Protein AF-A0A4Q1VYI7-F1 (afdb_monomer)

Radius of gyration: 38.48 Å; Cα contacts (8 Å, |Δi|>4): 991; chains: 1; bounding box: 96×89×128 Å

Structure (mmCIF, N/CA/C/O backbone):
data_AF-A0A4Q1VYI7-F1
#
_entry.id   AF-A0A4Q1VYI7-F1
#
loop_
_atom_site.group_PDB
_atom_site.id
_atom_site.type_symbol
_atom_site.label_atom_id
_atom_site.label_alt_id
_atom_site.label_comp_id
_atom_site.label_asym_id
_atom_site.label_entity_id
_atom_site.label_seq_id
_atom_site.pdbx_PDB_ins_code
_atom_site.Cartn_x
_atom_site.Cartn_y
_atom_site.Cartn_z
_atom_site.occupancy
_atom_site.B_iso_or_equiv
_atom_site.auth_seq_id
_atom_site.auth_comp_id
_atom_site.auth_asym_id
_atom_site.auth_atom_id
_atom_site.pdbx_PDB_model_num
ATOM 1 N N . MET A 1 1 ? -31.135 71.713 -49.317 1.00 35.66 1 MET A N 1
ATOM 2 C CA . MET A 1 1 ? -30.965 72.755 -48.288 1.00 35.66 1 MET A CA 1
ATOM 3 C C . MET A 1 1 ? -31.326 72.143 -46.946 1.00 35.66 1 MET A C 1
ATOM 5 O O . MET A 1 1 ? -32.455 71.694 -46.840 1.00 35.66 1 MET A O 1
ATOM 9 N N . ILE A 1 2 ? -30.365 72.173 -46.006 1.00 36.09 2 ILE A N 1
ATOM 10 C CA . ILE A 1 2 ? -30.503 72.137 -44.529 1.00 36.09 2 ILE A CA 1
ATOM 11 C C . ILE A 1 2 ? -31.049 70.822 -43.926 1.00 36.09 2 ILE A C 1
ATOM 13 O O . ILE A 1 2 ? -32.000 70.265 -44.447 1.00 36.09 2 ILE A O 1
ATOM 17 N N . SER A 1 3 ? -30.643 70.303 -42.766 1.00 37.06 3 SER A N 1
ATOM 18 C CA . SER A 1 3 ? -29.406 70.177 -41.968 1.00 37.06 3 SER A CA 1
ATOM 19 C C . SER A 1 3 ? -29.847 69.414 -40.703 1.00 37.06 3 SER A C 1
ATOM 21 O O . SER A 1 3 ? -30.920 69.700 -40.186 1.00 37.06 3 SER A O 1
ATOM 23 N N . GLU A 1 4 ? -29.030 68.458 -40.261 1.00 43.62 4 GLU A N 1
ATOM 24 C CA . GLU A 1 4 ? -28.835 67.902 -38.903 1.00 43.62 4 GLU A CA 1
ATOM 25 C C . GLU A 1 4 ? -29.948 67.932 -37.828 1.00 43.62 4 GLU A C 1
ATOM 27 O O . GLU A 1 4 ? -30.379 68.994 -37.392 1.00 43.62 4 GLU A O 1
ATOM 32 N N . ALA A 1 5 ? -30.229 66.760 -37.232 1.00 39.34 5 ALA A N 1
ATOM 33 C CA . ALA A 1 5 ? -30.090 66.546 -35.781 1.00 39.34 5 ALA A CA 1
ATOM 34 C C . ALA A 1 5 ? -30.079 65.042 -35.417 1.00 39.34 5 ALA A C 1
ATOM 36 O O . ALA A 1 5 ? -30.730 64.208 -36.040 1.00 39.34 5 ALA A O 1
ATOM 37 N N . SER A 1 6 ? -29.282 64.731 -34.401 1.00 43.19 6 SER A N 1
ATOM 38 C CA . SER A 1 6 ? -28.755 63.450 -33.915 1.00 43.19 6 SER A CA 1
ATOM 39 C C . SER A 1 6 ? -29.647 62.672 -32.936 1.00 43.19 6 SER A C 1
ATOM 41 O O . SER A 1 6 ? -30.288 63.295 -32.102 1.00 43.19 6 SER A O 1
ATOM 43 N N . LEU A 1 7 ? -29.553 61.328 -32.921 1.00 39.00 7 LEU A N 1
ATOM 44 C CA . LEU A 1 7 ? -29.275 60.479 -31.732 1.00 39.00 7 LEU A CA 1
ATOM 45 C C . LEU A 1 7 ? -29.172 58.977 -32.127 1.00 39.00 7 LEU A C 1
ATOM 47 O O . LEU A 1 7 ? -29.843 58.555 -33.068 1.00 39.00 7 LEU A O 1
ATOM 51 N N . PRO A 1 8 ? -28.304 58.168 -31.475 1.00 45.59 8 PRO A N 1
ATOM 52 C CA . PRO A 1 8 ? -27.720 56.968 -32.069 1.00 45.59 8 PRO A CA 1
ATOM 53 C C . PRO A 1 8 ? -28.401 55.651 -31.667 1.00 45.59 8 PRO A C 1
ATOM 55 O O . PRO A 1 8 ? -28.945 55.477 -30.577 1.00 45.59 8 PRO A O 1
ATOM 58 N N . ALA A 1 9 ? -28.275 54.685 -32.574 1.00 42.75 9 ALA A N 1
ATOM 59 C CA . ALA A 1 9 ? -28.611 53.282 -32.415 1.00 42.75 9 ALA A CA 1
ATOM 60 C C . ALA A 1 9 ? -27.837 52.637 -31.249 1.00 42.75 9 ALA A C 1
ATOM 62 O O . ALA A 1 9 ? -26.687 52.239 -31.407 1.00 42.75 9 ALA A O 1
ATOM 63 N N . PHE A 1 10 ? -28.467 52.513 -30.078 1.00 39.06 10 PHE A N 1
ATOM 64 C CA . PHE A 1 10 ? -27.893 51.764 -28.949 1.00 39.06 10 PHE A CA 1
ATOM 65 C C . PHE A 1 10 ? -28.851 50.754 -28.299 1.00 39.06 10 PHE A C 1
ATOM 67 O O . PHE A 1 10 ? -28.529 50.172 -27.270 1.00 39.06 10 PHE A O 1
ATOM 74 N N . LEU A 1 11 ? -30.015 50.491 -28.905 1.00 36.66 11 LEU A N 1
ATOM 75 C CA . LEU A 1 11 ? -31.041 49.618 -28.311 1.00 36.66 11 LEU A CA 1
ATOM 76 C C . LEU A 1 11 ? -31.334 48.320 -29.077 1.00 36.66 11 LEU A C 1
ATOM 78 O O . LEU A 1 11 ? -32.152 47.529 -28.624 1.00 36.66 11 LEU A O 1
ATOM 82 N N . LEU A 1 12 ? -30.630 48.038 -30.179 1.00 36.66 12 LEU A N 1
ATOM 83 C CA . LEU A 1 12 ? -30.842 46.814 -30.974 1.00 36.66 12 LEU A CA 1
ATOM 84 C C . LEU A 1 12 ? -29.655 45.835 -30.995 1.00 36.66 12 LEU A C 1
ATOM 86 O O . LEU A 1 12 ? -29.777 44.755 -31.561 1.00 36.66 12 LEU A O 1
ATOM 90 N N . ALA A 1 13 ? -28.539 46.152 -30.327 1.00 38.69 13 ALA A N 1
ATOM 91 C CA . ALA A 1 13 ? -27.348 45.289 -30.289 1.00 38.69 13 ALA A CA 1
ATOM 92 C C . ALA A 1 13 ? -27.124 44.549 -28.952 1.00 38.69 13 ALA A C 1
ATOM 94 O O . ALA A 1 13 ? -26.191 43.760 -28.846 1.00 38.69 13 ALA A O 1
ATOM 95 N N . VAL A 1 14 ? -27.966 44.761 -27.932 1.00 38.81 14 VAL A N 1
ATOM 96 C CA . VAL A 1 14 ? -27.779 44.137 -26.602 1.00 38.81 14 VAL A CA 1
ATOM 97 C C . VAL A 1 14 ? -28.564 42.824 -26.444 1.00 38.81 14 VAL A C 1
ATOM 99 O O . VAL A 1 14 ? -28.208 41.990 -25.618 1.00 38.81 14 VAL A O 1
ATOM 102 N N . LEU A 1 15 ? -29.566 42.558 -27.291 1.00 35.22 15 LEU A N 1
ATOM 103 C CA . LEU A 1 15 ? -30.375 41.328 -27.218 1.00 35.22 15 LEU A CA 1
ATOM 104 C C . LEU A 1 15 ? -29.841 40.149 -28.054 1.00 35.22 15 LEU A C 1
ATOM 106 O O . LEU A 1 15 ? -30.426 39.072 -28.021 1.00 35.22 15 LEU A O 1
ATOM 110 N N . LEU A 1 16 ? -28.709 40.307 -28.748 1.00 38.22 16 LEU A N 1
ATOM 111 C CA . LEU A 1 16 ? -28.056 39.235 -29.524 1.00 38.22 16 LEU A CA 1
ATOM 112 C C . LEU A 1 16 ? -26.678 38.820 -28.972 1.00 38.22 16 LEU A C 1
ATOM 114 O O . LEU A 1 16 ? -25.956 38.066 -29.618 1.00 38.22 16 LEU A O 1
ATOM 118 N N . TRP A 1 17 ? -26.326 39.267 -27.760 1.00 39.25 17 TRP A N 1
ATOM 119 C CA . TRP A 1 17 ? -25.058 38.930 -27.086 1.00 39.25 17 TRP A CA 1
ATOM 120 C C . TRP A 1 17 ? -25.224 38.201 -25.741 1.00 39.25 17 TRP A C 1
ATOM 122 O O . TRP A 1 17 ? -24.245 37.952 -25.048 1.00 39.25 17 TRP A O 1
ATOM 132 N N . PHE A 1 18 ? -26.454 37.809 -25.391 1.00 40.34 18 PHE A N 1
ATOM 133 C CA . PHE A 1 18 ? -26.757 36.918 -24.259 1.00 40.34 18 PHE A CA 1
ATOM 134 C C . PHE A 1 18 ? -27.432 35.614 -24.714 1.00 40.34 18 PHE A C 1
ATOM 136 O O . PHE A 1 18 ? -28.197 34.992 -23.981 1.00 40.34 18 PHE A O 1
ATOM 143 N N . GLY A 1 19 ? -27.111 35.159 -25.928 1.00 38.91 19 GLY A N 1
ATOM 144 C CA . GLY A 1 19 ? -27.292 33.763 -26.313 1.00 38.91 19 GLY A CA 1
ATOM 145 C C . GLY A 1 19 ? -26.257 32.913 -25.582 1.00 38.91 19 GLY A C 1
ATOM 146 O O . GLY A 1 19 ? -25.198 32.616 -26.128 1.00 38.91 19 GLY A O 1
ATOM 147 N N . LEU A 1 20 ? -26.550 32.582 -24.324 1.00 49.44 20 LEU A N 1
ATOM 148 C CA . LEU A 1 20 ? -25.856 31.571 -23.538 1.00 49.44 20 LEU A CA 1
ATOM 149 C C . LEU A 1 20 ? -25.758 30.278 -24.357 1.00 49.44 20 LEU A C 1
ATOM 151 O O . LEU A 1 20 ? -26.688 29.476 -24.395 1.00 49.44 20 LEU A O 1
ATOM 155 N N . VAL A 1 21 ? -24.599 30.039 -24.970 1.00 46.62 21 VAL A N 1
ATOM 156 C CA . VAL A 1 21 ? -24.162 28.681 -25.296 1.00 46.62 21 VAL A CA 1
ATOM 157 C C . VAL A 1 21 ? -23.738 28.048 -23.973 1.00 46.62 21 VAL A C 1
ATOM 159 O O . VAL A 1 21 ? -22.559 27.870 -23.680 1.00 46.62 21 VAL A O 1
ATOM 162 N N . SER A 1 22 ? -24.721 27.723 -23.135 1.00 48.66 22 SER A N 1
ATOM 163 C CA . SER A 1 22 ? -24.575 26.704 -22.102 1.00 48.66 22 SER A CA 1
ATOM 164 C C . SER A 1 22 ? -24.575 25.352 -22.810 1.00 48.66 22 SER A C 1
ATOM 166 O O . SER A 1 22 ? -25.522 24.577 -22.714 1.00 48.66 22 SER A O 1
ATOM 168 N N . GLY A 1 23 ? -23.524 25.093 -23.593 1.00 41.72 23 GLY A N 1
ATOM 169 C CA . GLY A 1 23 ? -23.238 23.736 -24.028 1.00 41.72 23 GLY A CA 1
ATOM 170 C C . GLY A 1 23 ? -23.083 22.882 -22.769 1.00 41.72 23 GLY A C 1
ATOM 171 O O . GLY A 1 23 ? -22.449 23.348 -21.815 1.00 41.72 23 GLY A O 1
ATOM 172 N N . PRO A 1 24 ? -23.676 21.679 -22.705 1.00 40.22 24 PRO A N 1
ATOM 173 C CA . PRO A 1 24 ? -23.459 20.805 -21.568 1.00 40.22 24 PRO A CA 1
ATOM 174 C C . PRO A 1 24 ? -21.950 20.592 -21.449 1.00 40.22 24 PRO A C 1
ATOM 176 O O . PRO A 1 24 ? -21.308 20.109 -22.382 1.00 40.22 24 PRO A O 1
ATOM 179 N N . ILE A 1 25 ? -21.374 20.996 -20.315 1.00 40.03 25 ILE A N 1
ATOM 180 C CA . ILE A 1 25 ? -20.046 20.536 -19.923 1.00 40.03 25 ILE A CA 1
ATOM 181 C C . ILE A 1 25 ? -20.181 19.019 -19.917 1.00 40.03 25 ILE A C 1
ATOM 183 O O . ILE A 1 25 ? -20.911 18.476 -19.088 1.00 40.03 25 ILE A O 1
ATOM 187 N N . ALA A 1 26 ? -19.570 18.350 -20.895 1.00 35.91 26 ALA A N 1
ATOM 188 C CA . ALA A 1 26 ? -19.526 16.903 -20.939 1.00 35.91 26 ALA A CA 1
ATOM 189 C C . ALA A 1 26 ? -18.811 16.452 -19.664 1.00 35.91 26 ALA A C 1
ATOM 191 O O . ALA A 1 26 ? -17.587 16.511 -19.569 1.00 35.91 26 ALA A O 1
ATOM 192 N N . GLN A 1 27 ? -19.587 16.090 -18.644 1.00 41.06 27 GLN A N 1
ATOM 193 C CA . GLN A 1 27 ? -19.061 15.464 -17.448 1.00 41.06 27 GLN A CA 1
ATOM 194 C C . GLN A 1 27 ? -18.457 14.144 -17.915 1.00 41.06 27 GLN A C 1
ATOM 196 O O . GLN A 1 27 ? -19.172 13.244 -18.353 1.00 41.06 27 GLN A O 1
ATOM 201 N N . THR A 1 28 ? -17.129 14.054 -17.901 1.00 51.12 28 THR A N 1
ATOM 202 C CA . THR A 1 28 ? -16.427 12.794 -18.121 1.00 51.12 28 THR A CA 1
ATOM 203 C C . THR A 1 28 ? -16.869 11.845 -17.019 1.00 51.12 28 THR A C 1
ATOM 205 O O . THR A 1 28 ? -16.469 12.007 -15.864 1.00 51.12 28 THR A O 1
ATOM 208 N N . LEU A 1 29 ? -17.748 10.903 -17.362 1.00 54.00 29 LEU A N 1
ATOM 209 C CA . LEU A 1 29 ? -18.154 9.850 -16.444 1.00 54.00 29 LEU A CA 1
ATOM 210 C C . LEU A 1 29 ? -16.893 9.094 -16.003 1.00 54.00 29 LEU A C 1
ATOM 212 O O . LEU A 1 29 ? -16.048 8.789 -16.851 1.00 54.00 29 LEU A O 1
ATOM 216 N N . PRO A 1 30 ? -16.730 8.820 -14.701 1.00 61.56 30 PRO A N 1
ATOM 217 C CA . PRO A 1 30 ? -15.562 8.104 -14.227 1.00 61.56 30 PRO A CA 1
ATOM 218 C C . PRO A 1 30 ? -15.502 6.715 -14.864 1.00 61.56 30 PRO A C 1
ATOM 220 O O . PRO A 1 30 ? -16.510 6.009 -14.942 1.00 61.56 30 PRO A O 1
ATOM 223 N N . ALA A 1 31 ? -14.311 6.316 -15.305 1.00 66.62 31 ALA A N 1
ATOM 224 C CA . ALA A 1 31 ? -14.092 4.997 -15.871 1.00 66.62 31 ALA A CA 1
ATOM 225 C C . ALA A 1 31 ? -14.307 3.939 -14.781 1.00 66.62 31 ALA A C 1
ATOM 227 O O . ALA A 1 31 ? -13.612 3.919 -13.760 1.00 66.62 31 ALA A O 1
ATOM 228 N N . THR A 1 32 ? -15.272 3.049 -15.001 1.00 66.12 32 THR A N 1
ATOM 229 C CA . THR A 1 32 ? -15.480 1.876 -14.155 1.00 66.12 32 THR A CA 1
ATOM 230 C C . THR A 1 32 ? -14.579 0.754 -14.651 1.00 66.12 32 THR A C 1
ATOM 232 O O . THR A 1 32 ? -14.749 0.271 -15.768 1.00 66.12 32 THR A O 1
ATOM 235 N N . LEU A 1 33 ? -13.631 0.312 -13.824 1.00 74.25 33 LEU A N 1
ATOM 236 C CA . LEU A 1 33 ? -12.782 -0.854 -14.107 1.00 74.25 33 LEU A CA 1
ATOM 237 C C . LEU A 1 33 ? -13.545 -2.163 -13.843 1.00 74.25 33 LEU A C 1
ATOM 239 O O . LEU A 1 33 ? -13.101 -2.990 -13.052 1.00 74.25 33 LEU A O 1
ATOM 243 N N . SER A 1 34 ? -14.717 -2.332 -14.455 1.00 66.12 34 SER A N 1
ATOM 244 C CA . SER A 1 34 ? -15.621 -3.462 -14.207 1.00 66.12 34 SER A CA 1
ATOM 245 C C . SER A 1 34 ? -15.627 -4.520 -15.318 1.00 66.12 34 SER A C 1
ATOM 247 O O . SER A 1 34 ? -16.094 -5.629 -15.077 1.00 66.12 34 SER A O 1
ATOM 249 N N . ASP A 1 35 ? -15.083 -4.237 -16.508 1.00 83.25 35 ASP A N 1
ATOM 250 C CA . ASP A 1 35 ? -15.076 -5.142 -17.669 1.00 83.25 35 ASP A CA 1
ATOM 251 C C . ASP A 1 35 ? -13.675 -5.686 -18.021 1.00 83.25 35 ASP A C 1
ATOM 253 O O . ASP A 1 35 ? -13.225 -5.638 -19.162 1.00 83.25 35 ASP A O 1
ATOM 257 N N . ASN A 1 36 ? -12.961 -6.258 -17.044 1.00 92.06 36 ASN A N 1
ATOM 258 C CA . ASN A 1 36 ? -11.548 -6.635 -17.220 1.00 92.06 36 ASN A CA 1
ATOM 259 C C . ASN A 1 36 ? -11.274 -8.043 -17.772 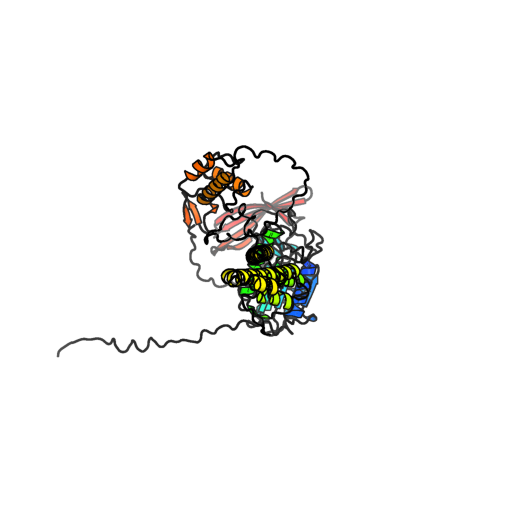1.00 92.06 36 ASN A C 1
ATOM 261 O O . ASN A 1 36 ? -10.137 -8.517 -17.726 1.00 92.06 36 ASN A O 1
ATOM 265 N N . ALA A 1 37 ? -12.273 -8.720 -18.338 1.00 91.50 37 ALA A N 1
ATOM 266 C CA . ALA A 1 37 ? -12.098 -10.080 -18.851 1.00 91.50 37 ALA A CA 1
ATOM 267 C C . ALA A 1 37 ? -11.048 -10.173 -19.981 1.00 91.50 37 ALA A C 1
ATOM 269 O O . ALA A 1 37 ? -10.400 -11.208 -20.134 1.00 91.50 37 ALA A O 1
ATOM 270 N N . GLU A 1 38 ? -10.872 -9.102 -20.759 1.00 94.31 38 GLU A N 1
ATOM 271 C CA . GLU A 1 38 ? -9.863 -8.988 -21.825 1.00 94.31 38 GLU A CA 1
ATOM 272 C C . GLU A 1 38 ? -8.695 -8.066 -21.444 1.00 94.31 38 GLU A C 1
ATOM 274 O O . GLU A 1 38 ? -7.826 -7.780 -22.271 1.00 94.31 38 GLU A O 1
ATOM 279 N N . SER A 1 39 ? -8.660 -7.590 -20.200 1.00 97.19 39 SER A N 1
ATOM 280 C CA . SER A 1 39 ? -7.563 -6.775 -19.688 1.00 97.19 39 SER A CA 1
ATOM 281 C C . SER A 1 39 ? -6.326 -7.631 -19.454 1.00 97.19 39 SER A C 1
ATOM 283 O O . SER A 1 39 ? -6.431 -8.799 -19.076 1.00 97.19 39 SER A O 1
ATOM 285 N N . ILE A 1 40 ? -5.155 -7.040 -19.686 1.00 98.44 40 ILE A N 1
ATOM 286 C CA . ILE A 1 40 ? -3.852 -7.697 -19.544 1.00 98.44 40 ILE A CA 1
ATOM 287 C C . ILE A 1 40 ? -3.104 -7.045 -18.388 1.00 98.44 40 ILE A C 1
ATOM 289 O O . ILE A 1 40 ? -3.059 -5.819 -18.290 1.00 98.44 40 ILE A O 1
ATOM 293 N N . ALA A 1 41 ? -2.483 -7.850 -17.533 1.00 98.62 41 ALA A N 1
ATOM 294 C CA . ALA A 1 41 ? -1.610 -7.345 -16.487 1.00 98.62 41 ALA A CA 1
ATOM 295 C C . ALA A 1 41 ? -0.202 -7.925 -16.601 1.00 98.62 41 ALA A C 1
ATOM 297 O O . ALA A 1 41 ? -0.021 -9.085 -16.965 1.00 98.62 41 ALA A O 1
ATOM 298 N N . VAL A 1 42 ? 0.795 -7.117 -16.257 1.00 98.88 42 VAL A N 1
ATOM 299 C CA . VAL A 1 42 ? 2.175 -7.557 -16.040 1.00 98.88 42 VAL A CA 1
ATOM 300 C C . VAL A 1 42 ? 2.501 -7.290 -14.586 1.00 98.88 42 VAL A C 1
ATOM 302 O O . VAL A 1 42 ? 2.415 -6.150 -14.146 1.00 98.88 42 VAL A O 1
ATOM 305 N N . VAL A 1 43 ? 2.860 -8.329 -13.843 1.00 98.88 43 VAL A N 1
ATOM 306 C CA . VAL A 1 43 ? 3.125 -8.249 -12.408 1.00 98.88 43 VAL A CA 1
ATOM 307 C C . VAL A 1 43 ? 4.499 -8.843 -12.154 1.00 98.88 43 VAL A C 1
ATOM 309 O O . VAL A 1 43 ? 4.715 -10.029 -12.383 1.00 98.88 43 VAL A O 1
ATOM 312 N N . ILE A 1 44 ? 5.441 -8.012 -11.721 1.00 98.88 44 ILE A N 1
ATOM 313 C CA . ILE A 1 44 ? 6.836 -8.400 -11.526 1.00 98.88 44 ILE A CA 1
ATOM 314 C C . ILE A 1 44 ? 7.210 -8.229 -10.058 1.00 98.88 44 ILE A C 1
ATOM 316 O O . ILE A 1 44 ? 6.991 -7.166 -9.482 1.00 98.88 44 ILE A O 1
ATOM 320 N N . GLY A 1 45 ? 7.795 -9.268 -9.467 1.00 98.56 45 GLY A N 1
ATOM 321 C CA . GLY A 1 45 ? 8.384 -9.226 -8.131 1.00 98.56 45 GLY A CA 1
ATOM 322 C C . GLY A 1 45 ? 9.824 -9.718 -8.168 1.00 98.56 45 GLY A C 1
ATOM 323 O O . GLY A 1 45 ? 10.054 -10.923 -8.257 1.00 98.56 45 GLY A O 1
ATOM 324 N N . ASN A 1 46 ? 10.792 -8.811 -8.078 1.00 98.25 46 ASN A N 1
ATOM 325 C CA . ASN A 1 46 ? 12.214 -9.144 -8.075 1.00 98.25 46 ASN A CA 1
ATOM 326 C C . ASN A 1 46 ? 12.763 -9.074 -6.647 1.00 98.25 46 ASN A C 1
ATOM 328 O O . ASN A 1 46 ? 12.921 -7.990 -6.082 1.00 98.25 46 ASN A O 1
ATOM 332 N N . LYS A 1 47 ? 13.069 -10.243 -6.080 1.00 95.56 47 LYS A N 1
ATOM 333 C CA . LYS A 1 47 ? 13.550 -10.443 -4.710 1.00 95.56 47 LYS A CA 1
ATOM 334 C C . LYS A 1 47 ? 14.990 -10.936 -4.664 1.00 95.56 47 LYS A C 1
ATOM 336 O O . LYS A 1 47 ? 15.771 -10.396 -3.885 1.00 95.56 47 LYS A O 1
ATOM 341 N N . ALA A 1 48 ? 15.324 -11.989 -5.407 1.00 95.31 48 ALA A N 1
ATOM 342 C CA . ALA A 1 48 ? 16.554 -12.76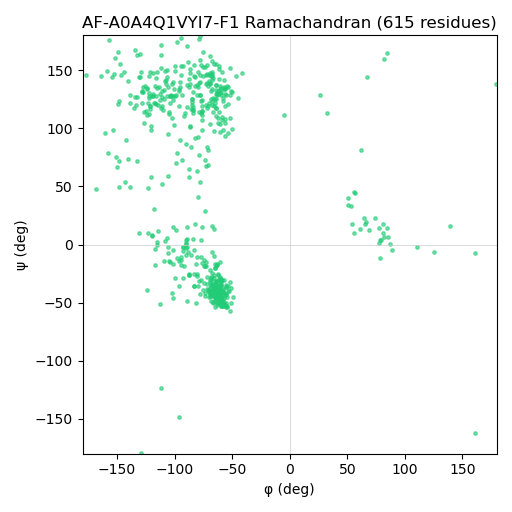0 -5.224 1.00 95.31 48 ALA A CA 1
ATOM 343 C C . ALA A 1 48 ? 17.643 -12.348 -6.226 1.00 95.31 48 ALA A C 1
ATOM 345 O O . ALA A 1 48 ? 17.972 -13.095 -7.149 1.00 95.31 48 ALA A O 1
ATOM 346 N N . TYR A 1 49 ? 18.188 -11.142 -6.053 1.00 93.75 49 TYR A N 1
ATOM 347 C CA . TYR A 1 49 ? 19.212 -10.577 -6.936 1.00 93.75 49 TYR A CA 1
ATOM 348 C C . TYR A 1 49 ? 20.540 -11.334 -6.870 1.00 93.75 49 TYR A C 1
ATOM 350 O O . TYR A 1 49 ? 20.981 -11.749 -5.801 1.00 93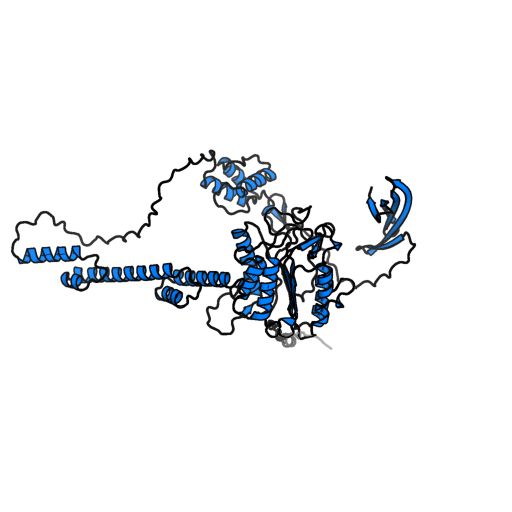.75 49 TYR A O 1
ATOM 358 N N . LYS A 1 50 ? 21.217 -11.459 -8.018 1.00 94.06 50 LYS A N 1
ATOM 359 C CA . LYS A 1 50 ? 22.540 -12.105 -8.100 1.00 94.06 50 LYS A CA 1
ATOM 360 C C . LYS A 1 50 ? 23.679 -11.218 -7.600 1.00 94.06 50 LYS A C 1
ATOM 362 O O . LYS A 1 50 ? 24.694 -11.731 -7.143 1.00 94.06 50 LYS A O 1
ATOM 367 N N . GLN A 1 51 ? 23.536 -9.900 -7.747 1.00 88.06 51 GLN A N 1
ATOM 368 C CA . GLN A 1 51 ? 24.626 -8.933 -7.554 1.00 88.06 51 GLN A CA 1
ATOM 369 C C . GLN A 1 51 ? 24.310 -7.867 -6.496 1.00 88.06 51 GLN A C 1
ATOM 371 O O . GLN A 1 51 ? 25.031 -6.879 -6.387 1.00 88.06 51 GLN A O 1
ATOM 376 N N . THR A 1 52 ? 23.221 -8.028 -5.739 1.00 86.12 52 THR A N 1
ATOM 377 C CA . THR A 1 52 ? 22.837 -7.087 -4.683 1.00 86.12 52 THR A CA 1
ATOM 378 C C . THR A 1 52 ? 21.939 -7.737 -3.628 1.00 86.12 52 THR A C 1
ATOM 380 O O . THR A 1 52 ? 21.586 -8.910 -3.743 1.00 86.12 52 THR A O 1
ATOM 383 N N . SER A 1 53 ? 21.596 -6.991 -2.579 1.00 87.88 53 SER A N 1
ATOM 384 C CA . SER A 1 53 ? 20.768 -7.466 -1.474 1.00 87.88 53 SER A CA 1
ATOM 385 C C . SER A 1 53 ? 19.333 -7.780 -1.905 1.00 87.88 53 SER A C 1
ATOM 387 O O . SER A 1 53 ? 18.811 -7.253 -2.890 1.00 87.88 53 SER A O 1
ATOM 389 N N . THR A 1 54 ? 18.675 -8.656 -1.148 1.00 89.38 54 THR A N 1
ATOM 390 C CA . THR A 1 54 ? 17.309 -9.093 -1.446 1.00 89.38 54 THR A CA 1
ATOM 391 C C . THR A 1 54 ? 16.255 -8.028 -1.147 1.00 89.38 54 THR A C 1
ATOM 393 O O . THR A 1 54 ? 16.421 -7.212 -0.240 1.00 89.38 54 THR A O 1
ATOM 396 N N . VAL A 1 55 ? 15.129 -8.090 -1.868 1.00 91.06 55 VAL A N 1
ATOM 397 C CA . VAL A 1 55 ? 13.895 -7.352 -1.537 1.00 91.06 55 VAL A CA 1
ATOM 398 C C . VAL A 1 55 ? 12.881 -8.337 -0.964 1.00 91.06 55 VAL A C 1
ATOM 400 O O . VAL A 1 55 ? 12.190 -9.045 -1.697 1.00 91.06 55 VAL A O 1
ATOM 403 N N . ASP A 1 56 ? 12.832 -8.429 0.363 1.00 91.25 56 ASP A N 1
ATOM 404 C CA . ASP A 1 56 ? 12.332 -9.612 1.076 1.00 91.25 56 ASP A CA 1
ATOM 405 C C . ASP A 1 56 ? 10.879 -9.987 0.770 1.00 91.25 56 ASP A C 1
ATOM 407 O O . ASP A 1 56 ? 10.548 -11.182 0.732 1.00 91.25 56 ASP A O 1
ATOM 411 N N . PHE A 1 57 ? 10.043 -8.989 0.480 1.00 96.56 57 PHE A N 1
ATOM 412 C CA . PHE A 1 57 ? 8.613 -9.162 0.236 1.00 96.56 57 PHE A CA 1
ATOM 413 C C . PHE A 1 57 ? 8.174 -8.989 -1.222 1.00 96.56 57 PHE A C 1
ATOM 415 O O . PHE A 1 57 ? 6.996 -9.188 -1.503 1.00 96.56 57 PHE A O 1
ATOM 422 N N . ALA A 1 58 ? 9.089 -8.761 -2.173 1.00 97.25 58 ALA A N 1
ATOM 423 C CA . ALA A 1 58 ? 8.714 -8.502 -3.570 1.00 97.25 58 ALA A CA 1
ATOM 424 C C . ALA A 1 58 ? 7.915 -9.643 -4.228 1.00 97.25 58 ALA A C 1
ATOM 426 O O . ALA A 1 58 ? 7.019 -9.406 -5.037 1.00 97.25 58 ALA A O 1
ATOM 427 N N . HIS A 1 59 ? 8.190 -10.902 -3.866 1.00 98.56 59 HIS A N 1
ATOM 428 C CA . HIS A 1 59 ? 7.376 -12.035 -4.329 1.00 98.56 59 HIS A CA 1
ATOM 429 C C . HIS A 1 59 ? 5.966 -12.028 -3.733 1.00 98.56 59 HIS A C 1
ATOM 431 O O . HIS A 1 59 ? 5.017 -12.348 -4.442 1.00 98.56 59 HIS A O 1
ATOM 437 N N . ASN A 1 60 ? 5.827 -11.676 -2.452 1.00 98.56 60 ASN A N 1
ATOM 438 C CA . ASN A 1 60 ? 4.530 -11.624 -1.774 1.00 98.56 60 ASN A CA 1
ATOM 439 C C . ASN A 1 60 ? 3.680 -10.481 -2.322 1.00 98.56 60 ASN A C 1
ATOM 441 O O . ASN A 1 60 ? 2.487 -10.656 -2.543 1.00 98.56 60 ASN A O 1
ATOM 445 N N . ASP A 1 61 ? 4.313 -9.341 -2.584 1.00 98.69 61 ASP A N 1
ATOM 446 C CA . ASP A 1 61 ? 3.701 -8.187 -3.223 1.00 98.69 61 ASP A CA 1
ATOM 447 C C . ASP A 1 61 ? 3.094 -8.542 -4.582 1.00 98.69 61 ASP A C 1
ATOM 449 O O . ASP A 1 61 ? 1.910 -8.304 -4.826 1.00 98.69 61 ASP A O 1
ATOM 453 N N . ALA A 1 62 ? 3.891 -9.178 -5.445 1.00 98.69 62 ALA A N 1
ATOM 454 C CA . ALA A 1 62 ? 3.454 -9.605 -6.767 1.00 98.69 62 ALA A CA 1
ATOM 455 C C . ALA A 1 62 ? 2.272 -10.590 -6.690 1.00 98.69 62 ALA A C 1
ATOM 457 O O . ALA A 1 62 ? 1.291 -10.449 -7.420 1.00 98.69 62 ALA A O 1
ATOM 458 N N . GLU A 1 63 ? 2.311 -11.553 -5.767 1.00 98.69 63 GLU A N 1
ATOM 459 C CA . GLU A 1 63 ? 1.202 -12.496 -5.571 1.00 98.69 63 GLU A CA 1
ATOM 460 C C . GLU A 1 63 ? -0.057 -11.820 -5.013 1.00 98.69 63 GLU A C 1
ATOM 462 O O . GLU A 1 63 ? -1.166 -12.102 -5.466 1.00 98.69 63 GLU A O 1
ATOM 467 N N . ALA A 1 64 ? 0.091 -10.889 -4.068 1.00 98.62 64 ALA A N 1
ATOM 468 C CA . ALA A 1 64 ? -1.032 -10.160 -3.490 1.00 98.62 64 ALA A CA 1
ATOM 469 C C . ALA A 1 64 ? -1.718 -9.256 -4.529 1.00 98.62 64 ALA A C 1
ATOM 471 O O . ALA A 1 64 ? -2.949 -9.204 -4.586 1.00 98.62 64 ALA A O 1
ATOM 472 N N . ILE A 1 65 ? -0.937 -8.603 -5.395 1.00 98.69 65 ILE A N 1
ATOM 473 C CA . ILE A 1 65 ? -1.455 -7.807 -6.512 1.00 98.69 65 ILE A CA 1
ATOM 474 C C . ILE A 1 65 ? -2.119 -8.697 -7.563 1.00 98.69 65 ILE A C 1
ATOM 476 O O . ILE A 1 65 ? -3.222 -8.369 -8.000 1.00 98.69 65 ILE A O 1
ATOM 480 N N . LYS A 1 66 ? -1.523 -9.842 -7.933 1.00 98.56 66 LYS A N 1
ATOM 481 C CA . LYS A 1 66 ? -2.177 -10.819 -8.822 1.00 98.56 66 LYS A CA 1
ATOM 482 C C . LYS A 1 66 ? -3.531 -11.243 -8.252 1.00 98.56 66 LYS A C 1
ATOM 484 O O . LYS A 1 66 ? -4.528 -11.169 -8.966 1.00 98.56 66 LYS A O 1
ATOM 489 N N . ALA A 1 67 ? -3.576 -11.634 -6.978 1.00 98.19 67 ALA A N 1
ATOM 490 C CA . ALA A 1 67 ? -4.803 -12.071 -6.315 1.00 98.19 67 ALA A CA 1
ATOM 491 C C . ALA A 1 67 ? -5.885 -10.980 -6.311 1.00 98.19 67 ALA A C 1
ATOM 493 O O . ALA A 1 67 ? -7.061 -11.275 -6.517 1.00 98.19 67 ALA A O 1
ATOM 494 N N . TRP A 1 68 ? -5.497 -9.717 -6.120 1.00 97.19 68 TRP A N 1
ATOM 495 C CA . TRP A 1 68 ? -6.419 -8.585 -6.185 1.00 97.19 68 TRP A CA 1
ATOM 496 C C . TRP A 1 68 ? -6.922 -8.331 -7.613 1.00 97.19 68 TRP A C 1
ATOM 498 O O . TRP A 1 68 ? -8.123 -8.169 -7.827 1.00 97.19 68 TRP A O 1
ATOM 508 N N . LEU A 1 69 ? -6.036 -8.368 -8.613 1.00 97.06 69 LEU A N 1
ATOM 509 C CA . LEU A 1 69 ? -6.408 -8.195 -10.020 1.00 97.06 69 LEU A CA 1
ATOM 510 C C . LEU A 1 69 ? -7.421 -9.254 -10.473 1.00 97.06 69 LEU A C 1
ATOM 512 O O . LEU A 1 69 ? -8.416 -8.921 -11.118 1.00 97.06 69 LEU A O 1
ATOM 516 N N . THR A 1 70 ? -7.197 -10.520 -10.122 1.00 96.19 70 THR A N 1
ATOM 517 C CA . THR A 1 70 ? -8.086 -11.616 -10.527 1.00 96.19 70 THR A CA 1
ATOM 518 C C . THR A 1 70 ? -9.355 -11.680 -9.681 1.00 96.19 70 THR A C 1
ATOM 520 O O . THR A 1 70 ? -10.439 -11.870 -10.223 1.00 96.19 70 THR A O 1
ATOM 523 N N . GLY A 1 71 ? -9.243 -11.509 -8.360 1.00 93.38 71 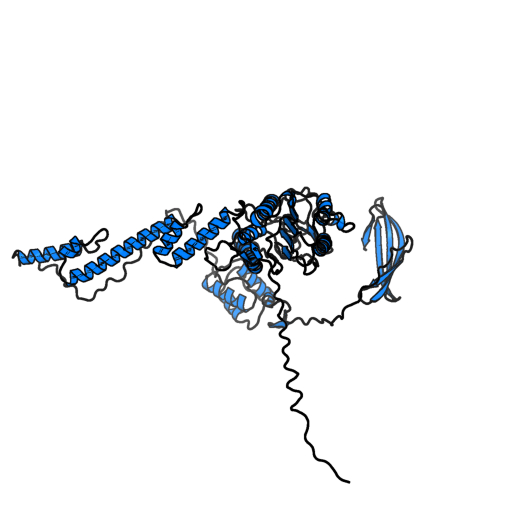GLY A N 1
ATOM 524 C CA . GLY A 1 71 ? -10.359 -11.682 -7.425 1.00 93.38 71 GLY A CA 1
ATOM 525 C C . GLY A 1 71 ? -11.266 -10.460 -7.282 1.00 93.38 71 GLY A C 1
ATOM 526 O O . GLY A 1 71 ? -12.471 -10.613 -7.114 1.00 93.38 71 GLY A O 1
ATOM 527 N N . THR A 1 72 ? -10.706 -9.251 -7.349 1.00 91.12 72 THR A N 1
ATOM 528 C CA . THR A 1 72 ? -11.455 -7.996 -7.175 1.00 91.12 72 THR A CA 1
ATOM 529 C C . THR A 1 72 ? -11.751 -7.322 -8.506 1.00 91.12 72 THR A C 1
ATOM 531 O O . THR A 1 72 ? -12.881 -6.899 -8.734 1.00 91.12 72 THR A O 1
ATOM 534 N N . LEU A 1 73 ? -10.754 -7.216 -9.391 1.00 92.50 73 LEU A N 1
ATOM 535 C CA . LEU A 1 73 ? -10.928 -6.516 -10.667 1.00 92.50 73 LEU A CA 1
ATOM 536 C C . LEU A 1 73 ? -11.408 -7.415 -11.812 1.00 92.50 73 LEU A C 1
ATOM 538 O O . LEU A 1 73 ? -11.762 -6.884 -12.860 1.00 92.50 73 LEU A O 1
ATOM 542 N N . GLY A 1 74 ? -11.459 -8.738 -11.639 1.00 93.25 74 GLY A N 1
ATOM 543 C CA . GLY A 1 74 ? -11.996 -9.660 -12.646 1.00 93.25 74 GLY A CA 1
ATOM 544 C C . GLY A 1 74 ? -11.081 -9.889 -13.853 1.00 93.25 74 GLY A C 1
ATOM 545 O O . GLY A 1 74 ? -11.558 -10.261 -14.928 1.00 93.25 74 GLY A O 1
ATOM 546 N N . PHE A 1 75 ? -9.770 -9.666 -13.705 1.00 96.19 75 PHE A N 1
ATOM 547 C CA . PHE A 1 75 ? -8.798 -10.087 -14.714 1.00 96.19 75 PHE A CA 1
ATOM 548 C C . PHE A 1 75 ? -8.806 -11.614 -14.816 1.00 96.19 75 PHE A C 1
ATOM 550 O O . PHE A 1 75 ? -8.802 -12.319 -13.806 1.00 96.19 75 PHE A O 1
ATOM 557 N N . ARG A 1 76 ? -8.767 -12.147 -16.039 1.00 96.94 76 ARG A N 1
ATOM 558 C CA . ARG A 1 76 ? -8.581 -13.588 -16.234 1.00 96.94 76 ARG A CA 1
ATOM 559 C C . ARG A 1 76 ? -7.169 -13.984 -15.829 1.00 96.94 76 ARG A C 1
ATOM 561 O O . ARG A 1 76 ? -6.215 -13.301 -16.194 1.00 96.94 76 ARG A O 1
ATOM 568 N N . GLU A 1 77 ? -7.021 -15.106 -15.134 1.00 96.19 77 GLU A N 1
ATOM 569 C CA . GLU A 1 77 ? -5.720 -15.530 -14.612 1.00 96.19 77 GLU A CA 1
ATOM 570 C C . GLU A 1 77 ? -4.661 -15.682 -15.717 1.00 96.19 77 GLU A C 1
ATOM 572 O O . GLU A 1 77 ? -3.537 -15.210 -15.559 1.00 96.19 77 GLU A O 1
ATOM 577 N N . GLN A 1 78 ? -5.032 -16.224 -16.883 1.00 96.50 78 GLN A N 1
ATOM 578 C CA . GLN A 1 78 ? -4.130 -16.356 -18.035 1.00 96.50 78 GLN A CA 1
ATOM 579 C C . GLN A 1 78 ? -3.673 -15.017 -18.642 1.00 96.50 78 GLN A C 1
ATOM 581 O O . GLN A 1 78 ? -2.694 -14.982 -19.390 1.00 96.50 78 GLN A O 1
ATOM 586 N N . ASN A 1 79 ? -4.371 -13.922 -18.330 1.00 97.88 79 ASN A N 1
ATOM 587 C CA . ASN A 1 79 ? -4.038 -12.578 -18.791 1.00 97.88 79 ASN A CA 1
ATOM 588 C C . ASN A 1 79 ? -3.148 -11.817 -17.796 1.00 97.88 79 ASN A C 1
ATOM 590 O O . ASN A 1 79 ? -2.753 -10.686 -18.082 1.00 97.88 79 ASN A O 1
ATOM 594 N N . VAL A 1 80 ? -2.827 -12.409 -16.641 1.00 98.56 80 VAL A N 1
ATOM 595 C CA . VAL A 1 80 ? -1.899 -11.834 -15.663 1.00 98.56 80 VAL A CA 1
ATOM 596 C C . VAL A 1 80 ? -0.535 -12.500 -15.817 1.00 98.56 80 VAL A C 1
ATOM 598 O O . VAL A 1 80 ? -0.306 -13.624 -15.374 1.00 98.56 80 VAL A O 1
ATOM 601 N N . PHE A 1 81 ? 0.396 -11.800 -16.458 1.00 98.50 81 PHE A N 1
ATOM 602 C CA . PHE A 1 81 ? 1.774 -12.250 -16.618 1.00 98.50 81 PHE A CA 1
ATOM 603 C C . PHE A 1 81 ? 2.533 -11.980 -15.320 1.00 98.50 81 PHE A C 1
ATOM 605 O O . PHE A 1 81 ? 3.047 -10.883 -15.112 1.00 98.50 81 PHE A O 1
ATOM 612 N N . LEU A 1 82 ? 2.565 -12.980 -14.441 1.00 98.69 82 LEU A N 1
ATOM 613 C CA . LEU A 1 82 ? 3.349 -12.954 -13.211 1.00 98.69 82 LEU A CA 1
ATOM 614 C C . LEU A 1 82 ? 4.783 -13.411 -13.496 1.00 98.69 82 LEU A C 1
ATOM 616 O O . LEU A 1 82 ? 4.994 -14.547 -13.921 1.00 98.69 82 LEU A O 1
ATOM 620 N N . LEU A 1 83 ? 5.759 -12.545 -13.234 1.00 98.69 83 LEU A N 1
ATOM 621 C CA . LEU A 1 83 ? 7.179 -12.869 -13.294 1.00 98.69 83 LEU A CA 1
ATOM 622 C C . LEU A 1 83 ? 7.798 -12.652 -11.913 1.00 98.69 83 LEU A C 1
ATOM 624 O O . LEU A 1 83 ? 7.661 -11.585 -11.315 1.00 98.69 83 LEU A O 1
ATOM 628 N N . LYS A 1 84 ? 8.495 -13.665 -11.409 1.00 98.50 84 LYS A N 1
ATOM 629 C CA . LYS A 1 84 ? 9.292 -13.561 -10.187 1.00 98.50 84 LYS A CA 1
ATOM 630 C C . LYS A 1 84 ? 10.754 -13.604 -10.575 1.00 98.50 84 LYS A C 1
ATOM 632 O O . LYS A 1 84 ? 11.129 -14.476 -11.350 1.00 98.50 84 LYS A O 1
ATOM 637 N N . ASP A 1 85 ? 11.547 -12.690 -10.024 1.00 98.38 85 ASP A N 1
ATOM 638 C CA . ASP A 1 85 ? 12.990 -12.633 -10.272 1.00 98.38 85 ASP A CA 1
ATOM 639 C C . ASP A 1 85 ? 13.332 -12.504 -11.769 1.00 98.38 85 ASP A C 1
ATOM 641 O O . ASP A 1 85 ? 14.233 -13.162 -12.283 1.00 98.38 85 ASP A O 1
ATOM 645 N N . ALA A 1 86 ? 12.601 -11.626 -12.460 1.00 98.56 86 ALA A N 1
ATOM 646 C CA . ALA A 1 86 ? 12.720 -11.394 -13.891 1.00 98.56 86 ALA A CA 1
ATOM 647 C C . ALA A 1 86 ? 14.103 -10.843 -14.268 1.00 98.56 86 ALA A C 1
ATOM 649 O O . ALA A 1 86 ? 14.558 -9.822 -13.737 1.00 98.56 86 ALA A O 1
ATOM 650 N N . THR A 1 87 ? 14.729 -11.497 -15.240 1.00 98.38 87 THR A N 1
ATOM 651 C CA . THR A 1 87 ? 15.979 -11.081 -15.885 1.00 98.38 87 THR A CA 1
ATOM 652 C C . THR A 1 87 ? 15.768 -9.931 -16.867 1.00 98.38 87 THR A C 1
ATOM 654 O O . THR A 1 87 ? 14.646 -9.658 -17.308 1.00 98.38 87 THR A O 1
ATOM 657 N N . LEU A 1 88 ? 16.852 -9.269 -17.285 1.00 97.19 88 LEU A N 1
ATOM 658 C CA . LEU A 1 88 ? 16.770 -8.200 -18.290 1.00 97.19 88 LEU A CA 1
ATOM 659 C C . LEU A 1 88 ? 16.152 -8.699 -19.606 1.00 97.19 88 LEU A C 1
ATOM 661 O O . LEU A 1 88 ? 15.380 -7.987 -20.253 1.00 97.19 88 LEU A O 1
ATOM 665 N N . SER A 1 89 ? 16.482 -9.930 -20.006 1.00 97.06 89 SER A N 1
ATOM 666 C CA . SER A 1 89 ? 15.921 -10.555 -21.207 1.00 97.06 89 SER A CA 1
ATOM 667 C C . SER A 1 89 ? 14.405 -10.717 -21.093 1.00 97.06 89 SER A C 1
ATOM 669 O O . SER A 1 89 ? 13.679 -10.360 -22.019 1.00 97.06 89 SER A O 1
ATOM 671 N N . GLU A 1 90 ? 13.902 -11.175 -19.948 1.00 98.44 90 GLU A N 1
ATOM 672 C CA . GLU A 1 90 ? 12.463 -11.348 -19.724 1.00 98.44 90 GLU A CA 1
ATOM 673 C C . GLU A 1 90 ? 11.716 -10.013 -19.685 1.00 98.44 90 GLU A C 1
ATOM 675 O O . GLU A 1 90 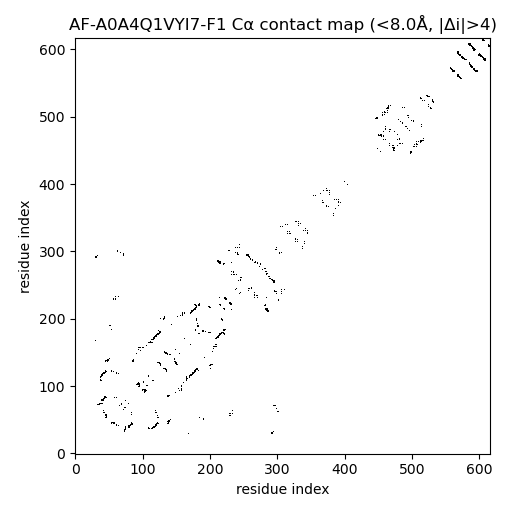? 10.649 -9.896 -20.291 1.00 98.44 90 GLU A O 1
ATOM 680 N N . LEU A 1 91 ? 12.290 -8.975 -19.065 1.00 98.25 91 LEU A N 1
ATOM 681 C CA . LEU A 1 91 ? 11.710 -7.628 -19.107 1.00 98.25 91 LEU A CA 1
ATOM 682 C C . LEU A 1 91 ? 11.597 -7.112 -20.549 1.00 98.25 91 LEU A C 1
ATOM 684 O O . LEU A 1 91 ? 10.534 -6.632 -20.949 1.00 98.25 91 LEU A O 1
ATOM 688 N N . ASN A 1 92 ? 12.646 -7.285 -21.359 1.00 97.44 92 ASN A N 1
ATOM 689 C CA . ASN A 1 92 ? 12.613 -6.941 -22.783 1.00 97.44 92 ASN A CA 1
ATOM 690 C C . ASN A 1 92 ? 11.595 -7.784 -23.570 1.00 97.44 92 ASN A C 1
ATOM 692 O O . ASN A 1 92 ? 10.917 -7.259 -24.450 1.00 97.44 92 ASN A O 1
ATOM 696 N N . GLN A 1 93 ? 11.437 -9.073 -23.264 1.00 97.94 93 GLN A N 1
ATOM 697 C CA . GLN A 1 93 ? 10.436 -9.925 -23.916 1.00 97.94 93 GLN A CA 1
ATOM 698 C C . GLN A 1 93 ? 9.001 -9.522 -23.559 1.00 97.94 93 GLN A C 1
ATOM 700 O O . GLN A 1 93 ? 8.098 -9.655 -24.388 1.00 97.94 93 GLN A O 1
ATOM 705 N N . VAL A 1 94 ? 8.766 -9.028 -22.342 1.00 98.38 94 VAL A N 1
ATOM 706 C CA . VAL A 1 94 ? 7.433 -8.625 -21.882 1.00 98.38 94 VAL A CA 1
ATOM 707 C C . VAL A 1 94 ? 7.064 -7.226 -22.370 1.00 98.38 94 VAL A C 1
ATOM 709 O O . VAL A 1 94 ? 5.991 -7.061 -22.959 1.00 98.38 94 VAL A O 1
ATOM 712 N N . PHE A 1 95 ? 7.941 -6.240 -22.179 1.00 98.25 95 PHE A N 1
ATOM 713 C CA . PHE A 1 95 ? 7.669 -4.828 -22.477 1.00 98.25 95 PHE A CA 1
ATOM 714 C C . PHE A 1 95 ? 8.201 -4.346 -23.834 1.00 98.25 95 PHE A C 1
ATOM 716 O O . PHE A 1 95 ? 7.839 -3.258 -24.277 1.00 98.25 95 PHE A O 1
ATOM 723 N N . GLY A 1 96 ? 9.045 -5.132 -24.502 1.00 96.62 96 GLY A N 1
ATOM 724 C CA . GLY A 1 96 ? 9.817 -4.690 -25.664 1.00 96.62 96 GLY A CA 1
ATOM 725 C C . GLY A 1 96 ? 11.112 -3.984 -25.255 1.00 96.62 96 GLY A C 1
ATOM 726 O O . GLY A 1 96 ? 11.283 -3.582 -24.103 1.00 96.62 96 GLY A O 1
ATOM 727 N N . SER A 1 97 ? 12.028 -3.817 -26.204 1.00 94.12 97 SER A N 1
ATOM 728 C CA . SER A 1 97 ? 13.256 -3.030 -26.023 1.00 94.12 97 SER A CA 1
ATOM 729 C C . SER A 1 97 ? 13.091 -1.619 -26.598 1.00 94.12 97 SER A C 1
ATOM 731 O O . SER A 1 97 ? 12.082 -1.329 -27.239 1.00 94.12 97 SER A O 1
ATOM 733 N N . GLU A 1 98 ? 14.077 -0.736 -26.411 1.00 87.94 98 GLU A N 1
ATOM 734 C CA . GLU A 1 98 ? 14.052 0.599 -27.039 1.00 87.94 98 GLU A CA 1
ATOM 735 C C . GLU A 1 98 ? 14.054 0.531 -28.571 1.00 87.94 98 GLU A C 1
ATOM 737 O O . GLU A 1 98 ? 13.420 1.349 -29.233 1.00 87.94 98 GLU A O 1
ATOM 742 N N . VAL A 1 99 ? 14.753 -0.457 -29.136 1.00 91.00 99 VAL A N 1
ATOM 743 C CA . VAL A 1 99 ? 14.868 -0.637 -30.590 1.00 91.00 99 VAL A CA 1
ATOM 744 C C . VAL A 1 99 ? 13.681 -1.385 -31.190 1.00 91.00 99 VAL A C 1
ATOM 746 O O . VAL A 1 99 ? 13.392 -1.225 -32.372 1.00 91.00 99 VAL A O 1
ATOM 749 N N . ASN A 1 100 ? 12.992 -2.213 -30.400 1.00 92.31 100 ASN A N 1
ATOM 750 C CA . ASN A 1 100 ? 11.854 -2.996 -30.866 1.00 92.31 100 ASN A CA 1
ATOM 751 C C . ASN A 1 100 ? 10.745 -3.050 -29.800 1.00 92.31 100 ASN A C 1
ATOM 753 O O . ASN A 1 100 ? 10.541 -4.081 -29.148 1.00 92.31 100 ASN A O 1
ATOM 757 N N . PRO A 1 101 ? 10.017 -1.939 -29.607 1.00 90.25 101 PRO A N 1
ATOM 758 C CA . PRO A 1 101 ? 9.022 -1.834 -28.545 1.00 90.25 101 PRO A CA 1
ATOM 759 C C . PRO A 1 101 ? 7.795 -2.725 -28.790 1.00 90.25 101 PRO A C 1
ATOM 761 O O . PRO A 1 101 ? 7.199 -3.252 -27.854 1.00 90.25 101 PRO A O 1
ATOM 764 N N . GLN A 1 102 ? 7.442 -2.963 -30.057 1.00 94.31 102 GLN A N 1
ATOM 765 C CA . GLN A 1 102 ? 6.271 -3.758 -30.447 1.00 94.31 102 GLN A CA 1
ATOM 766 C C . GLN A 1 102 ? 6.506 -5.278 -30.385 1.00 94.31 102 GLN A C 1
ATOM 768 O O . GLN A 1 102 ? 5.549 -6.051 -30.457 1.00 94.31 102 GLN A O 1
ATOM 773 N N . ALA A 1 103 ? 7.748 -5.740 -30.208 1.00 93.06 103 ALA A N 1
ATOM 774 C CA . ALA A 1 103 ? 8.023 -7.161 -29.981 1.00 93.06 103 ALA A CA 1
ATOM 775 C C . ALA A 1 103 ? 7.521 -7.663 -28.614 1.00 93.06 103 ALA A C 1
ATOM 777 O O . ALA A 1 103 ? 7.275 -8.866 -28.450 1.00 93.06 103 ALA A O 1
ATOM 778 N N . GLY A 1 104 ? 7.333 -6.749 -27.654 1.00 96.25 104 GLY A N 1
ATOM 779 C CA . GLY A 1 104 ? 6.898 -7.061 -26.299 1.00 96.25 104 GLY A CA 1
ATOM 780 C C . GLY A 1 104 ? 5.611 -7.887 -26.261 1.00 96.25 104 GLY A C 1
ATOM 781 O O . GLY A 1 104 ? 4.635 -7.609 -26.965 1.00 96.25 104 GLY A O 1
ATOM 782 N N . ARG A 1 105 ? 5.584 -8.916 -25.409 1.00 97.88 105 ARG A N 1
ATOM 783 C CA . ARG A 1 105 ? 4.402 -9.756 -25.177 1.00 97.88 105 ARG A CA 1
ATOM 784 C C . ARG A 1 105 ? 3.182 -8.917 -24.797 1.00 97.88 105 ARG A C 1
ATOM 786 O O . ARG A 1 105 ? 2.096 -9.215 -25.289 1.00 97.88 105 ARG A O 1
ATOM 793 N N . LEU A 1 106 ? 3.344 -7.873 -23.978 1.00 98.00 106 LEU A N 1
ATOM 794 C CA . LEU A 1 106 ? 2.247 -6.989 -23.574 1.00 98.00 106 LEU A CA 1
ATOM 795 C C . LEU A 1 106 ? 1.582 -6.326 -24.789 1.00 98.00 106 LEU A C 1
ATOM 797 O O . LEU A 1 106 ? 0.375 -6.461 -24.969 1.00 98.00 106 LEU A O 1
ATOM 801 N N . TRP A 1 107 ? 2.368 -5.698 -25.670 1.00 97.56 107 TRP A N 1
ATOM 802 C CA . TRP A 1 107 ? 1.869 -5.067 -26.899 1.00 97.56 107 TRP A CA 1
ATOM 803 C C . TRP A 1 107 ? 1.078 -6.037 -27.785 1.00 97.56 107 TRP A C 1
ATOM 805 O O . TRP A 1 107 ? 0.016 -5.693 -28.313 1.00 97.56 107 TRP A O 1
ATOM 815 N N . ARG A 1 108 ? 1.582 -7.266 -27.934 1.00 96.56 108 ARG A N 1
ATOM 816 C CA . ARG A 1 108 ? 0.944 -8.309 -28.750 1.00 96.56 108 ARG A CA 1
ATOM 817 C C . ARG A 1 108 ? -0.327 -8.877 -28.118 1.00 96.56 108 ARG A C 1
ATOM 819 O O . ARG A 1 108 ? -1.201 -9.318 -28.853 1.00 96.56 108 ARG A O 1
ATOM 826 N N . SER A 1 109 ? -0.429 -8.862 -26.790 1.00 97.12 109 SER A N 1
ATOM 827 C CA . SER A 1 109 ? -1.538 -9.489 -26.056 1.00 97.12 109 SER A CA 1
ATOM 828 C C . SER A 1 109 ? -2.742 -8.566 -25.871 1.00 97.12 109 SER A C 1
ATOM 830 O O . SER A 1 109 ? -3.859 -9.052 -25.726 1.00 97.12 109 SER A O 1
ATOM 832 N N . VAL A 1 110 ? -2.539 -7.244 -25.865 1.00 96.81 110 VAL A N 1
ATOM 833 C CA . VAL A 1 110 ? -3.646 -6.292 -25.700 1.00 96.81 110 VAL A CA 1
ATOM 834 C C . VAL A 1 110 ? -4.528 -6.225 -26.947 1.00 96.81 110 VAL A C 1
ATOM 836 O O . VAL A 1 110 ? -4.041 -6.176 -28.082 1.00 96.81 110 VAL A O 1
ATOM 839 N N . SER A 1 111 ? -5.836 -6.169 -26.714 1.00 93.88 111 SER A N 1
ATOM 840 C CA . SER A 1 111 ? -6.854 -5.945 -27.734 1.00 93.88 111 SER A CA 1
ATOM 841 C C . SER A 1 111 ? -7.237 -4.471 -27.802 1.00 93.88 111 SER A C 1
ATOM 843 O O . SER A 1 111 ? -7.511 -3.834 -26.780 1.00 93.88 111 SER A O 1
ATOM 845 N N . GLU A 1 112 ? -7.302 -3.946 -29.022 1.00 92.56 112 GLU A N 1
ATOM 846 C CA . GLU A 1 112 ? -7.731 -2.574 -29.302 1.00 92.56 112 GLU A CA 1
ATOM 847 C C . GLU A 1 112 ? -9.122 -2.307 -28.727 1.00 92.56 112 GLU A C 1
ATOM 849 O O . GLU A 1 112 ? -10.024 -3.131 -28.869 1.00 92.56 112 GLU A O 1
ATOM 854 N N . SER A 1 113 ? -9.291 -1.165 -28.055 1.00 85.75 113 SER A N 1
ATOM 855 C CA . SER A 1 113 ? -10.556 -0.714 -27.451 1.00 85.75 113 SER A CA 1
ATOM 856 C C . SER A 1 113 ? -11.222 -1.679 -26.456 1.00 85.75 113 SER A C 1
ATOM 858 O O . SER A 1 113 ? -12.349 -1.422 -26.027 1.00 85.75 113 SER A O 1
ATOM 860 N N . ARG A 1 114 ? -10.556 -2.765 -26.039 1.00 89.88 114 ARG A N 1
ATOM 861 C CA . ARG A 1 114 ? -11.119 -3.792 -25.135 1.00 89.88 114 ARG A CA 1
ATOM 862 C C . ARG A 1 114 ? -10.291 -4.010 -23.875 1.00 89.88 114 ARG A C 1
ATOM 864 O O . ARG A 1 114 ? -10.859 -4.158 -22.802 1.00 89.88 114 ARG A O 1
ATOM 871 N N . SER A 1 115 ? -8.965 -3.986 -23.980 1.00 94.50 115 SER A N 1
ATOM 872 C CA . SER A 1 115 ? -8.092 -4.248 -22.832 1.00 94.50 115 SER A CA 1
ATOM 873 C C . SER A 1 115 ? -7.850 -2.989 -22.000 1.00 94.50 115 SER A C 1
ATOM 875 O O . SER A 1 115 ? -7.315 -2.010 -22.518 1.00 94.50 115 SER A O 1
ATOM 877 N N . ASN A 1 116 ? -8.128 -3.042 -20.694 1.00 95.56 116 ASN A N 1
ATOM 878 C CA . ASN A 1 116 ? -7.368 -2.230 -19.741 1.00 95.56 116 ASN A CA 1
ATOM 879 C C . ASN A 1 116 ? -6.006 -2.896 -19.492 1.00 95.56 116 ASN A C 1
ATOM 881 O O . ASN A 1 116 ? -5.825 -4.096 -19.728 1.00 95.56 116 ASN A O 1
ATOM 885 N N . VAL A 1 117 ? -5.035 -2.116 -19.028 1.00 97.19 117 VAL A N 1
ATOM 886 C CA . VAL A 1 117 ? -3.680 -2.594 -18.754 1.00 97.19 117 VAL A CA 1
ATOM 887 C C . VAL A 1 117 ? -3.259 -2.202 -17.345 1.00 97.19 117 VAL A C 1
ATOM 889 O O . VAL A 1 117 ? -3.383 -1.041 -16.959 1.00 97.19 117 VAL A O 1
ATOM 892 N N . PHE A 1 118 ? -2.730 -3.168 -16.595 1.00 98.06 118 PHE A N 1
ATOM 893 C CA . PHE A 1 118 ? -2.141 -2.934 -15.278 1.00 98.06 118 PHE A CA 1
ATOM 894 C C . PHE A 1 118 ? -0.698 -3.435 -15.253 1.00 98.06 118 PHE A C 1
ATOM 896 O O . PHE A 1 118 ? -0.435 -4.608 -15.511 1.00 98.06 118 PHE A O 1
ATOM 903 N N . VAL A 1 119 ? 0.249 -2.557 -14.950 1.00 98.69 119 VAL A N 1
ATOM 904 C CA . VAL A 1 119 ? 1.660 -2.912 -14.791 1.00 98.69 119 VAL A CA 1
ATOM 905 C C . VAL A 1 119 ? 2.037 -2.722 -13.335 1.00 98.69 119 VAL A C 1
ATOM 907 O O . VAL A 1 119 ? 1.867 -1.635 -12.794 1.00 98.69 119 VAL A O 1
ATOM 910 N N . TYR A 1 120 ? 2.563 -3.770 -12.715 1.00 98.81 120 TYR A N 1
ATOM 911 C CA . TYR A 1 120 ? 3.058 -3.764 -11.351 1.00 98.81 120 TYR A CA 1
ATOM 912 C C . TYR A 1 120 ? 4.514 -4.216 -11.308 1.00 98.81 120 TYR A C 1
ATOM 914 O O . TYR A 1 120 ? 4.866 -5.232 -11.911 1.00 98.81 120 TYR A O 1
ATOM 922 N N . TYR A 1 121 ? 5.343 -3.494 -10.563 1.00 98.44 121 TYR A N 1
ATOM 923 C CA . TYR A 1 121 ? 6.721 -3.879 -10.277 1.00 98.44 121 TYR A CA 1
ATOM 924 C C . TYR A 1 121 ? 7.027 -3.680 -8.792 1.00 98.44 121 TYR A C 1
ATOM 926 O O . TYR A 1 121 ? 6.854 -2.573 -8.292 1.00 98.44 121 TYR A O 1
ATOM 934 N N . SER A 1 122 ? 7.532 -4.718 -8.124 1.00 97.44 122 SER A N 1
ATOM 935 C CA . SER A 1 122 ? 8.163 -4.640 -6.800 1.00 97.44 122 SER A CA 1
ATOM 936 C C . SER A 1 122 ? 9.611 -5.108 -6.892 1.00 97.44 122 SER A C 1
ATOM 938 O O . SER A 1 122 ? 9.888 -6.185 -7.432 1.00 97.44 122 SER A O 1
ATOM 940 N N . GLY A 1 123 ? 10.548 -4.301 -6.397 1.00 93.88 123 GLY A N 1
ATOM 941 C CA . GLY A 1 123 ? 11.974 -4.607 -6.468 1.00 93.88 123 GLY A CA 1
ATOM 942 C C . GLY A 1 123 ? 12.875 -3.390 -6.280 1.00 93.88 123 GLY A C 1
ATOM 943 O O . GLY A 1 123 ? 12.457 -2.340 -5.799 1.00 93.88 123 GLY A O 1
ATOM 944 N N . HIS A 1 124 ? 14.135 -3.521 -6.686 1.00 90.06 124 HIS A N 1
ATOM 945 C CA . HIS A 1 124 ? 15.091 -2.421 -6.675 1.00 90.06 124 HIS A CA 1
ATOM 946 C C . HIS A 1 124 ? 14.884 -1.523 -7.890 1.00 90.06 124 HIS A C 1
ATOM 948 O O . HIS A 1 124 ? 14.713 -1.997 -9.018 1.00 90.06 124 HIS A O 1
ATOM 954 N N . GLY A 1 125 ? 14.934 -0.219 -7.653 1.00 86.31 125 GLY A N 1
ATOM 955 C CA . GLY A 1 125 ? 15.171 0.785 -8.672 1.00 86.31 125 GLY A CA 1
ATOM 956 C C . GLY A 1 125 ? 16.581 1.333 -8.490 1.00 86.31 125 GLY A C 1
ATOM 957 O O . GLY A 1 125 ? 17.065 1.509 -7.371 1.00 86.31 125 GLY A O 1
ATOM 958 N N . VAL A 1 126 ? 17.266 1.592 -9.595 1.00 81.94 126 VAL A N 1
ATOM 959 C CA . VAL A 1 126 ? 18.594 2.208 -9.566 1.00 81.94 126 VAL A CA 1
ATOM 960 C C . VAL A 1 126 ? 18.597 3.423 -10.476 1.00 81.94 126 VAL A C 1
ATOM 962 O O . VAL A 1 126 ? 18.102 3.348 -11.602 1.00 81.94 126 VAL A O 1
ATOM 965 N N . PRO A 1 127 ? 19.095 4.573 -10.015 1.00 77.81 127 PRO A N 1
ATOM 966 C CA . PRO A 1 127 ? 19.381 5.664 -10.915 1.00 77.81 127 PRO A CA 1
ATOM 967 C C . PRO A 1 127 ? 20.751 5.486 -11.568 1.00 77.81 127 PRO A C 1
ATOM 969 O O . PRO A 1 127 ? 21.715 5.072 -10.928 1.00 77.81 127 PRO A O 1
ATOM 972 N N . ASP A 1 128 ? 20.864 5.897 -12.824 1.00 74.38 128 ASP A N 1
ATOM 973 C CA . ASP A 1 128 ? 22.164 6.128 -13.438 1.00 74.38 128 ASP A CA 1
ATOM 974 C C . ASP A 1 128 ? 22.835 7.339 -12.779 1.00 74.38 128 ASP A C 1
ATOM 976 O O . ASP A 1 128 ? 22.267 8.431 -12.716 1.00 74.38 128 ASP A O 1
ATOM 980 N N . LEU A 1 129 ? 24.054 7.156 -12.275 1.00 70.44 129 LEU A N 1
ATOM 981 C CA . LEU A 1 129 ? 24.742 8.183 -11.491 1.00 70.44 129 LEU A CA 1
ATOM 982 C C . LEU A 1 129 ? 25.135 9.422 -12.317 1.00 70.44 129 LEU A C 1
ATOM 984 O O . LEU A 1 129 ? 25.261 10.509 -11.752 1.00 70.44 129 LEU A O 1
ATOM 988 N N . ALA A 1 130 ? 25.304 9.286 -13.637 1.00 71.12 130 ALA A N 1
ATOM 989 C CA . ALA A 1 130 ? 25.741 10.372 -14.515 1.00 71.12 130 ALA A CA 1
ATOM 990 C C . ALA A 1 130 ? 24.561 11.197 -15.061 1.00 71.12 130 ALA A C 1
ATOM 992 O O . ALA A 1 130 ? 24.550 12.425 -15.012 1.00 71.12 130 ALA A O 1
ATOM 993 N N . THR A 1 131 ? 23.548 10.512 -15.574 1.00 75.38 131 THR A N 1
ATOM 994 C CA . THR A 1 131 ? 22.372 11.053 -16.265 1.00 75.38 131 THR A CA 1
ATOM 995 C C . THR A 1 131 ? 21.167 11.227 -15.345 1.00 75.38 131 THR A C 1
ATOM 997 O O . THR A 1 131 ? 20.204 11.901 -15.718 1.00 75.38 131 THR A O 1
ATOM 1000 N N . ARG A 1 132 ? 21.204 10.623 -14.149 1.00 74.12 132 ARG A N 1
ATOM 1001 C CA . ARG A 1 132 ? 20.104 10.551 -13.173 1.00 74.12 132 ARG A CA 1
ATOM 1002 C C . ARG A 1 132 ? 18.852 9.848 -13.682 1.00 74.12 132 ARG A C 1
ATOM 1004 O O . ARG A 1 132 ? 17.802 9.961 -13.051 1.00 74.12 132 ARG A O 1
ATOM 1011 N N . GLN A 1 133 ? 18.920 9.144 -14.809 1.00 78.56 133 GLN A N 1
ATOM 1012 C CA . GLN A 1 133 ? 17.762 8.426 -15.329 1.00 78.56 133 GLN A CA 1
ATOM 1013 C C . GLN A 1 133 ? 17.457 7.206 -14.446 1.00 78.56 133 GLN A C 1
ATOM 1015 O O . GLN A 1 133 ? 18.388 6.515 -14.043 1.00 78.56 133 GLN A O 1
ATOM 1020 N N . PRO A 1 134 ? 16.186 6.941 -14.105 1.00 85.12 134 PRO A N 1
ATOM 1021 C CA . PRO A 1 134 ? 15.812 5.774 -13.312 1.00 85.12 134 PRO A CA 1
ATOM 1022 C C . PRO A 1 134 ? 15.684 4.501 -14.162 1.00 85.12 134 PRO A C 1
ATOM 1024 O O . PRO A 1 134 ? 15.172 4.528 -15.286 1.00 85.12 134 PRO A O 1
ATOM 1027 N N . PHE A 1 135 ? 16.080 3.372 -13.579 1.00 88.31 135 PHE A N 1
ATOM 1028 C CA . PHE A 1 135 ? 15.996 2.032 -14.157 1.00 88.31 135 PHE A CA 1
ATOM 1029 C C . PHE A 1 135 ? 15.346 1.076 -13.158 1.00 88.31 135 PHE A C 1
ATOM 1031 O O . PHE A 1 135 ? 15.575 1.170 -11.951 1.00 88.31 135 PHE A O 1
ATOM 1038 N N . LEU A 1 136 ? 14.556 0.135 -13.668 1.00 93.06 136 LEU A N 1
ATOM 1039 C CA . LEU A 1 136 ? 14.170 -1.052 -12.911 1.00 93.06 136 LEU A CA 1
ATOM 1040 C C . LEU A 1 136 ? 15.353 -2.018 -12.939 1.00 93.06 136 LEU A C 1
ATOM 1042 O O . LEU A 1 136 ? 15.880 -2.288 -14.021 1.00 93.06 136 LEU A O 1
ATOM 1046 N N . LEU A 1 137 ? 15.782 -2.516 -11.780 1.00 94.19 137 LEU A N 1
ATOM 1047 C CA . LEU A 1 137 ? 16.883 -3.471 -11.703 1.00 94.19 137 LEU A CA 1
ATOM 1048 C C . LEU A 1 137 ? 16.351 -4.896 -11.956 1.00 94.19 137 LEU A C 1
ATOM 1050 O O . LEU A 1 137 ? 15.559 -5.410 -11.163 1.00 94.19 137 LEU A O 1
ATOM 1054 N N . PRO A 1 138 ? 16.765 -5.575 -13.035 1.00 97.06 138 PRO A N 1
ATOM 1055 C CA . PRO A 1 138 ? 16.440 -6.979 -13.239 1.00 97.06 138 PRO A CA 1
ATOM 1056 C C . PRO A 1 138 ? 17.181 -7.856 -12.223 1.00 97.06 138 PRO A C 1
ATOM 1058 O O . PRO A 1 138 ? 18.173 -7.432 -11.630 1.00 97.06 138 PRO A O 1
ATOM 1061 N N . GLN A 1 139 ? 16.744 -9.098 -12.031 1.00 97.25 139 GLN A N 1
ATOM 1062 C CA . GLN A 1 139 ? 17.350 -10.001 -11.048 1.00 97.25 139 GLN A CA 1
ATOM 1063 C C . GLN A 1 139 ? 18.845 -10.273 -11.296 1.00 97.25 139 GLN A C 1
ATOM 1065 O O . GLN A 1 139 ? 19.632 -10.416 -10.353 1.00 97.25 139 GLN A O 1
ATOM 1070 N N . ASP A 1 140 ? 19.241 -10.333 -12.564 1.00 95.88 140 ASP A N 1
ATOM 1071 C CA . ASP A 1 140 ? 20.617 -10.520 -13.014 1.00 95.88 140 ASP A CA 1
ATOM 1072 C C . ASP A 1 140 ? 21.391 -9.203 -13.192 1.00 95.88 140 ASP A C 1
ATOM 1074 O O . ASP A 1 140 ? 22.591 -9.234 -13.480 1.00 95.88 140 ASP A O 1
ATOM 1078 N N . GLY A 1 141 ? 20.735 -8.062 -12.966 1.00 92.12 141 GLY A N 1
ATOM 1079 C CA . GLY A 1 141 ? 21.314 -6.733 -13.103 1.00 92.12 141 GLY A CA 1
ATOM 1080 C C . GLY A 1 141 ? 22.395 -6.433 -12.065 1.00 92.12 141 GLY A C 1
ATOM 1081 O O . GLY A 1 141 ? 22.328 -6.858 -10.910 1.00 92.12 141 GLY A O 1
ATOM 1082 N N . ASN A 1 142 ? 23.392 -5.656 -12.478 1.00 88.12 142 ASN A N 1
ATOM 1083 C CA . ASN A 1 142 ? 24.390 -5.068 -11.599 1.00 88.12 142 ASN A CA 1
ATOM 1084 C C . ASN A 1 142 ? 23.962 -3.629 -11.263 1.00 88.12 142 ASN A C 1
ATOM 1086 O O . ASN A 1 142 ? 23.885 -2.798 -12.170 1.00 88.12 142 ASN A O 1
ATOM 1090 N N . PRO A 1 143 ? 23.732 -3.285 -9.985 1.00 84.12 143 PRO A N 1
ATOM 1091 C CA . PRO A 1 143 ? 23.244 -1.956 -9.615 1.00 84.12 143 PRO A CA 1
ATOM 1092 C C . PRO A 1 143 ? 24.232 -0.823 -9.950 1.00 84.12 143 PRO A C 1
ATOM 1094 O O . PRO A 1 143 ? 23.820 0.327 -10.043 1.00 84.12 143 PRO A O 1
ATOM 1097 N N . ASN A 1 144 ? 25.517 -1.132 -10.166 1.00 80.88 144 ASN A N 1
ATOM 1098 C CA . ASN A 1 144 ? 26.548 -0.161 -10.537 1.00 80.88 144 ASN A CA 1
ATOM 1099 C C . ASN A 1 144 ? 26.750 -0.031 -12.060 1.00 80.88 144 ASN A C 1
ATOM 1101 O O . ASN A 1 144 ? 27.539 0.810 -12.486 1.00 80.88 144 ASN A O 1
ATOM 1105 N N . LEU A 1 145 ? 26.086 -0.859 -12.880 1.00 81.69 145 LEU A N 1
ATOM 1106 C CA . LEU A 1 145 ? 26.190 -0.827 -14.342 1.00 81.69 145 LEU A CA 1
ATOM 1107 C C . LEU A 1 145 ? 24.820 -0.577 -14.969 1.00 81.69 145 LEU A C 1
ATOM 1109 O O . LEU A 1 145 ? 24.012 -1.494 -15.130 1.00 81.69 145 LEU A O 1
ATOM 1113 N N . THR A 1 146 ? 24.592 0.661 -15.392 1.00 77.31 146 THR A N 1
ATOM 1114 C CA . THR A 1 146 ? 23.322 1.117 -15.967 1.00 77.31 146 THR A CA 1
ATOM 1115 C C . THR A 1 146 ? 22.833 0.269 -17.143 1.00 77.31 146 THR A C 1
ATOM 1117 O O . THR A 1 146 ? 21.637 0.022 -17.258 1.00 77.31 146 THR A O 1
ATOM 1120 N N . GLU A 1 147 ? 23.739 -0.238 -17.987 1.00 83.88 147 GLU A N 1
ATOM 1121 C CA . GLU A 1 147 ? 23.394 -1.064 -19.160 1.00 83.88 147 GLU A CA 1
ATOM 1122 C C . GLU A 1 147 ? 22.710 -2.390 -18.802 1.00 83.88 147 GLU A C 1
ATOM 1124 O O . GLU A 1 147 ? 22.069 -3.018 -19.642 1.00 83.88 147 GLU A O 1
ATOM 1129 N N . THR A 1 148 ? 22.824 -2.813 -17.542 1.00 89.62 148 THR A N 1
ATOM 1130 C CA . THR A 1 148 ? 22.167 -4.019 -17.032 1.00 89.62 148 THR A CA 1
ATOM 1131 C C . THR A 1 148 ? 20.772 -3.744 -16.457 1.00 89.62 148 THR A C 1
ATOM 1133 O O . THR A 1 148 ? 20.086 -4.677 -16.047 1.00 89.62 148 THR A O 1
ATOM 1136 N N . GLY A 1 149 ? 20.340 -2.479 -16.427 1.00 91.31 149 GLY A N 1
ATOM 1137 C CA . GLY A 1 149 ? 19.021 -2.041 -15.979 1.00 91.31 149 GLY A CA 1
ATOM 1138 C C . GLY A 1 149 ? 18.001 -1.941 -17.117 1.00 91.31 149 GLY A C 1
ATOM 1139 O O . GLY A 1 149 ? 18.349 -1.669 -18.265 1.00 91.31 149 GLY A O 1
ATOM 1140 N N . TYR A 1 150 ? 16.710 -2.084 -16.804 1.00 94.69 150 TYR A N 1
ATOM 1141 C CA . TYR A 1 150 ? 15.639 -1.768 -17.753 1.00 94.69 150 TYR A CA 1
ATOM 1142 C C . TYR A 1 150 ? 15.199 -0.308 -17.582 1.00 94.69 150 TYR A C 1
ATOM 1144 O O . TYR A 1 150 ? 14.656 0.076 -16.544 1.00 94.69 150 TYR A O 1
ATOM 1152 N N . SER A 1 151 ? 15.457 0.521 -18.597 1.00 91.06 151 SER A N 1
ATOM 1153 C CA . SER A 1 151 ? 15.198 1.967 -18.569 1.00 91.06 151 SER A CA 1
ATOM 1154 C C . SER A 1 151 ? 13.728 2.276 -18.296 1.00 91.06 151 SER A C 1
ATOM 1156 O O . SER A 1 151 ? 12.837 1.840 -19.028 1.00 91.06 151 SER A O 1
ATOM 1158 N N . LEU A 1 152 ? 13.454 3.095 -17.277 1.00 89.75 152 LEU A N 1
ATOM 1159 C CA . LEU A 1 152 ? 12.086 3.521 -16.992 1.00 89.75 152 LEU A CA 1
ATOM 1160 C C . LEU A 1 152 ? 11.556 4.448 -18.100 1.00 89.75 152 LEU A C 1
ATOM 1162 O O . LEU A 1 152 ? 10.363 4.461 -18.395 1.00 89.75 152 LEU A O 1
ATOM 1166 N N . GLN A 1 153 ? 12.447 5.180 -18.777 1.00 87.75 153 GLN A N 1
ATOM 1167 C CA . GLN A 1 153 ? 12.093 5.951 -19.967 1.00 87.75 153 GLN A CA 1
ATOM 1168 C C . GLN A 1 153 ? 11.702 5.039 -21.139 1.00 87.75 153 GLN A C 1
ATOM 1170 O O . GLN A 1 153 ? 10.754 5.355 -21.860 1.00 87.75 153 GLN A O 1
ATOM 1175 N N . ALA A 1 154 ? 12.406 3.920 -21.340 1.00 90.94 154 ALA A N 1
ATOM 1176 C CA . ALA A 1 154 ? 12.022 2.905 -22.322 1.00 90.94 154 ALA A CA 1
ATOM 1177 C C . ALA A 1 154 ? 10.651 2.315 -21.985 1.00 90.94 154 ALA A C 1
ATOM 1179 O O . ALA A 1 154 ? 9.776 2.297 -22.848 1.00 90.94 154 ALA A O 1
ATOM 1180 N N . LEU A 1 155 ? 10.433 1.941 -20.716 1.00 94.12 155 LEU A N 1
ATOM 1181 C CA . LEU A 1 155 ? 9.152 1.416 -20.246 1.00 94.12 155 LEU A CA 1
ATOM 1182 C C . LEU A 1 155 ? 8.000 2.345 -20.633 1.00 94.12 155 LEU A C 1
ATOM 1184 O O . LEU A 1 155 ? 7.084 1.927 -21.333 1.00 94.12 155 LEU A O 1
ATOM 1188 N N . TYR A 1 156 ? 8.052 3.614 -20.220 1.00 92.50 156 TYR A N 1
ATOM 1189 C CA . TYR A 1 156 ? 6.956 4.546 -20.487 1.00 92.50 156 TYR A CA 1
ATOM 1190 C C . TYR A 1 156 ? 6.778 4.850 -21.977 1.00 92.50 156 TYR A C 1
ATOM 1192 O O . TYR A 1 156 ? 5.641 4.969 -22.423 1.00 92.50 156 TYR A O 1
ATOM 1200 N N . ARG A 1 157 ? 7.856 4.920 -22.773 1.00 91.50 157 ARG A N 1
ATOM 1201 C CA . ARG A 1 157 ? 7.741 5.068 -24.236 1.00 91.50 157 ARG A CA 1
ATOM 1202 C C . ARG A 1 157 ? 7.023 3.877 -24.870 1.00 91.50 157 ARG A C 1
ATOM 1204 O O . ARG A 1 157 ? 6.132 4.069 -25.695 1.00 91.50 157 ARG A O 1
ATOM 1211 N N . ASN A 1 158 ? 7.364 2.662 -24.454 1.00 95.25 158 ASN A N 1
ATOM 1212 C CA . ASN A 1 158 ? 6.746 1.444 -24.968 1.00 95.25 158 ASN A CA 1
ATOM 1213 C C . ASN A 1 158 ? 5.284 1.331 -24.511 1.00 95.25 158 ASN A C 1
ATOM 1215 O O . ASN A 1 158 ? 4.409 0.973 -25.299 1.00 95.25 158 ASN A O 1
ATOM 1219 N N . LEU A 1 159 ? 4.997 1.696 -23.260 1.00 95.44 159 LEU A N 1
ATOM 1220 C CA . LEU A 1 159 ? 3.637 1.737 -22.728 1.00 95.44 159 LEU A CA 1
ATOM 1221 C C . LEU A 1 159 ? 2.785 2.838 -23.366 1.00 95.44 159 LEU A C 1
ATOM 1223 O O . LEU A 1 159 ? 1.582 2.648 -23.490 1.00 95.44 159 LEU A O 1
ATOM 1227 N N . GLU A 1 160 ? 3.364 3.947 -23.828 1.00 93.12 160 GLU A N 1
ATOM 1228 C CA . GLU A 1 160 ? 2.614 4.958 -24.583 1.00 93.12 160 GLU A CA 1
ATOM 1229 C C . GLU A 1 160 ? 2.123 4.395 -25.921 1.00 93.12 160 GLU A C 1
ATOM 1231 O O . GLU A 1 160 ? 0.992 4.664 -26.321 1.00 93.12 160 GLU A O 1
ATOM 1236 N N . LEU A 1 161 ? 2.913 3.542 -26.586 1.00 94.06 161 LEU A N 1
ATOM 1237 C CA . LEU A 1 161 ? 2.413 2.815 -27.753 1.00 94.06 161 LEU A CA 1
ATOM 1238 C C . LEU A 1 161 ? 1.217 1.959 -27.339 1.00 94.06 161 LEU A C 1
ATOM 1240 O O . LEU A 1 161 ? 0.141 2.126 -27.913 1.00 94.06 161 LEU A O 1
ATOM 1244 N N . VAL A 1 162 ? 1.363 1.114 -26.302 1.00 95.56 162 VAL A N 1
ATOM 1245 C CA . VAL A 1 162 ? 0.265 0.286 -25.744 1.00 95.56 162 VAL A CA 1
ATOM 1246 C C . VAL A 1 162 ? -0.976 1.138 -25.481 1.00 95.56 162 VAL A C 1
ATOM 1248 O O . VAL A 1 162 ? -2.075 0.763 -25.889 1.00 95.56 162 VAL A O 1
ATOM 1251 N N . ARG A 1 163 ? -0.795 2.313 -24.872 1.00 93.19 163 ARG A N 1
ATOM 1252 C CA . ARG A 1 163 ? -1.850 3.271 -24.550 1.00 93.19 163 ARG A CA 1
ATOM 1253 C C . ARG A 1 163 ? -2.584 3.782 -25.786 1.00 93.19 163 ARG A C 1
ATOM 1255 O O . ARG A 1 163 ? -3.809 3.914 -25.732 1.00 93.19 163 ARG A O 1
ATOM 1262 N N . GLN A 1 164 ? -1.863 4.054 -26.872 1.00 92.44 164 GLN A N 1
ATOM 1263 C CA . GLN A 1 164 ? -2.443 4.455 -28.155 1.00 92.44 164 GLN A CA 1
ATOM 1264 C C . GLN A 1 164 ? -3.280 3.323 -28.759 1.00 92.44 164 GLN A C 1
ATOM 1266 O O . GLN A 1 164 ? -4.404 3.566 -29.189 1.00 92.44 164 GLN A O 1
ATOM 1271 N N . LYS A 1 165 ? -2.781 2.080 -28.720 1.00 93.94 165 LYS A N 1
ATOM 1272 C CA . LYS A 1 165 ? -3.486 0.906 -29.262 1.00 93.94 165 LYS A CA 1
ATOM 1273 C C . LYS A 1 165 ? -4.776 0.577 -28.513 1.00 93.94 165 LYS A C 1
ATOM 1275 O O . LYS A 1 165 ? -5.793 0.296 -29.136 1.00 93.94 165 LYS A O 1
ATOM 1280 N N . ILE A 1 166 ? -4.766 0.610 -27.180 1.00 93.44 166 ILE A N 1
ATOM 1281 C CA . ILE A 1 166 ? -5.974 0.289 -26.398 1.00 93.44 166 ILE A CA 1
ATOM 1282 C C . ILE A 1 166 ? -7.048 1.389 -26.465 1.00 93.44 166 ILE A C 1
ATOM 1284 O O . ILE A 1 166 ? -8.202 1.121 -26.143 1.00 93.44 166 ILE A O 1
ATOM 1288 N N . GLY A 1 167 ? -6.703 2.597 -26.926 1.00 89.56 167 GLY A N 1
ATOM 1289 C CA . GLY A 1 167 ? -7.645 3.696 -27.152 1.00 89.56 167 GLY A CA 1
ATOM 1290 C C . GLY A 1 167 ? -7.993 4.498 -25.893 1.00 89.56 167 GLY A C 1
ATOM 1291 O O . GLY A 1 167 ? -7.808 4.049 -24.763 1.00 89.56 167 GLY A O 1
ATOM 1292 N N . SER A 1 168 ? -8.483 5.731 -26.062 1.00 86.69 168 SER A N 1
ATOM 1293 C CA . SER A 1 168 ? -8.659 6.709 -24.969 1.00 86.69 168 SER A CA 1
ATOM 1294 C C . SER A 1 168 ? -9.634 6.276 -23.868 1.00 86.69 168 SER A C 1
ATOM 1296 O O . SER A 1 168 ? -9.450 6.688 -22.727 1.00 86.69 168 SER A O 1
ATOM 1298 N N . GLN A 1 169 ? -10.599 5.411 -24.193 1.00 85.94 169 GLN A N 1
ATOM 1299 C CA . GLN A 1 169 ? -11.618 4.895 -23.269 1.00 85.94 169 GLN A CA 1
ATOM 1300 C C . GLN A 1 169 ? -11.091 3.815 -22.309 1.00 85.94 169 GLN A C 1
ATOM 1302 O O . GLN A 1 169 ? -11.746 3.505 -21.316 1.00 85.94 169 GLN A O 1
ATOM 1307 N N . ARG A 1 170 ? -9.920 3.229 -22.594 1.00 91.31 170 ARG A N 1
ATOM 1308 C CA . ARG A 1 170 ? -9.291 2.200 -21.757 1.00 91.31 170 ARG A CA 1
ATOM 1309 C C . ARG A 1 170 ? -8.203 2.789 -20.871 1.00 91.31 170 ARG A C 1
ATOM 1311 O O . ARG A 1 170 ? -7.547 3.769 -21.230 1.00 91.31 170 ARG A O 1
ATOM 1318 N N . GLN A 1 171 ? -8.022 2.175 -19.707 1.00 92.44 171 GLN A N 1
ATOM 1319 C CA . GLN A 1 171 ? -7.072 2.618 -18.692 1.00 92.44 171 GLN A CA 1
ATOM 1320 C C . GLN A 1 171 ? -5.747 1.862 -18.812 1.00 92.44 171 GLN A C 1
ATOM 1322 O O . GLN A 1 171 ? -5.734 0.648 -19.018 1.00 92.44 171 GLN A O 1
ATOM 1327 N N . LEU A 1 172 ? -4.636 2.581 -18.640 1.00 95.06 172 LEU A N 1
ATOM 1328 C CA . LEU A 1 172 ? -3.306 2.008 -18.439 1.00 95.06 172 LEU A CA 1
ATOM 1329 C C . LEU A 1 172 ? -2.771 2.532 -17.110 1.00 95.06 172 LEU A C 1
ATOM 1331 O O . LEU A 1 172 ? -2.501 3.727 -16.981 1.00 95.06 172 LEU A O 1
ATOM 1335 N N . ILE A 1 173 ? -2.642 1.635 -16.136 1.00 95.62 173 ILE A N 1
ATOM 1336 C CA . ILE A 1 173 ? -2.169 1.946 -14.787 1.00 95.62 173 ILE A CA 1
ATOM 1337 C C . ILE A 1 173 ? -0.793 1.316 -14.593 1.00 95.62 173 ILE A C 1
ATOM 1339 O O . ILE A 1 173 ? -0.599 0.138 -14.894 1.00 95.62 173 ILE A O 1
ATOM 1343 N N . VAL A 1 174 ? 0.156 2.095 -14.081 1.00 97.19 174 VAL A N 1
ATOM 1344 C CA . VAL A 1 174 ? 1.508 1.642 -13.742 1.00 97.19 174 VAL A CA 1
ATOM 1345 C C . VAL A 1 174 ? 1.752 1.894 -12.262 1.00 97.19 174 VAL A C 1
ATOM 1347 O O . VAL A 1 174 ? 1.735 3.037 -11.815 1.00 97.19 174 VAL A O 1
ATOM 1350 N N . MET A 1 175 ? 2.007 0.828 -11.513 1.00 97.06 175 MET A N 1
ATOM 1351 C CA . MET A 1 175 ? 2.316 0.858 -10.091 1.00 97.06 175 MET A CA 1
ATOM 1352 C C . MET A 1 175 ? 3.727 0.311 -9.845 1.00 97.06 175 MET A C 1
ATOM 1354 O O . MET A 1 175 ? 4.034 -0.821 -10.211 1.00 97.06 175 MET A O 1
ATOM 1358 N N . ILE A 1 176 ? 4.595 1.116 -9.233 1.00 95.25 176 ILE A N 1
ATOM 1359 C CA . ILE A 1 176 ? 6.004 0.783 -8.990 1.00 95.25 176 ILE A CA 1
ATOM 1360 C C . ILE A 1 176 ? 6.300 0.904 -7.494 1.00 95.25 176 ILE A C 1
ATOM 1362 O O . ILE A 1 176 ? 6.341 2.006 -6.946 1.00 95.25 176 ILE A O 1
ATOM 1366 N N . ASP A 1 177 ? 6.544 -0.232 -6.848 1.00 93.81 177 ASP A N 1
ATOM 1367 C CA . ASP A 1 177 ? 7.022 -0.342 -5.471 1.00 93.81 177 ASP A CA 1
ATOM 1368 C C . ASP A 1 177 ? 8.543 -0.561 -5.458 1.00 93.81 177 ASP A C 1
ATOM 1370 O O . ASP A 1 177 ? 9.046 -1.682 -5.374 1.00 93.81 177 ASP A O 1
ATOM 1374 N N . ALA A 1 178 ? 9.289 0.530 -5.654 1.00 87.06 178 ALA A N 1
ATOM 1375 C CA . ALA A 1 178 ? 10.747 0.509 -5.706 1.00 87.06 178 ALA A CA 1
ATOM 1376 C C . ALA A 1 178 ? 11.363 1.794 -5.140 1.00 87.06 178 ALA A C 1
ATOM 1378 O O . ALA A 1 178 ? 10.833 2.893 -5.326 1.00 87.06 178 ALA A O 1
ATOM 1379 N N . CYS A 1 179 ? 12.525 1.663 -4.497 1.00 78.62 179 CYS A N 1
ATOM 1380 C CA . CYS A 1 179 ? 13.390 2.796 -4.171 1.00 78.62 179 CYS A CA 1
ATOM 1381 C C . CYS A 1 179 ? 14.155 3.234 -5.422 1.00 78.62 179 CYS A C 1
ATOM 1383 O O . CYS A 1 179 ? 14.686 2.384 -6.121 1.00 78.62 179 CYS A O 1
ATOM 1385 N N . PHE A 1 180 ? 14.317 4.539 -5.645 1.00 72.12 180 PHE A N 1
ATOM 1386 C CA . PHE A 1 180 ? 15.263 5.071 -6.642 1.00 72.12 180 PHE A CA 1
ATOM 1387 C C . PHE A 1 180 ? 16.331 5.985 -6.016 1.00 72.12 180 PHE A C 1
ATOM 1389 O O . PHE A 1 180 ? 17.102 6.624 -6.724 1.00 72.12 180 PHE A O 1
ATOM 1396 N N . THR A 1 181 ? 16.393 6.046 -4.685 1.00 62.53 181 THR A N 1
ATOM 1397 C CA . THR A 1 181 ? 17.355 6.855 -3.917 1.00 62.53 181 THR A CA 1
ATOM 1398 C C . THR A 1 181 ? 18.757 6.238 -3.856 1.00 62.53 181 THR A C 1
ATOM 1400 O O . THR A 1 181 ? 19.687 6.887 -3.389 1.00 62.53 181 THR A O 1
ATOM 1403 N N . GLY A 1 182 ? 18.920 4.978 -4.281 1.00 58.88 182 GLY A N 1
ATOM 1404 C CA . GLY A 1 182 ? 20.142 4.199 -4.050 1.00 58.88 182 GLY A CA 1
ATOM 1405 C C . GLY A 1 182 ? 20.257 3.621 -2.631 1.00 58.88 182 GLY A C 1
ATOM 1406 O O . GLY A 1 182 ? 21.261 2.985 -2.317 1.00 58.88 182 GLY A O 1
ATOM 1407 N N . GLU A 1 183 ? 19.241 3.803 -1.780 1.00 57.84 183 GLU A N 1
ATOM 1408 C CA . GLU A 1 183 ? 19.109 3.136 -0.478 1.00 57.84 183 GLU A CA 1
ATOM 1409 C C . GLU A 1 183 ? 18.258 1.866 -0.584 1.00 57.84 183 GLU A C 1
ATOM 1411 O O . GLU A 1 183 ? 17.360 1.770 -1.423 1.00 57.84 183 GLU A O 1
ATOM 1416 N N . THR A 1 184 ? 18.488 0.909 0.317 1.00 57.09 184 THR A N 1
ATOM 1417 C CA . THR A 1 184 ? 17.645 -0.289 0.420 1.00 57.09 184 THR A CA 1
ATOM 1418 C C . THR A 1 184 ? 16.462 -0.088 1.385 1.00 57.09 184 THR A C 1
ATOM 1420 O O . THR A 1 184 ? 16.368 0.899 2.129 1.00 57.09 184 THR A O 1
ATOM 1423 N N . GLY A 1 185 ? 15.544 -1.061 1.397 1.00 51.25 185 GLY A N 1
ATOM 1424 C CA . GLY A 1 185 ? 14.472 -1.152 2.393 1.00 51.25 185 GLY A CA 1
ATOM 1425 C C . GLY A 1 185 ? 14.981 -1.394 3.821 1.00 51.25 185 GLY A C 1
ATOM 1426 O O . GLY A 1 185 ? 14.289 -1.037 4.774 1.00 51.25 185 GLY A O 1
ATOM 1427 N N . ARG A 1 186 ? 16.210 -1.906 3.991 1.00 64.44 186 ARG A N 1
ATOM 1428 C CA . ARG A 1 186 ? 16.835 -2.120 5.302 1.00 64.44 186 ARG A CA 1
ATOM 1429 C C . ARG A 1 186 ? 17.551 -0.864 5.782 1.00 64.44 186 ARG A C 1
ATOM 1431 O O . ARG A 1 186 ? 18.241 -0.171 5.035 1.00 64.44 186 ARG A O 1
ATOM 1438 N N . LYS A 1 187 ? 17.395 -0.559 7.069 1.00 58.09 187 LYS A N 1
ATOM 1439 C CA . LYS A 1 187 ? 18.004 0.626 7.679 1.00 58.09 187 LYS A CA 1
ATOM 1440 C C . LYS A 1 187 ? 19.530 0.482 7.710 1.00 58.09 187 LYS A C 1
ATOM 1442 O O . LYS A 1 187 ? 20.041 -0.459 8.303 1.00 58.09 187 LYS A O 1
ATOM 1447 N N . GLY A 1 188 ? 20.237 1.448 7.122 1.00 55.09 188 GLY A N 1
ATOM 1448 C CA . GLY A 1 188 ? 21.707 1.494 7.114 1.00 55.09 188 GLY A CA 1
ATOM 1449 C C . GLY A 1 188 ? 22.382 0.718 5.977 1.00 55.09 188 GLY A C 1
ATOM 1450 O O . GLY A 1 188 ? 23.605 0.737 5.897 1.00 55.09 188 GLY A O 1
ATOM 1451 N N . GLU A 1 189 ? 21.618 0.081 5.083 1.00 60.28 189 GLU A N 1
ATOM 1452 C CA . GLU A 1 189 ? 22.146 -0.607 3.901 1.00 60.28 189 GLU A CA 1
ATOM 1453 C C . GLU A 1 189 ? 21.967 0.251 2.640 1.00 60.28 189 GLU A C 1
ATOM 1455 O O . GLU A 1 189 ? 20.849 0.641 2.280 1.00 60.28 189 GLU A O 1
ATOM 1460 N N . SER A 1 190 ? 23.076 0.504 1.943 1.00 59.41 190 SER A N 1
ATOM 1461 C CA . SER A 1 190 ? 23.096 1.192 0.651 1.00 59.4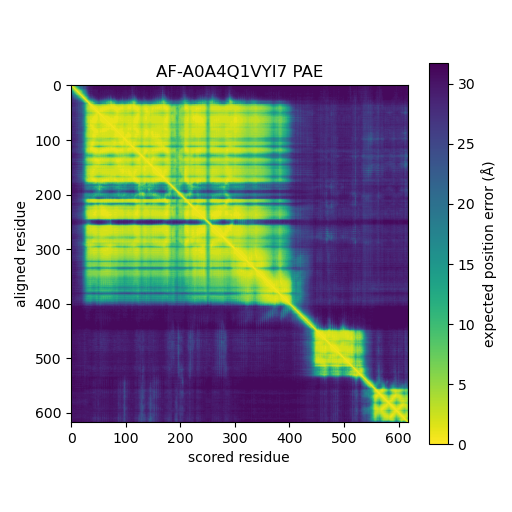1 190 SER A CA 1
ATOM 1462 C C . SER A 1 190 ? 23.111 0.194 -0.500 1.00 59.41 190 SER A C 1
ATOM 1464 O O . SER A 1 190 ? 23.883 -0.762 -0.481 1.00 59.41 190 SER A O 1
ATOM 1466 N N . LEU A 1 191 ? 22.289 0.445 -1.518 1.00 54.66 191 LEU A N 1
ATOM 1467 C CA . LEU A 1 191 ? 22.241 -0.362 -2.735 1.00 54.66 191 LEU A CA 1
ATOM 1468 C C . LEU A 1 191 ? 23.387 -0.019 -3.695 1.00 54.66 191 LEU A C 1
ATOM 1470 O O . LEU A 1 191 ? 23.868 -0.875 -4.433 1.00 54.66 191 LEU A O 1
ATOM 1474 N N . LEU A 1 192 ? 23.814 1.243 -3.683 1.00 57.53 192 LEU A N 1
ATOM 1475 C CA . LEU A 1 192 ? 24.905 1.754 -4.505 1.00 57.53 192 LEU A CA 1
ATOM 1476 C C . LEU A 1 192 ? 26.142 2.010 -3.646 1.00 57.53 192 LEU A C 1
ATOM 1478 O O . LEU A 1 192 ? 26.030 2.405 -2.486 1.00 57.53 192 LEU A O 1
ATOM 1482 N N . ALA A 1 193 ? 27.333 1.880 -4.233 1.00 43.06 193 ALA A N 1
ATOM 1483 C CA . ALA A 1 193 ? 28.579 2.309 -3.585 1.00 43.06 193 ALA A CA 1
ATOM 1484 C C . ALA A 1 193 ? 28.591 3.823 -3.268 1.00 43.06 193 ALA A C 1
ATOM 1486 O O . ALA A 1 193 ? 29.415 4.297 -2.489 1.00 43.06 193 ALA A O 1
ATOM 1487 N N . VAL A 1 194 ? 27.662 4.577 -3.867 1.00 38.69 194 VAL A N 1
ATOM 1488 C CA . VAL A 1 194 ? 27.509 6.025 -3.736 1.00 38.69 194 VAL A CA 1
ATOM 1489 C C . VAL A 1 194 ? 26.035 6.353 -3.469 1.00 38.69 194 VAL A C 1
ATOM 1491 O O . VAL A 1 194 ? 25.328 6.860 -4.337 1.00 38.69 194 VAL A O 1
ATOM 1494 N N . SER A 1 195 ? 25.528 6.055 -2.273 1.00 45.16 195 SER A N 1
ATOM 1495 C CA . SER A 1 195 ? 24.295 6.690 -1.779 1.00 45.16 195 SER A CA 1
ATOM 1496 C C . SER A 1 195 ? 24.615 8.146 -1.440 1.00 45.16 195 SER A C 1
ATOM 1498 O O . SER A 1 195 ? 24.972 8.496 -0.318 1.00 45.16 195 SER A O 1
ATOM 1500 N N . ALA A 1 196 ? 24.587 9.008 -2.457 1.00 39.97 196 ALA A N 1
ATOM 1501 C CA . ALA A 1 196 ? 24.854 10.428 -2.287 1.00 39.97 196 ALA A CA 1
ATOM 1502 C C . ALA A 1 196 ? 23.627 11.129 -1.668 1.00 39.97 196 ALA A C 1
ATOM 1504 O O . ALA A 1 196 ? 22.544 11.098 -2.263 1.00 39.97 196 ALA A O 1
ATOM 1505 N N . PRO A 1 197 ? 23.771 11.818 -0.519 1.00 43.91 197 PRO A N 1
ATOM 1506 C CA . PRO A 1 197 ? 22.701 12.638 0.038 1.00 43.91 197 PRO A CA 1
ATOM 1507 C C . PRO A 1 197 ? 22.228 13.691 -0.977 1.00 43.91 197 PRO A C 1
ATOM 1509 O O . PRO A 1 197 ? 23.040 14.431 -1.532 1.00 43.91 197 PRO A O 1
ATOM 1512 N N . GLY A 1 198 ? 20.916 13.778 -1.214 1.00 51.00 198 GLY A N 1
ATOM 1513 C CA . GLY A 1 198 ? 20.325 14.755 -2.141 1.00 51.00 198 GLY A CA 1
ATOM 1514 C C . GLY A 1 198 ? 20.318 14.338 -3.618 1.00 51.00 198 GLY A C 1
ATOM 1515 O O . GLY A 1 198 ? 20.081 15.177 -4.489 1.00 51.00 198 GLY A O 1
ATOM 1516 N N . PHE A 1 199 ? 20.565 13.062 -3.922 1.00 52.66 199 PHE A N 1
ATOM 1517 C CA . PHE A 1 199 ? 20.382 12.525 -5.264 1.00 52.66 199 PHE A CA 1
ATOM 1518 C C . PHE A 1 199 ? 18.888 12.296 -5.552 1.00 52.66 199 PHE A C 1
ATOM 1520 O O . PHE A 1 199 ? 18.248 11.459 -4.922 1.00 52.66 199 PHE A O 1
ATOM 1527 N N . THR A 1 200 ? 18.329 13.033 -6.517 1.00 61.44 200 THR A N 1
ATOM 1528 C CA . THR A 1 200 ? 16.944 12.850 -6.983 1.00 61.44 200 THR A CA 1
ATOM 1529 C C . THR A 1 200 ? 16.951 12.371 -8.437 1.00 61.44 200 THR A C 1
ATOM 1531 O O . THR A 1 200 ? 17.470 13.087 -9.303 1.00 61.44 200 THR A O 1
ATOM 1534 N N . PRO A 1 201 ? 16.385 11.189 -8.729 1.00 59.22 201 PRO A N 1
ATOM 1535 C CA . PRO A 1 201 ? 16.227 10.692 -10.090 1.00 59.22 201 PRO A CA 1
ATOM 1536 C C . PRO A 1 201 ? 15.406 11.639 -10.968 1.00 59.22 201 PRO A C 1
ATOM 1538 O O . PRO A 1 201 ? 14.483 12.315 -10.508 1.00 59.22 201 PRO A O 1
ATOM 1541 N N . ALA A 1 202 ? 15.715 11.657 -12.262 1.00 58.25 202 ALA A N 1
ATOM 1542 C CA . ALA A 1 202 ? 14.916 12.356 -13.252 1.00 58.25 202 ALA A CA 1
ATOM 1543 C C . ALA A 1 202 ? 13.516 11.733 -13.337 1.00 58.25 202 ALA A C 1
ATOM 1545 O O . ALA A 1 202 ? 13.359 10.513 -13.382 1.00 58.25 202 ALA A O 1
ATOM 1546 N N . ARG A 1 203 ? 12.485 12.580 -13.409 1.00 64.69 203 ARG A N 1
ATOM 1547 C CA . ARG A 1 203 ? 11.109 12.117 -13.610 1.00 64.69 203 ARG A CA 1
ATOM 1548 C C . ARG A 1 203 ? 10.905 11.712 -15.073 1.00 64.69 203 ARG A C 1
ATOM 1550 O O . ARG A 1 203 ? 11.114 12.549 -15.958 1.00 64.69 203 ARG A O 1
ATOM 1557 N N . PRO A 1 204 ? 10.457 10.478 -15.357 1.00 56.66 204 PRO A N 1
ATOM 1558 C CA . PRO A 1 204 ? 10.109 10.083 -16.713 1.00 56.66 204 PRO A CA 1
ATOM 1559 C C . PRO A 1 204 ? 8.985 10.967 -17.265 1.00 56.66 204 PRO A C 1
ATOM 1561 O O . PRO A 1 204 ? 7.978 11.208 -16.593 1.00 56.66 204 PRO A O 1
ATOM 1564 N N . ARG A 1 205 ? 9.136 11.433 -18.509 1.00 57.12 205 ARG A N 1
ATOM 1565 C CA . ARG A 1 205 ? 8.051 12.086 -19.253 1.00 57.12 205 ARG A CA 1
ATOM 1566 C C . ARG A 1 205 ? 7.086 11.003 -19.741 1.00 57.12 205 ARG A C 1
ATOM 1568 O O . ARG A 1 205 ? 7.365 10.359 -20.745 1.00 57.12 205 ARG A O 1
ATOM 1575 N N . ALA A 1 206 ? 5.988 10.795 -19.025 1.00 54.72 206 ALA A N 1
ATOM 1576 C CA . ALA A 1 206 ? 4.842 10.035 -19.522 1.00 54.72 206 ALA A CA 1
ATOM 1577 C C . ALA A 1 206 ? 3.821 11.014 -20.125 1.00 54.72 206 ALA A C 1
ATOM 1579 O O . ALA A 1 206 ? 3.699 12.141 -19.634 1.00 54.72 206 ALA A O 1
ATOM 1580 N N . GLY A 1 207 ? 3.111 10.618 -21.187 1.00 56.94 207 GLY A N 1
ATOM 1581 C CA . GLY A 1 207 ? 1.929 11.357 -21.632 1.00 56.94 207 GLY A CA 1
ATOM 1582 C C . GLY A 1 207 ? 0.870 11.364 -20.525 1.00 56.94 207 GLY A C 1
ATOM 1583 O O . GLY A 1 207 ? 0.835 10.454 -19.699 1.00 56.94 207 GLY A O 1
ATOM 1584 N N . GLY A 1 208 ? -0.011 12.371 -20.488 1.00 63.50 208 GLY A N 1
ATOM 1585 C CA . GLY A 1 208 ? -1.079 12.484 -19.472 1.00 63.50 208 GLY A CA 1
ATOM 1586 C C . GLY A 1 208 ? -2.163 11.392 -19.540 1.00 63.50 208 GLY A C 1
ATOM 1587 O O . GLY A 1 208 ? -3.238 11.553 -18.978 1.00 63.50 208 GLY A O 1
ATOM 1588 N N . SER A 1 209 ? -1.913 10.319 -20.287 1.00 80.19 209 SER A N 1
ATOM 1589 C CA . SER A 1 209 ? -2.814 9.221 -20.622 1.00 80.19 209 SER A CA 1
ATOM 1590 C C . SER A 1 209 ? -2.555 7.956 -19.782 1.00 80.19 209 SER A C 1
ATOM 1592 O O . SER A 1 209 ? -3.423 7.082 -19.740 1.00 80.19 209 SER A O 1
ATOM 1594 N N . ILE A 1 210 ? -1.391 7.850 -19.128 1.00 91.56 210 ILE A N 1
ATOM 1595 C CA . ILE A 1 210 ? -0.994 6.744 -18.242 1.00 91.56 210 ILE A CA 1
ATOM 1596 C C . ILE A 1 210 ? -1.128 7.195 -16.786 1.00 91.56 210 ILE A C 1
ATOM 1598 O O . ILE A 1 210 ? -0.560 8.219 -16.417 1.00 91.56 210 ILE A O 1
ATOM 1602 N N . VAL A 1 211 ? -1.820 6.411 -15.957 1.00 92.75 211 VAL A N 1
ATOM 1603 C CA . VAL A 1 211 ? -1.971 6.684 -14.518 1.00 92.75 211 VAL A CA 1
ATOM 1604 C C . VAL A 1 211 ? -0.821 6.034 -13.758 1.00 92.75 211 VAL A C 1
ATOM 1606 O O . VAL A 1 211 ? -0.678 4.809 -13.791 1.00 92.75 211 VAL A O 1
ATOM 1609 N N . LYS A 1 212 ? -0.002 6.829 -13.067 1.00 91.81 212 LYS A N 1
ATOM 1610 C CA . LYS A 1 212 ? 1.162 6.326 -12.325 1.00 91.81 212 LYS A CA 1
ATOM 1611 C C . LYS A 1 212 ? 0.941 6.334 -10.821 1.00 91.81 212 LYS A C 1
ATOM 1613 O O . LYS A 1 212 ? 0.346 7.247 -10.257 1.00 91.81 212 LYS A O 1
ATOM 1618 N N . LEU A 1 213 ? 1.495 5.317 -10.179 1.00 93.44 213 LEU A N 1
ATOM 1619 C CA . LEU A 1 213 ? 1.572 5.167 -8.740 1.00 93.44 213 LEU A CA 1
ATOM 1620 C C . LEU A 1 213 ? 2.991 4.716 -8.411 1.00 93.44 213 LEU A C 1
ATOM 1622 O O . LEU A 1 213 ? 3.417 3.648 -8.841 1.00 93.44 213 LEU A O 1
ATOM 1626 N N . VAL A 1 214 ? 3.742 5.515 -7.669 1.00 92.06 214 VAL A N 1
ATOM 1627 C CA . VAL A 1 214 ? 5.112 5.178 -7.278 1.00 92.06 214 VAL A CA 1
ATOM 1628 C C . VAL A 1 214 ? 5.254 5.261 -5.766 1.00 92.06 214 VAL A C 1
ATOM 1630 O O . VAL A 1 214 ? 4.767 6.195 -5.130 1.00 92.06 214 VAL A O 1
ATOM 1633 N N . ALA A 1 215 ? 5.926 4.271 -5.182 1.00 88.12 215 ALA A N 1
ATOM 1634 C CA . ALA A 1 215 ? 6.072 4.154 -3.734 1.00 88.12 215 ALA A CA 1
ATOM 1635 C C . ALA A 1 215 ? 6.877 5.292 -3.098 1.00 88.12 215 ALA A C 1
ATOM 1637 O O . ALA A 1 215 ? 6.763 5.499 -1.885 1.00 88.12 215 ALA A O 1
ATOM 1638 N N . THR A 1 216 ? 7.694 6.003 -3.885 1.00 81.44 216 THR A N 1
ATOM 1639 C CA . THR A 1 216 ? 8.528 7.103 -3.401 1.00 81.44 216 THR A CA 1
ATOM 1640 C C . THR A 1 216 ? 8.657 8.239 -4.419 1.00 81.44 216 THR A C 1
ATOM 1642 O O . THR A 1 216 ? 8.711 8.016 -5.628 1.00 81.44 216 THR A O 1
ATOM 1645 N N . SER A 1 217 ? 8.787 9.468 -3.918 1.00 68.69 217 SER A N 1
ATOM 1646 C CA . SER A 1 217 ? 9.062 10.698 -4.680 1.00 68.69 217 SER A CA 1
ATOM 1647 C C . SER A 1 217 ? 10.523 10.842 -5.140 1.00 68.69 217 SER A C 1
ATOM 1649 O O . SER A 1 217 ? 10.979 11.928 -5.500 1.00 68.69 217 SER A O 1
ATOM 1651 N N . GLY A 1 218 ? 11.303 9.756 -5.087 1.00 64.38 218 GLY A N 1
ATOM 1652 C CA . GLY A 1 218 ? 12.720 9.730 -5.458 1.00 64.38 218 GLY A CA 1
ATOM 1653 C C . GLY A 1 218 ? 13.687 10.299 -4.414 1.00 64.38 218 GLY A C 1
ATOM 1654 O O . GLY A 1 218 ? 14.884 10.084 -4.558 1.00 64.38 218 GLY A O 1
ATOM 1655 N N . ALA A 1 219 ? 13.204 10.980 -3.368 1.00 66.31 219 ALA A N 1
ATOM 1656 C CA . ALA A 1 219 ? 14.018 11.474 -2.246 1.00 66.31 219 ALA A CA 1
ATOM 1657 C C . ALA A 1 219 ? 13.867 10.639 -0.963 1.00 66.31 219 ALA A C 1
ATOM 1659 O O . ALA A 1 219 ? 14.682 10.757 -0.052 1.00 66.31 219 ALA A O 1
ATOM 1660 N N . THR A 1 220 ? 12.831 9.799 -0.889 1.00 76.00 220 THR A N 1
ATOM 1661 C CA . THR A 1 220 ? 12.557 8.930 0.261 1.00 76.00 220 THR A CA 1
ATOM 1662 C C . THR A 1 220 ? 12.682 7.455 -0.130 1.00 76.00 220 THR A C 1
ATOM 1664 O O . THR A 1 220 ? 12.447 7.102 -1.291 1.00 76.00 220 THR A O 1
ATOM 1667 N N . PRO A 1 221 ? 13.092 6.581 0.798 1.00 81.06 221 PRO A N 1
ATOM 1668 C CA . PRO A 1 221 ? 13.130 5.142 0.570 1.00 81.06 221 PRO A CA 1
ATOM 1669 C C . PRO A 1 221 ? 11.734 4.506 0.667 1.00 81.06 221 PRO A C 1
ATOM 1671 O O . PRO A 1 221 ? 10.849 4.999 1.366 1.00 81.06 221 PRO A O 1
ATOM 1674 N N . ALA A 1 222 ? 11.553 3.368 -0.002 1.00 85.56 222 ALA A N 1
ATOM 1675 C CA . ALA A 1 222 ? 10.415 2.480 0.199 1.00 85.56 222 ALA A CA 1
ATOM 1676 C C . ALA A 1 222 ? 10.679 1.575 1.412 1.00 85.56 222 ALA A C 1
ATOM 1678 O O . ALA A 1 222 ? 11.784 1.058 1.594 1.00 85.56 222 ALA A O 1
ATOM 1679 N N . ASN A 1 223 ? 9.667 1.401 2.260 1.00 89.69 223 ASN A N 1
ATOM 1680 C CA . ASN A 1 223 ? 9.729 0.591 3.474 1.00 89.69 223 ASN A CA 1
ATOM 1681 C C . ASN A 1 223 ? 8.851 -0.656 3.344 1.00 89.69 223 ASN A C 1
ATOM 1683 O O . ASN A 1 223 ? 8.056 -0.790 2.412 1.00 89.69 223 ASN A O 1
ATOM 1687 N N . TRP A 1 224 ? 8.965 -1.552 4.320 1.00 92.94 224 TRP A N 1
ATOM 1688 C CA . TRP A 1 224 ? 8.169 -2.771 4.411 1.00 92.94 224 TRP A CA 1
ATOM 1689 C C . TRP A 1 224 ? 7.137 -2.706 5.539 1.00 92.94 224 TRP A C 1
ATOM 1691 O O . TRP A 1 224 ? 7.353 -2.071 6.570 1.00 92.94 224 TRP A O 1
ATOM 1701 N N . ASP A 1 225 ? 6.016 -3.393 5.339 1.00 94.38 225 ASP A N 1
ATOM 1702 C CA . ASP A 1 225 ? 5.065 -3.757 6.385 1.00 94.38 225 ASP A CA 1
ATOM 1703 C C . ASP A 1 225 ? 5.405 -5.174 6.864 1.00 94.38 225 ASP A C 1
ATOM 1705 O O . ASP A 1 225 ? 4.913 -6.169 6.330 1.00 94.38 225 ASP A O 1
ATOM 1709 N N . GLU A 1 226 ? 6.269 -5.265 7.875 1.00 92.81 226 GLU A N 1
ATOM 1710 C CA . GLU A 1 226 ? 6.763 -6.536 8.434 1.00 92.81 226 GLU A CA 1
ATOM 1711 C C . GLU A 1 226 ? 5.636 -7.452 8.934 1.00 92.81 226 GLU A C 1
ATOM 1713 O O . GLU A 1 226 ? 5.737 -8.679 8.886 1.00 92.81 226 GLU A O 1
ATOM 1718 N N . LYS A 1 227 ? 4.524 -6.865 9.399 1.00 92.25 227 LYS A N 1
ATOM 1719 C CA . LYS A 1 227 ? 3.376 -7.627 9.906 1.00 92.25 227 LYS A CA 1
ATOM 1720 C C . LYS A 1 227 ? 2.604 -8.278 8.763 1.00 92.25 227 LYS A C 1
ATOM 1722 O O . LYS A 1 227 ? 2.186 -9.426 8.899 1.00 92.25 227 LYS A O 1
ATOM 1727 N N . ALA A 1 228 ? 2.410 -7.550 7.662 1.00 93.38 228 ALA A N 1
ATOM 1728 C CA . ALA A 1 228 ? 1.757 -8.066 6.460 1.00 93.38 228 ALA A CA 1
ATOM 1729 C C . ALA A 1 228 ? 2.706 -8.885 5.566 1.00 93.38 228 ALA A C 1
ATOM 1731 O O . ALA A 1 228 ? 2.236 -9.641 4.719 1.00 93.38 228 ALA A O 1
ATOM 1732 N N . LYS A 1 229 ? 4.027 -8.762 5.764 1.00 96.56 229 LYS A N 1
ATOM 1733 C CA . LYS A 1 229 ? 5.073 -9.311 4.887 1.00 96.56 229 LYS A CA 1
ATOM 1734 C C . LYS A 1 229 ? 4.923 -8.830 3.439 1.00 96.56 229 LYS A C 1
ATOM 1736 O O . LYS A 1 229 ? 5.003 -9.635 2.508 1.00 96.56 229 LYS A O 1
ATOM 1741 N N . LEU A 1 230 ? 4.686 -7.528 3.284 1.00 97.50 230 LEU A N 1
ATOM 1742 C CA . LEU A 1 230 ? 4.511 -6.810 2.016 1.00 97.50 230 LEU A CA 1
ATOM 1743 C C . LEU A 1 230 ? 5.364 -5.531 2.008 1.00 97.50 230 LEU A C 1
ATOM 1745 O O . LEU A 1 230 ? 5.749 -5.028 3.067 1.00 97.50 230 LEU A O 1
ATOM 1749 N N . GLY A 1 231 ? 5.600 -4.952 0.834 1.00 96.00 231 GLY A N 1
ATOM 1750 C CA . GLY A 1 231 ? 5.963 -3.547 0.689 1.00 96.00 231 GLY A CA 1
ATOM 1751 C C . GLY A 1 231 ? 4.928 -2.659 1.379 1.00 96.00 231 GLY A C 1
ATOM 1752 O O . GLY A 1 231 ? 3.722 -2.896 1.280 1.00 96.00 231 GLY A O 1
ATOM 1753 N N . LEU A 1 232 ? 5.373 -1.639 2.119 1.00 96.31 232 LEU A N 1
ATOM 1754 C CA . LEU A 1 232 ? 4.467 -0.774 2.880 1.00 96.31 232 LEU A CA 1
ATOM 1755 C C . LEU A 1 232 ? 3.470 -0.074 1.952 1.00 96.31 232 LEU A C 1
ATOM 1757 O O . LEU A 1 232 ? 2.284 0.031 2.268 1.00 96.31 232 LEU A O 1
ATOM 1761 N N . PHE A 1 233 ? 3.945 0.362 0.788 1.00 97.38 233 PHE A N 1
ATOM 1762 C CA . PHE A 1 233 ? 3.113 0.972 -0.236 1.00 97.38 233 PHE A CA 1
ATOM 1763 C C . PHE A 1 233 ? 2.063 -0.007 -0.768 1.00 97.38 233 PHE A C 1
ATOM 1765 O O . PHE A 1 233 ? 0.870 0.297 -0.745 1.00 97.38 233 PHE A O 1
ATOM 1772 N N . THR A 1 234 ? 2.489 -1.209 -1.157 1.00 98.44 234 THR A N 1
ATOM 1773 C CA . THR A 1 234 ? 1.596 -2.274 -1.636 1.00 98.44 234 THR A CA 1
ATOM 1774 C C . THR A 1 234 ? 0.566 -2.697 -0.585 1.00 98.44 234 THR A C 1
ATOM 1776 O O . THR A 1 234 ? -0.622 -2.798 -0.896 1.00 98.44 234 THR A O 1
ATOM 1779 N N . SER A 1 235 ? 0.977 -2.849 0.679 1.00 97.94 235 SER A N 1
ATOM 1780 C CA . SER A 1 235 ? 0.089 -3.136 1.814 1.00 97.94 235 SER A CA 1
ATOM 1781 C C . SER A 1 235 ? -1.018 -2.085 1.934 1.00 97.94 235 SER A C 1
ATOM 1783 O O . SER A 1 235 ? -2.204 -2.421 1.915 1.00 97.94 235 SER A O 1
ATOM 1785 N N . ARG A 1 236 ? -0.662 -0.793 1.991 1.00 97.69 236 ARG A N 1
ATOM 1786 C CA . ARG A 1 236 ? -1.651 0.289 2.131 1.00 97.69 236 ARG A CA 1
ATOM 1787 C C . ARG A 1 236 ? -2.517 0.460 0.888 1.00 97.69 236 ARG A C 1
ATOM 1789 O O . ARG A 1 236 ? -3.710 0.706 1.037 1.00 97.69 236 ARG A O 1
ATOM 1796 N N . PHE A 1 237 ? -1.984 0.260 -0.315 1.00 98.12 237 PHE A N 1
ATOM 1797 C CA . PHE A 1 237 ? -2.795 0.238 -1.534 1.00 98.12 237 PHE A CA 1
ATOM 1798 C C . PHE A 1 237 ? -3.889 -0.836 -1.465 1.00 98.12 237 PHE A C 1
ATOM 1800 O O . PHE A 1 237 ? -5.070 -0.518 -1.608 1.00 98.12 237 PHE A O 1
ATOM 1807 N N . LEU A 1 238 ? -3.523 -2.086 -1.162 1.00 98.00 238 LEU A N 1
ATOM 1808 C CA . LEU A 1 238 ? -4.467 -3.204 -1.073 1.00 98.00 238 LEU A CA 1
ATOM 1809 C C . LEU A 1 238 ? -5.482 -3.024 0.065 1.00 98.00 238 LEU A C 1
ATOM 1811 O O . LEU A 1 238 ? -6.664 -3.316 -0.104 1.00 98.00 238 LEU A O 1
ATOM 1815 N N . MET A 1 239 ? -5.044 -2.508 1.215 1.00 96.88 239 MET A N 1
ATOM 1816 C CA . MET A 1 239 ? -5.921 -2.178 2.342 1.00 96.88 239 MET A CA 1
ATOM 1817 C C . MET A 1 239 ? -6.943 -1.092 1.982 1.00 96.88 239 MET A C 1
ATOM 1819 O O . MET A 1 239 ? -8.129 -1.223 2.298 1.00 96.88 239 MET A O 1
ATOM 1823 N N . GLY A 1 240 ? -6.496 -0.040 1.292 1.00 95.81 240 GLY A N 1
ATOM 1824 C CA . GLY A 1 240 ? -7.353 1.028 0.790 1.00 95.81 240 GLY A CA 1
ATOM 1825 C C . GLY A 1 240 ? -8.377 0.500 -0.210 1.00 95.81 240 GLY A C 1
ATOM 1826 O O . GLY A 1 240 ? -9.573 0.716 -0.016 1.00 95.81 240 GLY A O 1
ATOM 1827 N N . ALA A 1 241 ? -7.914 -0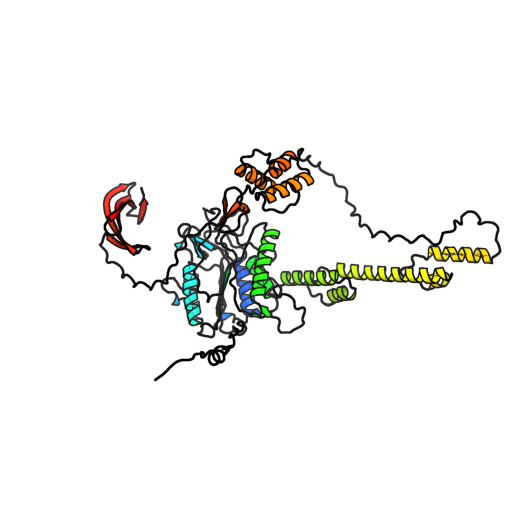.264 -1.206 1.00 94.31 241 ALA A N 1
ATOM 1828 C CA . ALA A 1 241 ? -8.731 -0.896 -2.244 1.00 94.31 241 ALA A CA 1
ATOM 1829 C C . ALA A 1 241 ? -9.738 -1.923 -1.690 1.00 94.31 241 ALA A C 1
ATOM 1831 O O . ALA A 1 241 ? -10.793 -2.140 -2.278 1.00 94.31 241 ALA A O 1
ATOM 1832 N N . ALA A 1 242 ? -9.461 -2.516 -0.525 1.00 93.19 242 ALA A N 1
ATOM 1833 C CA . ALA A 1 242 ? -10.397 -3.386 0.188 1.00 93.19 242 ALA A CA 1
ATOM 1834 C C . ALA A 1 242 ? -11.504 -2.622 0.945 1.00 93.19 242 ALA A C 1
ATOM 1836 O O . ALA A 1 242 ? -12.297 -3.236 1.663 1.00 93.19 242 ALA A O 1
ATOM 1837 N N . GLY A 1 243 ? -11.559 -1.292 0.826 1.00 91.56 243 GLY A N 1
ATOM 1838 C CA . GLY A 1 243 ? -12.618 -0.442 1.376 1.00 91.56 243 GLY A CA 1
ATOM 1839 C C . GLY A 1 243 ? -12.187 0.455 2.533 1.00 91.56 243 GLY A C 1
ATOM 1840 O O . GLY A 1 243 ? -13.006 1.233 3.008 1.00 91.56 243 GLY A O 1
ATOM 1841 N N . LEU A 1 244 ? -10.934 0.397 3.005 1.00 92.38 244 LEU A N 1
ATOM 1842 C CA . LEU A 1 244 ? -10.479 1.325 4.054 1.00 92.38 244 LEU A CA 1
ATOM 1843 C C . LEU A 1 244 ? -10.282 2.758 3.549 1.00 92.38 244 LEU A C 1
ATOM 1845 O O . LEU A 1 244 ? -10.257 3.684 4.357 1.00 92.38 244 LEU A O 1
ATOM 1849 N N . ALA A 1 245 ? -10.159 2.943 2.234 1.00 92.44 245 ALA A N 1
ATOM 1850 C CA . ALA A 1 245 ? -10.076 4.266 1.632 1.00 92.44 245 ALA A CA 1
ATOM 1851 C C . ALA A 1 245 ? -11.417 5.010 1.597 1.00 92.44 245 ALA A C 1
ATOM 1853 O O . ALA A 1 245 ? -11.420 6.228 1.457 1.00 92.44 245 ALA A O 1
ATOM 1854 N N . GLN A 1 246 ? -12.539 4.299 1.733 1.00 85.25 246 GLN A N 1
ATOM 1855 C CA . GLN A 1 246 ? -13.868 4.873 1.563 1.00 85.25 246 GLN A CA 1
ATOM 1856 C C . GLN A 1 246 ? -14.146 5.942 2.630 1.00 85.25 246 GLN A C 1
ATOM 1858 O O . GLN A 1 246 ? -14.194 5.653 3.831 1.00 85.25 246 GLN A O 1
ATOM 1863 N N . ALA A 1 247 ? -14.357 7.184 2.195 1.00 62.31 247 ALA A N 1
ATOM 1864 C CA . ALA A 1 247 ? -14.674 8.282 3.092 1.00 62.31 247 ALA A CA 1
ATOM 1865 C C . ALA A 1 247 ? -16.189 8.325 3.332 1.00 62.31 247 ALA A C 1
ATOM 1867 O O . ALA A 1 247 ? -16.955 8.806 2.510 1.00 62.31 247 ALA A O 1
ATOM 1868 N N . GLY A 1 248 ? -16.628 7.817 4.487 1.00 56.69 248 GLY A N 1
ATOM 1869 C CA . GLY A 1 248 ? -17.956 8.098 5.034 1.00 56.69 248 GLY A CA 1
ATOM 1870 C C . GLY A 1 248 ? -19.137 7.640 4.175 1.00 56.69 248 GLY A C 1
ATOM 1871 O O . GLY A 1 248 ? -19.808 8.455 3.561 1.00 56.69 248 GLY A O 1
ATOM 1872 N N . GLN A 1 249 ? -19.484 6.357 4.258 1.00 45.31 249 GLN A N 1
ATOM 1873 C CA . GLN A 1 249 ? -20.873 5.902 4.176 1.00 45.31 249 GLN A CA 1
ATOM 1874 C C . GLN A 1 249 ? -20.994 4.577 4.935 1.00 45.31 249 GLN A C 1
ATOM 1876 O O . GLN A 1 249 ? -20.667 3.504 4.442 1.00 45.31 249 GLN A O 1
ATOM 1881 N N . SER A 1 250 ? -21.461 4.671 6.183 1.00 42.75 250 SER A N 1
ATOM 1882 C CA . SER A 1 250 ? -22.030 3.544 6.926 1.00 42.75 250 SER A CA 1
ATOM 1883 C C . SER A 1 250 ? -23.386 3.209 6.299 1.00 42.75 250 SER A C 1
ATOM 1885 O O . SER A 1 250 ? -24.431 3.488 6.878 1.00 42.75 250 SER A O 1
ATOM 1887 N N . GLY A 1 251 ? -23.369 2.688 5.078 1.00 38.66 251 GLY A N 1
ATOM 1888 C CA . GLY A 1 251 ? -24.552 2.269 4.349 1.00 38.66 251 GLY A CA 1
ATOM 1889 C C . GLY A 1 251 ? -24.375 0.825 3.927 1.00 38.66 251 GLY A C 1
ATOM 1890 O O . GLY A 1 251 ? -23.495 0.517 3.131 1.00 38.66 251 GLY A O 1
ATOM 1891 N N . SER A 1 252 ? -25.213 -0.055 4.465 1.00 45.50 252 SER A N 1
ATOM 1892 C CA . SER A 1 252 ? -25.490 -1.357 3.865 1.00 45.50 252 SER A CA 1
ATOM 1893 C C . SER A 1 252 ? -25.988 -1.121 2.436 1.00 45.50 252 SER A C 1
ATOM 1895 O O . SER A 1 252 ? -27.172 -0.874 2.229 1.00 45.50 252 SER A O 1
ATOM 1897 N N . SER A 1 253 ? -25.092 -1.149 1.456 1.00 42.53 253 SER A N 1
ATOM 1898 C CA . SER A 1 253 ? -25.446 -1.151 0.043 1.00 42.53 253 SER A CA 1
ATOM 1899 C C . SER A 1 253 ? -24.532 -2.123 -0.680 1.00 42.53 253 SER A C 1
ATOM 1901 O O . SER A 1 253 ? -23.310 -2.053 -0.557 1.00 42.53 253 SER A O 1
ATOM 1903 N N . ASN A 1 254 ? -25.143 -3.020 -1.445 1.00 44.97 254 ASN A N 1
ATOM 1904 C CA . ASN A 1 254 ? -24.500 -4.062 -2.243 1.00 44.97 254 ASN A CA 1
ATOM 1905 C C . ASN A 1 254 ? -23.681 -3.516 -3.433 1.00 44.97 254 ASN A C 1
ATOM 1907 O O . ASN A 1 254 ? -23.347 -4.283 -4.325 1.00 44.97 254 ASN A O 1
ATOM 1911 N N . ASP A 1 255 ? -23.352 -2.219 -3.449 1.00 56.03 255 ASP A N 1
ATOM 1912 C CA . ASP A 1 255 ? -22.632 -1.549 -4.536 1.00 56.03 255 ASP A CA 1
ATOM 1913 C C . ASP A 1 255 ? -21.585 -0.559 -3.976 1.00 56.03 255 ASP A C 1
ATOM 1915 O O . ASP A 1 255 ? -21.533 0.620 -4.327 1.00 56.03 255 ASP A O 1
ATOM 1919 N N . MET A 1 256 ? -20.760 -1.027 -3.029 1.00 71.38 256 MET A N 1
ATOM 1920 C CA . MET A 1 256 ? -19.647 -0.240 -2.485 1.00 71.38 256 MET A CA 1
ATOM 1921 C C . MET A 1 256 ? -18.581 -0.004 -3.563 1.00 71.38 256 MET A C 1
ATOM 1923 O O . MET A 1 256 ? -18.061 -0.944 -4.170 1.00 71.38 256 MET A O 1
ATOM 1927 N N . ARG A 1 257 ? -18.228 1.265 -3.774 1.00 85.38 257 ARG A N 1
ATOM 1928 C CA . ARG A 1 257 ? -17.220 1.705 -4.743 1.00 85.38 257 ARG A CA 1
ATOM 1929 C C . ARG A 1 257 ? -16.211 2.627 -4.067 1.00 85.38 257 ARG A C 1
ATOM 1931 O O . ARG A 1 257 ? -16.579 3.362 -3.155 1.00 85.38 257 ARG A O 1
ATOM 1938 N N . ILE A 1 258 ? -14.963 2.596 -4.529 1.00 89.19 258 ILE A N 1
ATOM 1939 C CA . ILE A 1 258 ? -13.905 3.518 -4.094 1.00 89.19 258 ILE A CA 1
ATOM 1940 C C . ILE A 1 258 ? -13.593 4.470 -5.236 1.00 89.19 258 ILE A C 1
ATOM 1942 O O . ILE A 1 258 ? -13.250 4.034 -6.340 1.00 89.19 258 ILE A O 1
ATOM 1946 N N . VAL A 1 259 ? -13.680 5.769 -4.965 1.00 91.50 259 VAL A N 1
ATOM 1947 C CA . VAL A 1 259 ? -13.241 6.790 -5.915 1.00 91.50 259 VAL A CA 1
ATOM 1948 C C . VAL A 1 259 ? -11.717 6.896 -5.855 1.00 91.50 259 VAL A C 1
ATOM 1950 O O . VAL A 1 259 ? -11.121 6.861 -4.779 1.00 91.50 259 VAL A O 1
ATOM 1953 N N . TRP A 1 260 ? -11.060 7.038 -7.007 1.00 91.81 260 TRP A N 1
ATOM 1954 C CA . TRP A 1 260 ? -9.596 7.089 -7.087 1.00 91.81 260 TRP A CA 1
ATOM 1955 C C . TRP A 1 260 ? -8.956 8.132 -6.162 1.00 91.81 260 TRP A C 1
ATOM 1957 O O . TRP A 1 260 ? -7.954 7.844 -5.514 1.00 91.81 260 TRP A O 1
ATOM 1967 N N . SER A 1 261 ? -9.560 9.317 -6.045 1.00 92.75 261 SER A N 1
ATOM 1968 C CA . SER A 1 261 ? -9.079 10.388 -5.163 1.00 92.75 261 SER A CA 1
ATOM 1969 C C . SER A 1 261 ? -9.129 10.012 -3.676 1.00 92.75 261 SER A C 1
ATOM 1971 O O . SER A 1 261 ? -8.262 10.430 -2.902 1.00 92.75 261 SER A O 1
ATOM 1973 N N . GLU A 1 262 ? -10.094 9.186 -3.263 1.00 93.75 262 GLU A N 1
ATOM 1974 C CA . GLU A 1 262 ? -10.175 8.649 -1.900 1.00 93.75 262 GLU A CA 1
ATOM 1975 C C . GLU A 1 262 ? -9.057 7.638 -1.654 1.00 93.75 262 GLU A C 1
ATOM 1977 O O . GLU A 1 262 ? -8.368 7.711 -0.634 1.00 93.75 262 GLU A O 1
ATOM 1982 N N . LEU A 1 263 ? -8.828 6.732 -2.615 1.00 94.94 263 LEU A N 1
ATOM 1983 C CA . LEU A 1 263 ? -7.733 5.768 -2.549 1.00 94.94 263 LEU A CA 1
ATOM 1984 C C . LEU A 1 263 ? -6.379 6.470 -2.491 1.00 94.94 263 LEU A C 1
ATOM 1986 O O . LEU A 1 263 ? -5.572 6.159 -1.621 1.00 94.94 263 LEU A O 1
ATOM 1990 N N . GLN A 1 264 ? -6.152 7.448 -3.363 1.00 95.19 264 GLN A N 1
ATOM 1991 C CA . GLN A 1 264 ? -4.953 8.278 -3.372 1.00 95.19 264 GLN A CA 1
ATOM 1992 C C . GLN A 1 264 ? -4.724 8.930 -2.003 1.00 95.19 264 GLN A C 1
ATOM 1994 O O . GLN A 1 264 ? -3.666 8.751 -1.397 1.00 95.19 264 GLN A O 1
ATOM 1999 N N . SER A 1 265 ? -5.735 9.630 -1.481 1.00 95.81 265 SER A N 1
ATOM 2000 C CA . SER A 1 265 ? -5.660 10.320 -0.188 1.00 95.81 265 SER A CA 1
ATOM 2001 C C . SER A 1 265 ? -5.398 9.358 0.973 1.00 95.81 265 SER A C 1
ATOM 2003 O O . SER A 1 265 ? -4.650 9.681 1.897 1.00 95.81 265 SER A O 1
ATOM 2005 N N . TYR A 1 266 ? -6.007 8.170 0.938 1.00 96.44 266 TYR A N 1
ATOM 2006 C CA . TYR A 1 266 ? -5.771 7.114 1.916 1.00 96.44 266 TYR A CA 1
ATOM 2007 C C . TYR A 1 266 ? -4.336 6.593 1.840 1.00 96.44 266 TYR A C 1
ATOM 2009 O O . TYR A 1 266 ? -3.636 6.600 2.849 1.00 96.44 266 TYR A O 1
ATOM 2017 N N . VAL A 1 267 ? -3.878 6.177 0.657 1.00 97.31 267 VAL A N 1
ATOM 2018 C CA . VAL A 1 267 ? -2.560 5.554 0.486 1.00 97.31 267 VAL A CA 1
ATOM 2019 C C . VAL A 1 267 ? -1.452 6.520 0.882 1.00 97.31 267 VAL A C 1
ATOM 2021 O O . VAL A 1 267 ? -0.586 6.138 1.663 1.00 97.31 267 VAL A O 1
ATOM 2024 N N . VAL A 1 268 ? -1.505 7.778 0.431 1.00 96.06 268 VAL A N 1
ATOM 2025 C CA . VAL A 1 268 ? -0.505 8.794 0.799 1.00 96.06 268 VAL A CA 1
ATOM 2026 C C . VAL A 1 268 ? -0.438 8.965 2.316 1.00 96.06 268 VAL A C 1
ATOM 2028 O O . VAL A 1 268 ? 0.627 8.805 2.915 1.00 96.06 268 VAL A O 1
ATOM 2031 N N . ARG A 1 269 ? -1.584 9.208 2.961 1.00 96.50 269 ARG A N 1
ATOM 2032 C CA . ARG A 1 269 ? -1.647 9.433 4.409 1.00 96.50 269 ARG A CA 1
ATOM 2033 C C . ARG A 1 269 ? -1.162 8.223 5.205 1.00 96.50 269 ARG A C 1
ATOM 2035 O O . ARG A 1 269 ? -0.383 8.382 6.145 1.00 96.50 269 ARG A O 1
ATOM 2042 N N . GLU A 1 270 ? -1.636 7.026 4.869 1.00 96.62 270 GLU A N 1
ATOM 2043 C CA . GLU A 1 270 ? -1.340 5.826 5.652 1.00 96.62 270 GLU A CA 1
ATOM 2044 C C . GLU A 1 270 ? 0.091 5.323 5.448 1.00 96.62 270 GLU A C 1
ATOM 2046 O O . GLU A 1 270 ? 0.684 4.816 6.401 1.00 96.62 270 GLU A O 1
ATOM 2051 N N . VAL A 1 271 ? 0.667 5.478 4.251 1.00 96.56 271 VAL A N 1
ATOM 2052 C CA . VAL A 1 271 ? 2.074 5.130 3.993 1.00 96.56 271 VAL A CA 1
ATOM 2053 C C . VAL A 1 271 ? 2.992 6.058 4.770 1.00 96.56 271 VAL A C 1
ATOM 2055 O O . VAL A 1 271 ? 3.839 5.578 5.520 1.00 96.56 271 VAL A O 1
ATOM 2058 N N . GLU A 1 272 ? 2.790 7.372 4.670 1.00 95.06 272 GLU A N 1
ATOM 2059 C CA . GLU A 1 272 ? 3.609 8.337 5.401 1.00 95.06 272 GLU A CA 1
ATOM 2060 C C . GLU A 1 272 ? 3.521 8.140 6.919 1.00 95.06 272 GLU A C 1
ATOM 2062 O O . GLU A 1 272 ? 4.529 8.173 7.632 1.00 95.06 272 GLU A O 1
ATOM 2067 N N . ALA A 1 273 ? 2.303 7.950 7.435 1.00 95.62 273 ALA A N 1
ATOM 2068 C CA . ALA A 1 273 ? 2.086 7.770 8.860 1.00 95.62 273 ALA A CA 1
ATOM 2069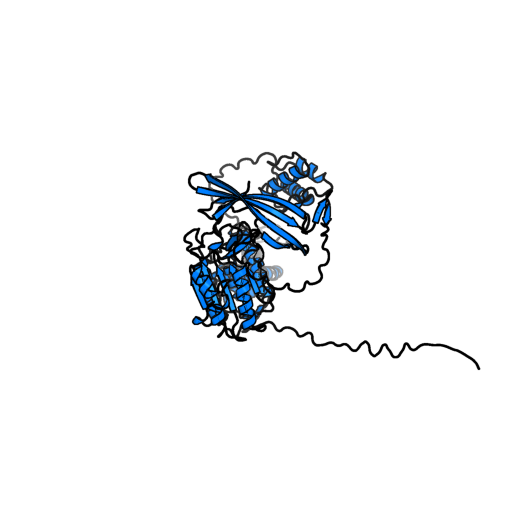 C C . ALA A 1 273 ? 2.693 6.454 9.363 1.00 95.62 273 ALA A C 1
ATOM 2071 O O . ALA A 1 273 ? 3.318 6.444 10.423 1.00 95.62 273 ALA A O 1
ATOM 2072 N N . ALA A 1 274 ? 2.537 5.356 8.619 1.00 94.50 274 ALA A N 1
ATOM 2073 C CA . ALA A 1 274 ? 3.109 4.068 8.993 1.00 94.50 274 ALA A CA 1
ATOM 2074 C C . ALA A 1 274 ? 4.638 4.054 8.875 1.00 94.50 274 ALA A C 1
ATOM 2076 O O . ALA A 1 274 ? 5.286 3.567 9.791 1.00 94.50 274 ALA A O 1
ATOM 2077 N N . ALA A 1 275 ? 5.229 4.653 7.837 1.00 92.31 275 ALA A N 1
ATOM 2078 C CA . ALA A 1 275 ? 6.685 4.736 7.704 1.00 92.31 275 ALA A CA 1
ATOM 2079 C C . ALA A 1 275 ? 7.310 5.453 8.914 1.00 92.31 275 ALA A C 1
ATOM 2081 O O . ALA A 1 275 ? 8.207 4.922 9.572 1.00 92.31 275 ALA A O 1
ATOM 2082 N N . ARG A 1 276 ? 6.750 6.611 9.299 1.00 93.19 276 ARG A N 1
ATOM 2083 C CA . ARG A 1 276 ? 7.226 7.362 10.470 1.00 93.19 276 ARG A CA 1
ATOM 2084 C C . ARG A 1 276 ? 7.076 6.579 11.775 1.00 93.19 276 ARG A C 1
ATOM 2086 O O . ARG A 1 276 ? 7.988 6.608 12.594 1.00 93.19 276 ARG A O 1
ATOM 2093 N N . ARG A 1 277 ? 5.942 5.902 11.983 1.00 93.44 277 ARG A N 1
ATOM 2094 C CA . ARG A 1 277 ? 5.674 5.153 13.224 1.00 93.44 277 ARG A CA 1
ATOM 2095 C C . ARG A 1 277 ? 6.465 3.852 13.328 1.00 93.44 277 ARG A C 1
ATOM 2097 O O . ARG A 1 277 ? 6.976 3.555 14.400 1.00 93.44 277 ARG A O 1
ATOM 2104 N N . ASP A 1 278 ? 6.527 3.084 12.245 1.00 88.94 278 ASP A N 1
ATOM 2105 C CA . ASP A 1 278 ? 6.941 1.680 12.286 1.00 88.94 278 ASP A CA 1
ATOM 2106 C C . ASP A 1 278 ? 8.431 1.514 11.948 1.00 88.94 278 ASP A C 1
ATOM 2108 O O . ASP A 1 278 ? 9.101 0.678 12.551 1.00 88.94 278 ASP A O 1
ATOM 2112 N N . SER A 1 279 ? 8.979 2.322 11.027 1.00 83.25 279 SER A N 1
ATOM 2113 C CA . SER A 1 279 ? 10.404 2.267 10.653 1.00 83.25 279 SER A CA 1
ATOM 2114 C C . SER A 1 279 ? 11.220 3.471 11.134 1.00 83.25 279 SER A C 1
ATOM 2116 O O . SER A 1 279 ? 12.457 3.435 11.117 1.00 83.25 279 SER A O 1
ATOM 2118 N N . GLY A 1 280 ? 10.554 4.549 11.564 1.00 86.88 280 GLY A N 1
ATOM 2119 C CA . GLY A 1 280 ? 11.204 5.820 11.888 1.00 86.88 280 GLY A CA 1
ATOM 2120 C C . GLY A 1 280 ? 11.840 6.498 10.668 1.00 86.88 280 GLY A C 1
ATOM 2121 O O . GLY A 1 280 ? 12.719 7.342 10.838 1.00 86.88 280 GLY A O 1
ATOM 2122 N N . ARG A 1 281 ? 11.448 6.101 9.448 1.00 84.56 281 ARG A N 1
ATOM 2123 C CA . ARG A 1 281 ? 11.902 6.677 8.172 1.00 84.56 281 ARG A CA 1
ATOM 2124 C C . ARG A 1 281 ? 10.752 7.413 7.495 1.00 84.56 281 ARG A C 1
ATOM 2126 O O . ARG A 1 281 ? 9.582 7.216 7.812 1.00 84.56 281 ARG A O 1
ATOM 2133 N N . GLU A 1 282 ? 11.093 8.255 6.532 1.00 87.31 282 GLU A N 1
ATOM 2134 C CA . GLU A 1 282 ? 10.109 8.862 5.643 1.00 87.31 282 GLU A CA 1
ATOM 2135 C C . GLU A 1 282 ? 9.835 7.951 4.443 1.00 87.31 282 GLU A C 1
ATOM 2137 O O . GLU A 1 282 ? 10.725 7.250 3.963 1.00 87.31 282 GLU A O 1
ATOM 2142 N N . GLN A 1 283 ? 8.600 7.991 3.955 1.00 90.00 283 GLN A N 1
ATOM 2143 C CA . GLN A 1 283 ? 8.204 7.470 2.653 1.00 90.00 283 GLN A CA 1
ATOM 2144 C C . GLN A 1 283 ? 7.050 8.314 2.144 1.00 90.00 283 GLN A C 1
ATOM 2146 O O . GLN A 1 283 ? 6.015 8.392 2.801 1.00 90.00 283 GLN A O 1
ATOM 2151 N N . ALA A 1 284 ? 7.240 8.934 0.986 1.00 90.69 284 ALA A N 1
ATOM 2152 C CA . ALA A 1 284 ? 6.255 9.808 0.366 1.00 90.69 284 ALA A CA 1
ATOM 2153 C C . ALA A 1 284 ? 5.891 9.250 -1.017 1.00 90.69 284 ALA A C 1
ATOM 2155 O O . ALA A 1 284 ? 6.666 9.449 -1.958 1.00 90.69 284 ALA A O 1
ATOM 2156 N N . PRO A 1 285 ? 4.772 8.517 -1.156 1.00 92.56 285 PRO A N 1
ATOM 2157 C CA . PRO A 1 285 ? 4.344 8.005 -2.451 1.00 92.56 285 PRO A CA 1
ATOM 2158 C C . PRO A 1 285 ? 3.820 9.134 -3.351 1.00 92.56 285 PRO A C 1
ATOM 2160 O O . PRO A 1 285 ? 3.190 10.077 -2.872 1.00 92.56 285 PRO A O 1
ATOM 2163 N N . GLU A 1 286 ? 4.035 9.018 -4.662 1.00 89.31 286 GLU A N 1
ATOM 2164 C CA . GLU A 1 286 ? 3.432 9.905 -5.666 1.00 89.31 286 GLU A CA 1
ATOM 2165 C C . GLU A 1 286 ? 2.403 9.109 -6.479 1.00 89.31 286 GLU A C 1
ATOM 2167 O O . GLU A 1 286 ? 2.695 8.035 -7.003 1.00 89.31 286 GLU A O 1
ATOM 2172 N N . ILE A 1 287 ? 1.179 9.623 -6.570 1.00 91.31 287 ILE A N 1
ATOM 2173 C CA . ILE A 1 287 ? 0.063 8.985 -7.275 1.00 91.31 287 ILE A CA 1
ATOM 2174 C C . ILE A 1 287 ? -0.595 10.051 -8.146 1.00 91.31 287 ILE A C 1
ATOM 2176 O O . ILE A 1 287 ? -0.951 11.114 -7.635 1.00 91.31 287 ILE A O 1
ATOM 2180 N N . ASP A 1 288 ? -0.752 9.763 -9.436 1.00 91.31 288 ASP A N 1
ATOM 2181 C CA . ASP A 1 288 ? -1.427 10.651 -10.378 1.00 91.31 288 ASP A CA 1
ATOM 2182 C C . ASP A 1 288 ? -2.935 10.716 -10.090 1.00 91.31 288 ASP A C 1
ATOM 2184 O O . ASP A 1 288 ? -3.565 9.731 -9.686 1.00 91.31 288 ASP A O 1
ATOM 2188 N N . GLU A 1 289 ? -3.531 11.877 -10.352 1.00 90.06 289 GLU A N 1
ATOM 2189 C CA . GLU A 1 289 ? -4.984 12.028 -10.364 1.00 90.06 289 GLU A CA 1
ATOM 2190 C C . GLU A 1 289 ? -5.596 11.240 -11.532 1.00 90.06 289 GLU A C 1
ATOM 2192 O O . GLU A 1 289 ? -5.059 11.213 -12.640 1.00 90.06 289 GLU A O 1
ATOM 2197 N N . ALA A 1 290 ? -6.751 10.617 -11.297 1.00 88.62 290 ALA A N 1
ATOM 2198 C CA . ALA A 1 290 ? -7.496 9.906 -12.327 1.00 88.62 290 ALA A CA 1
ATOM 2199 C C . ALA A 1 290 ? -8.995 9.886 -12.009 1.00 88.62 290 ALA A C 1
ATOM 2201 O O . ALA A 1 290 ? -9.403 9.785 -10.852 1.00 88.62 290 ALA A O 1
ATOM 2202 N N . ALA A 1 291 ? -9.829 9.925 -13.048 1.00 89.00 291 ALA A N 1
ATOM 2203 C CA . ALA A 1 291 ? -11.276 9.755 -12.934 1.00 89.00 291 ALA A CA 1
ATOM 2204 C C . ALA A 1 291 ? -11.647 8.263 -13.016 1.00 89.00 291 ALA A C 1
ATOM 2206 O O . ALA A 1 291 ? -12.272 7.820 -13.979 1.00 89.00 291 ALA A O 1
ATOM 2207 N N . ILE A 1 292 ? -11.208 7.477 -12.029 1.00 88.88 292 ILE A N 1
ATOM 2208 C CA . ILE A 1 292 ? -11.422 6.024 -11.955 1.00 88.88 292 ILE A CA 1
ATOM 2209 C C . ILE A 1 292 ? -12.273 5.686 -10.732 1.00 88.88 292 ILE A C 1
ATOM 2211 O O . ILE A 1 292 ? -12.123 6.283 -9.664 1.00 88.88 292 ILE A O 1
ATOM 2215 N N . VAL A 1 293 ? -13.151 4.696 -10.883 1.00 89.56 293 VAL A N 1
ATOM 2216 C CA . VAL A 1 293 ? -13.904 4.105 -9.774 1.00 89.56 293 VAL A CA 1
ATOM 2217 C C . VAL A 1 293 ? -13.622 2.608 -9.711 1.00 89.56 293 VAL A C 1
ATOM 2219 O O . VAL A 1 293 ? -13.753 1.894 -10.710 1.00 89.56 293 VAL A O 1
ATOM 2222 N N . LEU A 1 294 ? -13.228 2.143 -8.526 1.00 88.88 294 LEU A N 1
ATOM 2223 C CA . LEU A 1 294 ? -12.883 0.752 -8.255 1.00 88.88 294 LEU A CA 1
ATOM 2224 C C . LEU A 1 294 ? -14.038 0.033 -7.545 1.00 88.88 294 LEU A C 1
ATOM 2226 O O . LEU A 1 294 ? -14.648 0.617 -6.642 1.00 88.88 294 LEU A O 1
ATOM 2230 N N . PRO A 1 295 ? -14.328 -1.231 -7.902 1.00 87.88 295 PRO A N 1
ATOM 2231 C CA . PRO A 1 295 ? -15.215 -2.064 -7.103 1.00 87.88 295 PRO A CA 1
ATOM 2232 C C . PRO A 1 295 ? -14.554 -2.399 -5.760 1.00 87.88 295 PRO A C 1
ATOM 2234 O O . PRO A 1 295 ? -13.341 -2.607 -5.688 1.00 87.88 295 PRO A O 1
ATOM 2237 N N . VAL A 1 296 ? -15.354 -2.483 -4.697 1.00 83.19 296 VAL A N 1
ATOM 2238 C CA . VAL A 1 296 ? -14.897 -3.009 -3.405 1.00 83.19 296 VAL A CA 1
ATOM 2239 C C . VAL A 1 296 ? -15.215 -4.495 -3.334 1.00 83.19 296 VAL A C 1
ATOM 2241 O O . VAL A 1 296 ? -16.357 -4.900 -3.530 1.00 83.19 296 VAL A O 1
ATOM 2244 N N . ALA A 1 297 ? -14.216 -5.304 -2.995 1.00 83.44 297 ALA A N 1
ATOM 2245 C CA . ALA A 1 297 ? -14.394 -6.722 -2.701 1.00 83.44 297 ALA A CA 1
ATOM 2246 C C . ALA A 1 297 ? -13.746 -7.087 -1.359 1.00 83.44 297 ALA A C 1
ATOM 2248 O O . ALA A 1 297 ? -13.183 -6.239 -0.658 1.00 83.44 297 ALA A O 1
ATOM 2249 N N . LEU A 1 298 ? -13.839 -8.367 -0.992 1.00 87.44 298 LEU A N 1
ATOM 2250 C CA . LEU A 1 298 ? -13.135 -8.895 0.171 1.00 87.44 298 LEU A CA 1
ATOM 2251 C C . LEU A 1 298 ? -11.622 -8.646 0.040 1.00 87.44 298 LEU A C 1
ATOM 2253 O O . LEU A 1 298 ? -11.074 -8.754 -1.060 1.00 87.44 298 LEU A O 1
ATOM 2257 N N . PRO A 1 299 ? -10.936 -8.315 1.148 1.00 92.69 299 PRO A N 1
ATOM 2258 C CA . PRO A 1 299 ? -9.494 -8.123 1.126 1.00 92.69 299 PRO A CA 1
ATOM 2259 C C . PRO A 1 299 ? -8.784 -9.411 0.703 1.00 92.69 299 PRO A C 1
ATOM 2261 O O . PRO A 1 299 ? -9.164 -10.505 1.123 1.00 92.69 299 PRO A O 1
ATOM 2264 N N . VAL A 1 300 ? -7.703 -9.278 -0.068 1.00 95.19 300 VAL A N 1
ATOM 2265 C CA . VAL A 1 300 ? -6.836 -10.421 -0.380 1.00 95.19 300 VAL A CA 1
ATOM 2266 C C . VAL A 1 300 ? -6.228 -11.005 0.903 1.00 95.19 300 VAL A C 1
ATOM 2268 O O . VAL A 1 300 ? -5.986 -10.249 1.853 1.00 95.19 300 VAL A O 1
ATOM 2271 N N . PRO A 1 301 ? -5.918 -12.317 0.948 1.00 95.12 301 PRO A N 1
ATOM 2272 C CA . PRO A 1 301 ? -5.443 -12.979 2.165 1.00 95.12 301 PRO A CA 1
ATOM 2273 C C . PRO A 1 301 ? -4.270 -12.270 2.857 1.00 95.12 301 PRO A C 1
ATOM 2275 O O . PRO A 1 301 ? -4.252 -12.173 4.082 1.00 95.12 301 PRO A O 1
ATOM 2278 N N . ALA A 1 302 ? -3.342 -11.702 2.078 1.00 95.12 302 ALA A N 1
ATOM 2279 C CA . ALA A 1 302 ? -2.161 -11.005 2.589 1.00 95.12 302 ALA A CA 1
ATOM 2280 C C . ALA A 1 302 ? -2.487 -9.793 3.487 1.00 95.12 302 ALA A C 1
ATOM 2282 O O . ALA A 1 302 ? -1.731 -9.496 4.408 1.00 95.12 302 ALA A O 1
ATOM 2283 N N . VAL A 1 303 ? -3.621 -9.114 3.266 1.00 96.56 303 VAL A N 1
ATOM 2284 C CA . VAL A 1 303 ? -4.038 -7.942 4.063 1.00 96.56 303 VAL A CA 1
ATOM 2285 C C . VAL A 1 303 ? -5.343 -8.155 4.831 1.00 96.56 303 VAL A C 1
ATOM 2287 O O . VAL A 1 303 ? -5.726 -7.290 5.615 1.00 96.56 303 VAL A O 1
ATOM 2290 N N . ALA A 1 304 ? -6.021 -9.297 4.672 1.00 93.94 304 ALA A N 1
ATOM 2291 C CA . ALA A 1 304 ? -7.335 -9.556 5.266 1.00 93.94 304 ALA A CA 1
ATOM 2292 C C . ALA A 1 304 ? -7.365 -9.349 6.786 1.00 93.94 304 ALA A C 1
ATOM 2294 O O . ALA A 1 304 ? -8.237 -8.649 7.306 1.00 93.94 304 ALA A O 1
ATOM 2295 N N . ARG A 1 305 ? -6.357 -9.872 7.494 1.00 92.81 305 ARG A N 1
ATOM 2296 C CA . ARG A 1 305 ? -6.231 -9.687 8.943 1.00 92.81 305 ARG A CA 1
ATOM 2297 C C . ARG A 1 305 ? -6.005 -8.223 9.322 1.00 92.81 305 ARG A C 1
ATOM 2299 O O . ARG A 1 305 ? -6.642 -7.739 10.251 1.00 92.81 305 ARG A O 1
ATOM 2306 N N . ALA A 1 306 ? -5.119 -7.516 8.617 1.00 93.25 306 ALA A N 1
ATOM 2307 C CA . ALA A 1 306 ? -4.836 -6.105 8.886 1.00 93.25 306 ALA A CA 1
ATOM 2308 C C . ALA A 1 306 ? -6.080 -5.234 8.654 1.00 93.25 306 ALA A C 1
ATOM 2310 O O . ALA A 1 306 ? -6.431 -4.423 9.507 1.00 93.25 306 ALA A O 1
ATOM 2311 N N . VAL A 1 307 ? -6.802 -5.470 7.553 1.00 93.44 307 VAL A N 1
ATOM 2312 C CA . VAL A 1 307 ? -8.070 -4.793 7.252 1.00 93.44 307 VAL A CA 1
ATOM 2313 C C . VAL A 1 307 ? -9.111 -5.061 8.335 1.00 93.44 307 VAL A C 1
ATOM 2315 O O . VAL A 1 307 ? -9.759 -4.124 8.801 1.00 93.44 307 VAL A O 1
ATOM 2318 N N . GLY A 1 308 ? -9.266 -6.316 8.765 1.00 91.75 308 GLY A N 1
ATOM 2319 C CA . GLY A 1 308 ? -10.212 -6.670 9.820 1.00 91.75 308 GLY A CA 1
ATOM 2320 C C . GLY A 1 308 ? -9.885 -6.011 11.162 1.00 91.75 308 GLY A C 1
ATOM 2321 O O . GLY A 1 308 ? -10.787 -5.477 11.797 1.00 91.75 308 GLY A O 1
ATOM 2322 N N . LEU A 1 309 ? -8.604 -5.944 11.544 1.00 92.38 309 LEU A N 1
ATOM 2323 C CA . LEU A 1 309 ? -8.154 -5.234 12.748 1.00 92.38 309 LEU A CA 1
ATOM 2324 C C . LEU A 1 309 ? -8.467 -3.737 12.694 1.00 92.38 309 LEU A C 1
ATOM 2326 O O . LEU A 1 309 ? -9.017 -3.186 13.643 1.00 92.38 309 LEU A O 1
ATOM 2330 N N . THR A 1 310 ? -8.170 -3.076 11.573 1.00 91.44 310 THR A N 1
ATOM 2331 C CA . THR A 1 310 ? -8.472 -1.648 11.411 1.00 91.44 310 THR A CA 1
ATOM 2332 C C . THR A 1 310 ? -9.979 -1.379 11.440 1.00 91.44 310 THR A C 1
ATOM 2334 O O . THR A 1 310 ? -10.421 -0.397 12.038 1.00 91.44 310 THR A O 1
ATOM 2337 N N . ARG A 1 311 ? -10.790 -2.254 10.828 1.00 90.19 311 ARG A N 1
ATOM 2338 C CA . ARG A 1 311 ? -12.258 -2.157 10.885 1.00 90.19 311 ARG A CA 1
ATOM 2339 C C . ARG A 1 311 ? -12.783 -2.345 12.303 1.00 90.19 311 ARG A C 1
ATOM 2341 O O . ARG A 1 311 ? -13.615 -1.551 12.734 1.00 90.19 311 ARG A O 1
ATOM 2348 N N . ASP A 1 312 ? -12.300 -3.360 13.012 1.00 91.75 312 ASP A N 1
ATOM 2349 C CA . ASP A 1 312 ? -12.675 -3.640 14.398 1.00 91.75 312 ASP A CA 1
ATOM 2350 C C . ASP A 1 312 ? -12.354 -2.450 15.310 1.00 91.75 312 ASP A C 1
ATOM 2352 O O . ASP A 1 312 ? -13.241 -1.942 15.995 1.00 91.75 312 ASP A O 1
ATOM 2356 N N . GLU A 1 313 ? -11.138 -1.905 15.225 1.00 91.94 313 GLU A N 1
ATOM 2357 C CA . GLU A 1 313 ? -10.743 -0.726 15.996 1.00 91.94 313 GLU A CA 1
ATOM 2358 C C . GLU A 1 313 ? -11.613 0.499 15.674 1.00 91.94 313 GLU A C 1
ATOM 2360 O O . GLU A 1 313 ? -12.054 1.211 16.580 1.00 91.94 313 GLU A O 1
ATOM 2365 N N . ALA A 1 314 ? -11.916 0.749 14.397 1.00 89.56 314 ALA A N 1
ATOM 2366 C CA . ALA A 1 314 ? -12.792 1.849 14.007 1.00 89.56 314 ALA A CA 1
ATOM 2367 C C . ALA A 1 314 ? -14.226 1.659 14.536 1.00 89.56 314 ALA A C 1
ATOM 2369 O O . ALA A 1 314 ? -14.837 2.615 15.021 1.00 89.56 314 ALA A O 1
ATOM 2370 N N . ASN A 1 315 ? -14.765 0.439 14.460 1.00 90.31 315 ASN A N 1
ATOM 2371 C CA . ASN A 1 315 ? -16.086 0.092 14.985 1.00 90.31 315 ASN A CA 1
ATOM 2372 C C . ASN A 1 315 ? -16.137 0.274 16.506 1.00 90.31 315 ASN A C 1
ATOM 2374 O O . ASN A 1 315 ? -17.070 0.895 17.019 1.00 90.31 315 ASN A O 1
ATOM 2378 N N . TRP A 1 316 ? -15.110 -0.206 17.207 1.00 93.69 316 TRP A N 1
ATOM 2379 C CA . TRP A 1 316 ? -14.959 -0.064 18.648 1.00 93.69 316 TRP A CA 1
ATOM 2380 C C . TRP A 1 316 ? -14.883 1.401 19.073 1.00 93.69 316 TRP A C 1
ATOM 2382 O O . TRP A 1 316 ? -15.635 1.830 19.947 1.00 93.69 316 TRP A O 1
ATOM 2392 N N . ARG A 1 317 ? -14.027 2.205 18.428 1.00 93.69 317 ARG A N 1
ATOM 2393 C CA . ARG A 1 317 ? -13.896 3.639 18.729 1.00 93.69 317 ARG A CA 1
ATOM 2394 C C . ARG A 1 317 ? -15.229 4.367 18.581 1.00 93.69 317 ARG A C 1
ATOM 2396 O O . ARG A 1 317 ? -15.566 5.168 19.448 1.00 93.69 317 ARG A O 1
ATOM 2403 N N . ARG A 1 318 ? -16.012 4.061 17.537 1.00 91.69 318 ARG A N 1
ATOM 2404 C CA . ARG A 1 318 ? -17.360 4.631 17.359 1.00 91.69 318 ARG A CA 1
ATOM 2405 C C . ARG A 1 318 ? -18.321 4.192 18.462 1.00 91.69 318 ARG A C 1
ATOM 2407 O O . ARG A 1 318 ? -19.005 5.040 19.024 1.00 91.69 318 ARG A O 1
ATOM 2414 N N . ALA A 1 319 ? -18.348 2.904 18.801 1.00 92.69 319 ALA A N 1
ATOM 2415 C CA . ALA A 1 319 ? -19.217 2.386 19.857 1.00 92.69 319 ALA A CA 1
ATOM 2416 C C . ALA A 1 319 ? -18.884 2.983 21.234 1.00 92.69 319 ALA A C 1
ATOM 2418 O O . ALA A 1 319 ? -19.779 3.405 21.964 1.00 92.69 319 ALA A O 1
ATOM 2419 N N . LYS A 1 320 ? -17.591 3.088 21.557 1.00 94.00 320 LYS A N 1
ATOM 2420 C CA . LYS A 1 320 ? -17.107 3.708 22.792 1.00 94.00 320 LYS A CA 1
ATOM 2421 C C . LYS A 1 320 ? -17.432 5.204 22.845 1.00 94.00 320 LYS A C 1
ATOM 2423 O O . LYS A 1 320 ? -17.872 5.678 23.886 1.00 94.00 320 LYS A O 1
ATOM 2428 N N . ALA A 1 321 ? -17.238 5.930 21.741 1.00 93.94 321 ALA A N 1
ATOM 2429 C CA . ALA A 1 321 ? -17.514 7.366 21.662 1.00 93.94 321 ALA A CA 1
ATOM 2430 C C . ALA A 1 321 ? -19.011 7.697 21.747 1.00 93.94 321 ALA A C 1
ATOM 2432 O O . ALA A 1 321 ? -19.364 8.693 22.368 1.00 93.94 321 ALA A O 1
ATOM 2433 N N . ALA A 1 322 ? -19.882 6.857 21.173 1.00 92.56 322 ALA A N 1
ATOM 2434 C CA . ALA A 1 322 ? -21.331 7.020 21.292 1.00 92.56 322 ALA A CA 1
ATOM 2435 C C . ALA A 1 322 ? -21.790 6.968 22.753 1.00 92.56 322 ALA A C 1
ATOM 2437 O O . ALA A 1 322 ? -22.758 7.616 23.126 1.00 92.56 322 ALA A O 1
ATOM 2438 N N . GLY A 1 323 ? -21.087 6.208 23.597 1.00 85.12 323 GLY A N 1
ATOM 2439 C CA . GLY A 1 323 ? -21.347 6.227 25.025 1.00 85.12 323 GLY A CA 1
ATOM 2440 C C . GLY A 1 323 ? -22.721 5.667 25.404 1.00 85.12 323 GLY A C 1
ATOM 2441 O O . GLY A 1 323 ? -23.145 5.872 26.538 1.00 85.12 323 GLY A O 1
ATOM 2442 N N . GLU A 1 324 ? -23.375 4.884 24.543 1.00 88.62 324 GLU A N 1
ATOM 2443 C CA . GLU A 1 324 ? -24.689 4.261 24.763 1.00 88.62 324 GLU A CA 1
ATOM 2444 C C . GLU A 1 324 ? -24.596 2.732 24.880 1.00 88.62 324 GLU A C 1
ATOM 2446 O O . GLU A 1 324 ? -23.697 2.095 24.328 1.00 88.62 324 GLU A O 1
ATOM 2451 N N . ARG A 1 325 ? -25.534 2.120 25.617 1.00 90.69 325 ARG A N 1
ATOM 2452 C CA . ARG A 1 325 ? -25.610 0.654 25.773 1.00 90.69 325 ARG A CA 1
ATOM 2453 C C . ARG A 1 325 ? -25.812 -0.041 24.419 1.00 90.69 325 ARG A C 1
ATOM 2455 O O . ARG A 1 325 ? -25.074 -0.966 24.092 1.00 90.69 325 ARG A O 1
ATOM 2462 N N . SER A 1 326 ? -26.758 0.461 23.627 1.00 93.00 326 SER A N 1
ATOM 2463 C CA . SER A 1 326 ? -27.098 -0.016 22.279 1.00 93.00 326 SER A CA 1
ATOM 2464 C C . SER A 1 326 ? -25.891 -0.030 21.335 1.00 93.00 326 SER A C 1
ATOM 2466 O O . SER A 1 326 ? -25.742 -0.939 20.520 1.00 93.00 326 SER A O 1
ATOM 2468 N N . ALA A 1 327 ? -24.995 0.953 21.453 1.00 93.50 327 ALA A N 1
ATOM 2469 C CA . ALA A 1 327 ? -23.803 1.055 20.622 1.00 93.50 327 ALA A CA 1
ATOM 2470 C C . ALA A 1 327 ? -22.783 -0.054 20.930 1.00 93.50 327 ALA A C 1
ATOM 2472 O O . ALA A 1 327 ? -22.233 -0.654 20.003 1.00 93.50 327 ALA A O 1
ATOM 2473 N N . LEU A 1 328 ? -22.564 -0.356 22.215 1.00 94.25 328 LEU A N 1
ATOM 2474 C CA . LEU A 1 328 ? -21.688 -1.445 22.664 1.00 94.25 328 LEU A CA 1
ATOM 2475 C C . LEU A 1 328 ? -22.274 -2.821 22.316 1.00 94.25 328 LEU A C 1
ATOM 2477 O O . LEU A 1 328 ? -21.561 -3.673 21.788 1.00 94.25 328 LEU A O 1
ATOM 2481 N N . GLU A 1 329 ? -23.576 -3.021 22.533 1.00 93.56 329 GLU A N 1
ATOM 2482 C CA . GLU A 1 329 ? -24.279 -4.244 22.118 1.00 93.56 329 GLU A CA 1
ATOM 2483 C C . GLU A 1 329 ? -24.211 -4.434 20.600 1.00 93.56 329 GLU A C 1
ATOM 2485 O O . GLU A 1 329 ? -23.885 -5.518 20.121 1.00 93.56 329 GLU A O 1
ATOM 2490 N N . GLY A 1 330 ? -24.433 -3.365 19.831 1.00 93.44 330 GLY A N 1
ATOM 2491 C CA . GLY A 1 330 ? -24.319 -3.387 18.377 1.00 93.44 330 GLY A CA 1
ATOM 2492 C C . GLY A 1 330 ? -22.895 -3.656 17.884 1.00 93.44 330 GLY A C 1
ATOM 2493 O O . GLY A 1 330 ? -22.727 -4.275 16.836 1.00 93.44 330 GLY A O 1
ATOM 2494 N N . TYR A 1 331 ? -21.864 -3.207 18.606 1.00 93.44 331 TYR A N 1
ATOM 2495 C CA . TYR A 1 331 ? -20.473 -3.574 18.322 1.00 93.44 331 TYR A CA 1
ATOM 2496 C C . TYR A 1 331 ? -20.258 -5.081 18.496 1.00 93.44 331 TYR A C 1
ATOM 2498 O O . TYR A 1 331 ? -19.831 -5.735 17.548 1.00 93.44 331 TYR A O 1
ATOM 2506 N N . ILE A 1 332 ? -20.643 -5.640 19.648 1.00 92.50 332 ILE A N 1
ATOM 2507 C CA . ILE A 1 332 ? -20.492 -7.074 19.942 1.00 92.50 332 ILE A CA 1
ATOM 2508 C C . ILE A 1 332 ? -21.303 -7.931 18.961 1.00 92.50 332 ILE A C 1
ATOM 2510 O O . ILE A 1 332 ? -20.809 -8.947 18.485 1.00 92.50 332 ILE A O 1
ATOM 2514 N N . ALA A 1 333 ? -22.525 -7.518 18.620 1.00 90.12 333 ALA A N 1
ATOM 2515 C CA . ALA A 1 333 ? -23.392 -8.258 17.704 1.00 90.12 333 ALA A CA 1
ATOM 2516 C C . ALA A 1 333 ? -22.866 -8.286 16.259 1.00 90.12 333 ALA A C 1
ATOM 2518 O O . ALA A 1 333 ? -23.126 -9.237 15.530 1.00 90.12 333 ALA A O 1
ATOM 2519 N N . ARG A 1 334 ? -22.135 -7.246 15.835 1.00 85.12 334 ARG A N 1
ATOM 2520 C CA . ARG A 1 334 ? -21.522 -7.161 14.497 1.00 85.12 334 ARG A CA 1
ATOM 2521 C C . ARG A 1 334 ? -20.085 -7.677 14.454 1.00 85.12 334 ARG A C 1
ATOM 2523 O O . ARG A 1 334 ? -19.477 -7.653 13.384 1.00 85.12 334 ARG A O 1
ATOM 2530 N N . CYS A 1 335 ? -19.524 -8.092 15.586 1.00 79.56 335 CYS A N 1
ATOM 2531 C CA . CYS A 1 335 ? -18.181 -8.643 15.614 1.00 79.56 335 CYS A CA 1
ATOM 2532 C C . CYS A 1 335 ? -18.107 -9.937 14.795 1.00 79.56 335 CYS A C 1
ATOM 2534 O O . CYS A 1 335 ? -18.924 -10.839 14.964 1.00 79.56 335 CYS A O 1
ATOM 2536 N N . GLY A 1 336 ? -17.114 -10.006 13.907 1.00 77.75 336 GLY A N 1
ATOM 2537 C CA . GLY A 1 336 ? -16.776 -11.211 13.151 1.00 77.75 336 GLY A CA 1
ATOM 2538 C C . GLY A 1 336 ? -15.645 -11.992 13.821 1.00 77.75 336 GLY A C 1
ATOM 2539 O O . GLY A 1 336 ? -15.470 -11.933 15.035 1.00 77.75 336 GLY A O 1
ATOM 2540 N N . GLU A 1 337 ? -14.826 -12.675 13.016 1.00 81.56 337 GLU A N 1
ATOM 2541 C CA . GLU A 1 337 ? -13.657 -13.430 13.504 1.00 81.56 337 GLU A CA 1
ATOM 2542 C C . GLU A 1 337 ? -12.638 -12.561 14.261 1.00 81.56 337 GLU A C 1
ATOM 2544 O O . GLU A 1 337 ? -11.959 -13.035 15.170 1.00 81.56 337 GLU A O 1
ATOM 2549 N N . ILE A 1 338 ? -12.530 -11.279 13.900 1.00 88.56 338 ILE A N 1
ATOM 2550 C CA . ILE A 1 338 ? -11.662 -10.308 14.569 1.00 88.56 338 ILE A CA 1
ATOM 2551 C C . ILE A 1 338 ? -12.535 -9.385 15.421 1.00 88.56 338 ILE A C 1
ATOM 2553 O O . ILE A 1 338 ? -13.314 -8.600 14.883 1.00 88.56 338 ILE A O 1
ATOM 2557 N N . CYS A 1 339 ? -12.390 -9.496 16.743 1.00 90.31 339 CYS A N 1
ATOM 2558 C CA . CYS A 1 339 ? -13.121 -8.706 17.738 1.00 90.31 339 CYS A CA 1
ATOM 2559 C C . CYS A 1 339 ? -12.244 -8.489 18.985 1.00 90.31 339 CYS A C 1
ATOM 2561 O O . CYS A 1 339 ? -12.441 -9.117 20.027 1.00 90.31 339 CYS A O 1
ATOM 2563 N N . GLN A 1 340 ? -11.213 -7.648 18.870 1.00 95.12 340 GLN A N 1
ATOM 2564 C CA . GLN A 1 340 ? -10.203 -7.459 19.918 1.00 95.12 340 GLN A CA 1
ATOM 2565 C C . GLN A 1 340 ? -10.768 -6.827 21.190 1.00 95.12 340 GLN A C 1
ATOM 2567 O O . GLN A 1 340 ? -10.253 -7.076 22.278 1.00 95.12 340 GLN A O 1
ATOM 2572 N N . TYR A 1 341 ? -11.824 -6.021 21.068 1.00 94.94 341 TYR A N 1
ATOM 2573 C CA . TYR A 1 341 ? -12.378 -5.255 22.183 1.00 94.94 341 TYR A CA 1
ATOM 2574 C C . TYR A 1 341 ? -13.643 -5.878 22.774 1.00 94.94 341 TYR A C 1
ATOM 2576 O O . TYR A 1 341 ? -14.343 -5.210 23.534 1.00 94.94 341 TYR A O 1
ATOM 2584 N N . ARG A 1 342 ? -13.947 -7.147 22.461 1.00 94.38 342 ARG A N 1
ATOM 2585 C CA . ARG A 1 342 ? -15.150 -7.833 22.961 1.00 94.38 342 ARG A CA 1
ATOM 2586 C C . ARG A 1 342 ? -15.247 -7.803 24.482 1.00 94.38 342 ARG A C 1
ATOM 2588 O O . ARG A 1 342 ? -16.259 -7.365 25.016 1.00 94.38 342 ARG A O 1
ATOM 2595 N N . GLU A 1 343 ? -14.189 -8.240 25.158 1.00 94.38 343 GLU A N 1
ATOM 2596 C CA . GLU A 1 343 ? -14.166 -8.335 26.621 1.00 94.38 343 GLU A CA 1
ATOM 2597 C C . GLU A 1 343 ? -14.292 -6.948 27.260 1.00 94.38 343 GLU A C 1
ATOM 2599 O O . GLU A 1 343 ? -15.133 -6.736 28.128 1.00 94.38 343 GLU A O 1
ATOM 2604 N N . VAL A 1 344 ? -13.574 -5.955 26.725 1.00 95.50 344 VAL A N 1
ATOM 2605 C CA . VAL A 1 344 ? -13.669 -4.560 27.185 1.00 95.50 344 VAL A CA 1
ATOM 2606 C C . VAL A 1 344 ? -15.085 -4.000 26.982 1.00 95.50 344 VAL A C 1
ATOM 2608 O O . VAL A 1 344 ? -15.611 -3.297 27.844 1.00 95.50 344 VAL A O 1
ATOM 2611 N N . ALA A 1 345 ? -15.737 -4.307 25.857 1.00 94.81 345 ALA A N 1
ATOM 2612 C CA . ALA A 1 345 ? -17.116 -3.898 25.600 1.00 94.81 345 ALA A CA 1
ATOM 2613 C C . ALA A 1 345 ? -18.098 -4.536 26.597 1.00 94.81 345 ALA A C 1
ATOM 2615 O O . ALA A 1 345 ? -18.999 -3.853 27.091 1.00 94.81 345 ALA A O 1
ATOM 2616 N N . MET A 1 346 ? -17.908 -5.821 26.914 1.00 94.19 346 MET A N 1
ATOM 2617 C CA . MET A 1 346 ? -18.714 -6.552 27.895 1.00 94.19 346 MET A CA 1
ATOM 2618 C C . MET A 1 346 ? -18.549 -5.981 29.306 1.00 94.19 346 MET A C 1
ATOM 2620 O O . MET A 1 346 ? -19.546 -5.759 29.994 1.00 94.19 346 MET A O 1
ATOM 2624 N N . GLU A 1 347 ? -17.322 -5.672 29.722 1.00 94.62 347 GLU A N 1
ATOM 2625 C CA . GLU A 1 347 ? -17.051 -5.030 31.011 1.00 94.62 347 GLU A CA 1
ATOM 2626 C C . GLU A 1 347 ? -17.731 -3.663 31.119 1.00 94.62 347 GLU A C 1
ATOM 2628 O O . GLU A 1 347 ? -18.414 -3.395 32.108 1.00 94.62 347 GLU A O 1
ATOM 2633 N N . LEU A 1 348 ? -17.639 -2.822 30.080 1.00 94.69 348 LEU A N 1
ATOM 2634 C CA . LEU A 1 348 ? -18.329 -1.528 30.060 1.00 94.69 348 LEU A CA 1
ATOM 2635 C C . LEU A 1 348 ? -19.854 -1.678 30.144 1.00 94.69 348 LEU A C 1
ATOM 2637 O O . LEU A 1 348 ? -20.515 -0.865 30.791 1.00 94.69 348 LEU A O 1
ATOM 2641 N N . LEU A 1 349 ? -20.430 -2.696 29.499 1.00 94.25 349 LEU A N 1
ATOM 2642 C CA . LEU A 1 349 ? -21.865 -2.979 29.585 1.00 94.25 349 LEU A CA 1
ATOM 2643 C C . LEU A 1 349 ? -22.288 -3.380 31.001 1.00 94.25 349 LEU A C 1
ATOM 2645 O O . LEU A 1 349 ? -23.309 -2.893 31.496 1.00 94.25 349 LEU A O 1
ATOM 2649 N N . LEU A 1 350 ? -21.507 -4.241 31.656 1.00 91.81 350 LEU A N 1
ATOM 2650 C CA . LEU A 1 350 ? -21.743 -4.640 33.043 1.00 91.81 350 LEU A CA 1
ATOM 2651 C C . LEU A 1 350 ? -21.613 -3.450 33.991 1.00 91.81 350 LEU A C 1
ATOM 2653 O O . LEU A 1 350 ? -22.453 -3.275 34.873 1.00 91.81 350 LEU A O 1
ATOM 2657 N N . ASP A 1 351 ? -20.607 -2.606 33.786 1.00 91.25 351 ASP A N 1
ATOM 2658 C CA . ASP A 1 351 ? -20.385 -1.439 34.627 1.00 91.25 351 ASP A CA 1
ATOM 2659 C C . ASP A 1 351 ? -21.539 -0.441 34.529 1.00 91.25 351 ASP A C 1
ATOM 2661 O O . ASP A 1 351 ? -22.118 -0.054 35.540 1.00 91.25 351 ASP A O 1
ATOM 2665 N N . ARG A 1 352 ? -21.996 -0.152 33.307 1.00 89.19 352 ARG A N 1
ATOM 2666 C CA . ARG A 1 352 ? -23.173 0.697 33.065 1.00 89.19 352 ARG A CA 1
ATOM 2667 C C . ARG A 1 352 ? -24.435 0.150 33.702 1.00 89.19 352 ARG A C 1
ATOM 2669 O O . ARG A 1 352 ? -25.237 0.917 34.231 1.00 89.19 352 ARG A O 1
ATOM 2676 N N . ARG A 1 353 ? -24.628 -1.170 33.646 1.00 89.44 353 ARG A N 1
ATOM 2677 C CA . ARG A 1 353 ? -25.753 -1.820 34.318 1.00 89.44 353 ARG A CA 1
ATOM 2678 C C . ARG A 1 353 ? -25.683 -1.583 35.826 1.00 89.44 353 ARG A C 1
ATOM 2680 O O . ARG A 1 353 ? -26.690 -1.184 36.401 1.00 89.44 353 ARG A O 1
ATOM 2687 N N . ARG A 1 354 ? -24.512 -1.770 36.443 1.00 89.25 354 ARG A N 1
ATOM 2688 C CA . ARG A 1 354 ? -24.314 -1.491 37.874 1.00 89.25 354 ARG A CA 1
ATOM 2689 C C . ARG A 1 354 ? -24.570 -0.020 38.200 1.00 89.25 354 ARG A C 1
ATOM 2691 O O . ARG A 1 354 ? -25.295 0.261 39.142 1.00 89.25 354 ARG A O 1
ATOM 2698 N N . SER A 1 355 ? -24.068 0.922 37.403 1.00 89.00 355 SER A N 1
ATOM 2699 C CA . SER A 1 355 ? -24.332 2.352 37.619 1.00 89.00 355 SER A CA 1
ATOM 2700 C C . SER A 1 355 ? -25.823 2.699 37.516 1.00 89.00 355 SER A C 1
ATOM 2702 O O . SER A 1 355 ? -26.324 3.476 38.323 1.00 89.00 355 SER A O 1
ATOM 2704 N N . ALA A 1 356 ? -26.552 2.105 36.564 1.00 88.94 356 ALA A N 1
ATOM 2705 C CA . ALA A 1 356 ? -27.995 2.311 36.421 1.00 88.94 356 ALA A CA 1
ATOM 2706 C C . ALA A 1 356 ? -28.791 1.713 37.595 1.00 88.94 356 ALA A C 1
ATOM 2708 O O . ALA A 1 356 ? -29.718 2.347 38.105 1.00 88.94 356 ALA A O 1
ATOM 2709 N N . GLU A 1 357 ? -28.414 0.516 38.054 1.00 90.19 357 GLU A N 1
ATOM 2710 C CA . GLU A 1 357 ? -28.994 -0.112 39.246 1.00 90.19 357 GLU A CA 1
ATOM 2711 C C . GLU A 1 357 ? -28.720 0.738 40.505 1.00 90.19 357 GLU A C 1
ATOM 2713 O O . GLU A 1 357 ? -29.629 0.931 41.309 1.00 90.19 357 GLU A O 1
ATOM 2718 N N . ALA A 1 358 ? -27.526 1.332 40.635 1.00 90.81 358 ALA A N 1
ATOM 2719 C CA . ALA A 1 358 ? -27.168 2.217 41.746 1.00 90.81 358 ALA A CA 1
ATOM 2720 C C . ALA A 1 358 ? -27.943 3.541 41.723 1.00 90.81 358 ALA A C 1
ATOM 2722 O O . ALA A 1 358 ? -28.448 3.975 42.752 1.00 90.81 358 ALA A O 1
ATOM 2723 N N . ALA A 1 359 ? -28.099 4.163 40.550 1.00 91.44 359 ALA A N 1
ATOM 2724 C CA . ALA A 1 359 ? -28.905 5.375 40.406 1.00 91.44 359 ALA A CA 1
ATOM 2725 C C . ALA A 1 359 ? -30.387 5.122 40.734 1.00 91.44 359 ALA A C 1
ATOM 2727 O O . ALA A 1 359 ? -31.053 5.974 41.317 1.00 91.44 359 ALA A O 1
ATOM 2728 N N . THR A 1 360 ? -30.898 3.936 40.392 1.00 92.25 360 THR A N 1
ATOM 2729 C CA . THR A 1 360 ? -32.262 3.525 40.755 1.00 92.25 360 THR A CA 1
ATOM 2730 C C . THR A 1 360 ? -32.400 3.317 42.268 1.00 92.25 360 THR A C 1
ATOM 2732 O O . THR A 1 360 ? -33.399 3.734 42.852 1.00 92.25 360 THR A O 1
ATOM 2735 N N . ASP A 1 361 ? -31.409 2.692 42.915 1.00 94.06 361 ASP A N 1
ATOM 2736 C CA . ASP A 1 361 ? -31.364 2.529 44.377 1.00 94.06 361 ASP A CA 1
ATOM 2737 C C . ASP A 1 361 ? -31.347 3.886 45.099 1.00 94.06 361 ASP A C 1
ATOM 2739 O O . ASP A 1 361 ? -32.154 4.106 46.001 1.00 94.06 361 ASP A O 1
ATOM 2743 N N . GLU A 1 362 ? -30.523 4.828 44.630 1.00 94.12 362 GLU A N 1
ATOM 2744 C CA . GLU A 1 362 ? -30.462 6.208 45.126 1.00 94.12 362 GLU A CA 1
ATOM 2745 C C . GLU A 1 362 ? -31.819 6.920 45.030 1.00 94.12 362 GLU A C 1
ATOM 2747 O O . GLU A 1 362 ? -32.309 7.475 46.012 1.00 94.12 362 GLU A O 1
ATOM 2752 N N . GLN A 1 363 ? -32.468 6.879 43.863 1.00 94.12 363 GLN A N 1
ATOM 2753 C CA . GLN A 1 363 ? -33.777 7.512 43.670 1.00 94.12 363 GLN A CA 1
ATOM 2754 C C . GLN A 1 363 ? -34.854 6.891 44.565 1.00 94.12 363 GLN A C 1
ATOM 2756 O O . GLN A 1 363 ? -35.681 7.604 45.141 1.00 94.12 363 GLN A O 1
ATOM 2761 N N . ASN A 1 364 ? -34.847 5.562 44.707 1.00 94.62 364 ASN A N 1
ATOM 2762 C CA . ASN A 1 364 ? -35.762 4.868 45.609 1.00 94.62 364 ASN A CA 1
ATOM 2763 C C . ASN A 1 364 ? -35.521 5.269 47.064 1.00 94.62 364 ASN A C 1
ATOM 2765 O O . ASN A 1 364 ? -36.489 5.516 47.783 1.00 94.62 364 ASN A O 1
ATOM 2769 N N . TRP A 1 365 ? -34.258 5.372 47.481 1.00 95.12 365 TRP A N 1
ATOM 2770 C CA . TRP A 1 365 ? -33.891 5.844 48.809 1.00 95.12 365 TRP A CA 1
ATOM 2771 C C . TRP A 1 365 ? -34.388 7.268 49.056 1.00 95.12 365 TRP A C 1
ATOM 2773 O O . TRP A 1 365 ? -35.113 7.488 50.026 1.00 95.12 365 TRP A O 1
ATOM 2783 N N . GLN A 1 366 ? -34.082 8.216 48.167 1.00 96.31 366 GLN A N 1
ATOM 2784 C CA . GLN A 1 366 ? -34.500 9.617 48.302 1.00 96.31 366 GLN A CA 1
ATOM 2785 C C . GLN A 1 366 ? -36.023 9.753 48.429 1.00 96.31 366 GLN A C 1
ATOM 2787 O O . GLN A 1 366 ? -36.514 10.473 49.296 1.00 96.31 366 GLN A O 1
ATOM 2792 N N . ARG A 1 367 ? -36.784 9.013 47.612 1.00 96.50 367 ARG A N 1
ATOM 2793 C CA . ARG A 1 367 ? -38.253 9.034 47.642 1.00 96.50 367 ARG A CA 1
ATOM 2794 C C . ARG A 1 367 ? -38.831 8.408 48.915 1.00 96.50 367 ARG A C 1
ATOM 2796 O O . ARG A 1 367 ? -39.720 8.992 49.528 1.00 96.50 367 ARG A O 1
ATOM 2803 N N . LEU A 1 368 ? -38.371 7.213 49.289 1.00 96.19 368 LEU A N 1
ATOM 2804 C CA . LEU A 1 368 ? -38.971 6.428 50.377 1.00 96.19 368 LEU A CA 1
ATOM 2805 C C . LEU A 1 368 ? -38.521 6.904 51.762 1.00 96.19 368 LEU A C 1
ATOM 2807 O O . LEU A 1 368 ? -39.328 6.913 52.688 1.00 96.19 368 LEU A O 1
ATOM 2811 N N . SER A 1 369 ? -37.268 7.344 51.912 1.00 95.00 369 SER A N 1
ATOM 2812 C CA . SER A 1 369 ? -36.769 7.901 53.179 1.00 95.00 369 SER A CA 1
ATOM 2813 C C . SER A 1 369 ? -37.468 9.214 53.540 1.00 95.00 369 SER A C 1
ATOM 2815 O O . SER A 1 369 ? -37.859 9.389 54.692 1.00 95.00 369 SER A O 1
ATOM 2817 N N . ALA A 1 370 ? -37.733 10.084 52.558 1.00 95.25 370 ALA A N 1
ATOM 2818 C CA . ALA A 1 370 ? -38.499 11.315 52.759 1.00 95.25 370 ALA A CA 1
ATOM 2819 C C . ALA A 1 370 ? -39.937 11.053 53.250 1.00 95.25 370 ALA A C 1
ATOM 2821 O O . ALA A 1 370 ? -40.494 11.862 53.988 1.00 95.25 370 ALA A O 1
ATOM 2822 N N . ALA A 1 371 ? -40.519 9.907 52.885 1.00 94.94 371 ALA A N 1
ATOM 2823 C CA . ALA A 1 371 ? -41.831 9.459 53.349 1.00 94.94 371 ALA A CA 1
ATOM 2824 C C . ALA A 1 371 ? -41.777 8.603 54.636 1.00 94.94 371 ALA A C 1
ATOM 2826 O O . ALA A 1 371 ? -42.812 8.134 55.104 1.00 94.94 371 ALA A O 1
ATOM 2827 N N . GLY A 1 372 ? -40.588 8.353 55.200 1.00 94.06 372 GLY A N 1
ATOM 2828 C CA . GLY A 1 372 ? -40.394 7.463 56.353 1.00 94.06 372 GLY A CA 1
ATOM 2829 C C . GLY A 1 372 ? -40.627 5.972 56.062 1.00 94.06 372 GLY A C 1
ATOM 2830 O O . GLY A 1 372 ? -40.707 5.165 56.987 1.00 94.06 372 GLY A O 1
ATOM 2831 N N . GLN A 1 373 ? -40.727 5.576 54.792 1.00 95.88 373 GLN A N 1
ATOM 2832 C CA . GLN A 1 373 ? -41.077 4.222 54.347 1.00 95.88 373 GLN A CA 1
ATOM 2833 C C . GLN A 1 373 ? -39.840 3.307 54.225 1.00 95.88 373 GLN A C 1
ATOM 2835 O O . GLN A 1 373 ? -39.539 2.754 53.165 1.00 95.88 373 GLN A O 1
ATOM 2840 N N . TYR A 1 374 ? -39.094 3.128 55.318 1.00 95.00 374 TYR A N 1
ATOM 2841 C CA . TYR A 1 374 ? -37.820 2.390 55.306 1.00 95.00 374 TYR A CA 1
ATOM 2842 C C . TYR A 1 374 ? -37.968 0.878 55.061 1.00 95.00 374 TYR A C 1
ATOM 2844 O O . TYR A 1 374 ? -37.106 0.270 54.424 1.00 95.00 374 TYR A O 1
ATOM 2852 N N . GLU A 1 375 ? -39.059 0.255 55.519 1.00 94.50 375 GLU A N 1
ATOM 2853 C CA . GLU A 1 375 ? -39.341 -1.159 55.221 1.00 94.50 375 GLU A CA 1
ATOM 2854 C C . GLU A 1 375 ? -39.595 -1.395 53.732 1.00 94.50 375 GLU A C 1
ATOM 2856 O O . GLU A 1 375 ? -39.182 -2.417 53.183 1.00 94.50 375 GLU A O 1
ATOM 2861 N N . GLU A 1 376 ? -40.265 -0.452 53.069 1.00 95.12 376 GLU A N 1
ATOM 2862 C CA . GLU A 1 376 ? -40.566 -0.545 51.643 1.00 95.12 376 GLU A CA 1
ATOM 2863 C C . GLU A 1 376 ? -39.291 -0.413 50.804 1.00 95.12 376 GLU A C 1
ATOM 2865 O O . GLU A 1 376 ? -39.102 -1.169 49.851 1.00 95.12 376 GLU A O 1
ATOM 2870 N N . TYR A 1 377 ? -38.357 0.448 51.226 1.00 95.75 377 TYR A N 1
ATOM 2871 C CA . TYR A 1 377 ? -37.024 0.518 50.625 1.00 95.75 377 TYR A CA 1
ATOM 2872 C C . TYR A 1 377 ? -36.287 -0.827 50.731 1.00 95.75 377 TYR A C 1
ATOM 2874 O O . TYR A 1 377 ? -35.804 -1.347 49.726 1.00 95.75 377 TYR A O 1
ATOM 2882 N N . LEU A 1 378 ? -36.251 -1.434 51.924 1.00 94.69 378 LEU A N 1
ATOM 2883 C CA . LEU A 1 378 ? -35.564 -2.713 52.146 1.00 94.69 378 LEU A CA 1
ATOM 2884 C C . LEU A 1 378 ? -36.185 -3.881 51.367 1.00 94.69 378 LEU A C 1
ATOM 2886 O O . LEU A 1 378 ? -35.454 -4.775 50.943 1.00 94.69 378 LEU A O 1
ATOM 2890 N N . LYS A 1 379 ? -37.511 -3.876 51.171 1.00 94.19 379 LYS A N 1
ATOM 2891 C CA . LYS A 1 379 ? -38.219 -4.864 50.337 1.00 94.19 379 LYS A CA 1
ATOM 2892 C C . LYS A 1 379 ? -37.954 -4.655 48.842 1.00 94.19 379 LYS A C 1
ATOM 2894 O O . LYS A 1 379 ? -37.934 -5.626 48.090 1.00 94.19 379 LYS A O 1
ATOM 2899 N N . GLY A 1 380 ? -37.784 -3.404 48.411 1.00 89.56 380 GLY A N 1
ATOM 2900 C CA . GLY A 1 380 ? -37.609 -3.030 47.007 1.00 89.56 380 GLY A CA 1
ATOM 2901 C C . GLY A 1 380 ? -36.164 -3.054 46.498 1.00 89.56 380 GLY A C 1
ATOM 2902 O O . GLY A 1 380 ? -35.956 -3.222 45.293 1.00 89.56 380 GLY A O 1
ATOM 2903 N N . CYS A 1 381 ? -35.166 -2.894 47.372 1.00 85.69 381 CYS A N 1
ATOM 2904 C CA . CYS A 1 381 ? -33.762 -2.884 46.961 1.00 85.69 381 CYS A CA 1
ATOM 2905 C C . CYS A 1 381 ? -33.303 -4.279 46.486 1.00 85.69 381 CYS A C 1
ATOM 2907 O O . CYS A 1 381 ? -33.673 -5.305 47.060 1.00 85.69 381 CYS A O 1
ATOM 2909 N N . ARG A 1 382 ? -32.516 -4.336 45.400 1.00 82.56 382 ARG A N 1
ATOM 2910 C CA . ARG A 1 382 ? -32.110 -5.593 44.732 1.00 82.56 382 ARG A CA 1
ATOM 2911 C C . ARG A 1 382 ? -30.608 -5.863 44.890 1.00 82.56 382 ARG A C 1
ATOM 2913 O O . ARG A 1 382 ? -30.120 -5.977 46.009 1.00 82.56 382 ARG A O 1
ATOM 2920 N N . VAL A 1 383 ? -29.890 -6.016 43.769 1.00 83.00 383 VAL A N 1
ATOM 2921 C CA . VAL A 1 383 ? -28.450 -6.329 43.714 1.00 83.00 383 VAL A CA 1
ATOM 2922 C C . VAL A 1 383 ? -27.627 -5.197 44.327 1.00 83.00 383 VAL A C 1
ATOM 2924 O O . VAL A 1 383 ? -26.672 -5.456 45.053 1.00 83.00 383 VAL A O 1
ATOM 2927 N N . ILE A 1 384 ? -28.034 -3.950 44.083 1.00 89.06 384 ILE A N 1
ATOM 2928 C CA . ILE A 1 384 ? -27.487 -2.766 44.742 1.00 89.06 384 ILE A CA 1
ATOM 2929 C C . ILE A 1 384 ? -28.500 -2.293 45.788 1.00 89.06 384 ILE A C 1
ATOM 2931 O O . ILE A 1 384 ? -29.691 -2.183 45.495 1.00 89.06 384 ILE A O 1
ATOM 2935 N N . CYS A 1 385 ? -28.015 -2.108 47.017 1.00 92.44 385 CYS A N 1
ATOM 2936 C CA . CYS A 1 385 ? -28.794 -1.686 48.183 1.00 92.44 385 CYS A CA 1
ATOM 2937 C C . CYS A 1 385 ? -27.881 -0.897 49.140 1.00 92.44 385 CYS A C 1
ATOM 2939 O O . CYS A 1 385 ? -27.517 -1.377 50.219 1.00 92.44 385 CYS A O 1
ATOM 2941 N N . ALA A 1 386 ? -27.426 0.276 48.697 1.00 94.56 386 ALA A N 1
ATOM 2942 C CA . ALA A 1 386 ? -26.403 1.079 49.364 1.00 94.56 386 ALA A CA 1
ATOM 2943 C C . ALA A 1 386 ? -26.851 1.576 50.749 1.00 94.56 386 ALA A C 1
ATOM 2945 O O . ALA A 1 386 ? -26.038 1.668 51.668 1.00 94.56 386 ALA A O 1
ATOM 2946 N N . TYR A 1 387 ? -28.153 1.814 50.933 1.00 94.75 387 TYR A N 1
ATOM 2947 C CA . TYR A 1 387 ? -28.717 2.407 52.149 1.00 94.75 387 TYR A CA 1
ATOM 2948 C C . TYR A 1 387 ? -29.311 1.389 53.127 1.00 94.75 387 TYR A C 1
ATOM 2950 O O . TYR A 1 387 ? -29.986 1.765 54.087 1.00 94.75 387 TYR A O 1
ATOM 2958 N N . ARG A 1 388 ? -29.051 0.087 52.931 1.00 95.56 388 ARG A N 1
ATOM 2959 C CA . ARG A 1 388 ? -29.599 -0.990 53.777 1.00 95.56 388 ARG A CA 1
ATOM 2960 C C . ARG A 1 388 ? -29.366 -0.752 55.269 1.00 95.56 388 ARG A C 1
ATOM 2962 O O . ARG A 1 388 ? -30.297 -0.847 56.064 1.00 95.56 388 ARG A O 1
ATOM 2969 N N . THR A 1 389 ? -28.125 -0.462 55.645 1.00 94.56 389 THR A N 1
ATOM 2970 C CA . THR A 1 389 ? -27.719 -0.295 57.048 1.00 94.56 389 THR A CA 1
ATOM 2971 C C . THR A 1 389 ? -28.363 0.936 57.681 1.00 94.56 389 THR A C 1
ATOM 2973 O O . THR A 1 389 ? -28.787 0.884 58.836 1.00 94.56 389 THR A O 1
ATOM 2976 N N . VAL A 1 390 ? -28.500 2.016 56.908 1.00 94.88 390 VAL A N 1
ATOM 2977 C CA . VAL A 1 390 ? -29.151 3.262 57.328 1.00 94.88 390 VAL A CA 1
ATOM 2978 C C . VAL A 1 390 ? -30.647 3.032 57.557 1.00 94.88 390 VAL A C 1
ATOM 2980 O O . VAL A 1 390 ? -31.154 3.336 58.636 1.00 94.88 390 VAL A O 1
ATOM 2983 N N . ALA A 1 391 ? -31.341 2.406 56.600 1.00 94.50 391 ALA A N 1
ATOM 2984 C CA . ALA A 1 391 ? -32.762 2.065 56.707 1.00 94.50 391 ALA A CA 1
ATOM 2985 C C . ALA A 1 391 ? -33.059 1.183 57.935 1.00 94.50 391 ALA A C 1
ATOM 2987 O O . ALA A 1 391 ? -33.969 1.466 58.715 1.00 94.50 391 ALA A O 1
ATOM 2988 N N . GLN A 1 392 ? -32.245 0.144 58.155 1.00 94.00 392 GLN A N 1
ATOM 2989 C CA . GLN A 1 392 ? -32.344 -0.725 59.333 1.00 94.00 392 GLN A CA 1
ATOM 2990 C C . GLN A 1 392 ? -32.091 0.031 60.649 1.00 94.00 392 GLN A C 1
ATOM 2992 O O . GLN A 1 392 ? -32.645 -0.334 61.685 1.00 94.00 392 GLN A O 1
ATOM 2997 N N . GLY A 1 393 ? -31.253 1.071 60.633 1.00 93.75 393 GLY A N 1
ATOM 2998 C CA . GLY A 1 393 ? -31.032 1.958 61.776 1.00 93.75 393 GLY A CA 1
ATOM 2999 C C . GLY A 1 393 ? -32.281 2.748 62.161 1.00 93.75 393 GLY A C 1
ATOM 3000 O O . GLY A 1 393 ? -32.676 2.727 63.327 1.00 93.75 393 GLY A O 1
ATOM 3001 N N . TYR A 1 394 ? -32.943 3.377 61.187 1.00 92.50 394 TYR A N 1
ATOM 3002 C CA . TYR A 1 394 ? -34.172 4.137 61.431 1.00 92.50 394 TYR A CA 1
ATOM 3003 C C . TYR A 1 394 ? -35.327 3.265 61.931 1.00 92.50 394 TYR A C 1
ATOM 3005 O O . TYR A 1 394 ? -36.035 3.677 62.847 1.00 92.50 394 TYR A O 1
ATOM 3013 N N . LEU A 1 395 ? -35.484 2.047 61.404 1.00 92.69 395 LEU A N 1
ATOM 3014 C CA . LEU A 1 395 ? -36.509 1.113 61.887 1.00 92.69 395 LEU A CA 1
ATOM 3015 C C . LEU A 1 395 ? -36.270 0.681 63.337 1.00 92.69 395 LEU A C 1
ATOM 3017 O O . LEU A 1 395 ? -37.209 0.651 64.127 1.00 92.69 395 LEU A O 1
ATOM 3021 N N . ARG A 1 396 ? -35.012 0.427 63.729 1.00 91.44 396 ARG A N 1
ATOM 3022 C CA . ARG A 1 396 ? -34.674 0.137 65.135 1.00 91.44 396 ARG A CA 1
ATOM 3023 C C . ARG A 1 396 ? -35.029 1.297 66.063 1.00 91.44 396 ARG A C 1
ATOM 3025 O O . ARG A 1 396 ? -35.564 1.061 67.139 1.00 91.44 396 ARG A O 1
ATOM 3032 N N . LEU A 1 397 ? -34.760 2.536 65.648 1.00 86.69 397 LEU A N 1
ATOM 3033 C CA . LEU A 1 397 ? -35.135 3.728 66.416 1.00 86.69 397 LEU A CA 1
ATOM 3034 C C . LEU A 1 397 ? -36.657 3.919 66.490 1.00 86.69 397 LEU A C 1
ATOM 3036 O O . LEU A 1 397 ? -37.159 4.386 67.509 1.00 86.69 397 LEU A O 1
ATOM 3040 N N . ALA A 1 398 ? -37.389 3.573 65.428 1.00 82.75 398 ALA A N 1
ATOM 3041 C CA . ALA A 1 398 ? -38.847 3.637 65.406 1.00 82.75 398 ALA A CA 1
ATOM 3042 C C . ALA A 1 398 ? -39.478 2.610 66.364 1.00 82.75 398 ALA A C 1
ATOM 3044 O O . ALA A 1 398 ? -40.349 2.985 67.143 1.00 82.75 398 ALA A O 1
ATOM 3045 N N . HIS A 1 399 ? -38.989 1.365 66.376 1.00 79.50 399 HIS A N 1
ATOM 3046 C CA . HIS A 1 399 ? -39.448 0.329 67.314 1.00 79.50 399 HIS A CA 1
ATOM 3047 C C . HIS A 1 399 ? -39.061 0.640 68.768 1.00 79.50 399 HIS A C 1
ATOM 3049 O O . HIS A 1 399 ? -39.884 0.533 69.669 1.00 79.50 399 HIS A O 1
ATOM 3055 N N . ALA A 1 400 ? -37.851 1.156 69.011 1.00 74.75 400 ALA A N 1
ATOM 3056 C CA . ALA A 1 400 ? -37.448 1.584 70.355 1.00 74.75 400 ALA A CA 1
ATOM 3057 C C . ALA A 1 400 ? -38.351 2.698 70.929 1.00 74.75 400 ALA A C 1
ATOM 3059 O O . ALA A 1 400 ? -38.513 2.802 72.140 1.00 74.75 400 ALA A O 1
ATOM 3060 N N . LYS A 1 401 ? -38.964 3.526 70.069 1.00 65.44 401 LYS A N 1
ATOM 3061 C CA . LYS A 1 401 ? -39.958 4.530 70.479 1.00 65.44 401 LYS A CA 1
ATOM 3062 C C . LYS A 1 401 ? -41.361 3.954 70.701 1.00 65.44 401 LYS A C 1
ATOM 3064 O O . LYS A 1 401 ? -42.117 4.566 71.450 1.00 65.44 401 LYS A O 1
ATOM 3069 N N . SER A 1 402 ? -41.728 2.837 70.065 1.00 61.50 402 SER A N 1
ATOM 3070 C CA . SER A 1 402 ? -43.035 2.191 70.272 1.00 61.50 402 SER A CA 1
ATOM 3071 C C . SER A 1 402 ? -43.088 1.335 71.534 1.00 61.50 402 SER A C 1
ATOM 3073 O O . SER A 1 402 ? -44.159 1.195 72.115 1.00 61.50 402 SER A O 1
ATOM 3075 N N . ASP A 1 403 ? -41.944 0.812 71.977 1.00 59.38 403 ASP A N 1
ATOM 3076 C CA . ASP A 1 403 ? -41.876 -0.181 73.057 1.00 59.38 403 ASP A CA 1
ATOM 3077 C C . ASP A 1 403 ? -41.765 0.433 74.470 1.00 59.38 403 ASP A C 1
ATOM 3079 O O . ASP A 1 403 ? -41.685 -0.288 75.458 1.00 59.38 403 ASP A O 1
ATOM 3083 N N . GLY A 1 404 ? -41.837 1.765 74.600 1.00 49.91 404 GLY A N 1
ATOM 3084 C CA . GLY A 1 404 ? -41.993 2.440 75.897 1.00 49.91 404 GLY A CA 1
ATOM 3085 C C . GLY A 1 404 ? -40.718 2.642 76.726 1.00 49.91 404 GLY A C 1
ATOM 3086 O O . GLY A 1 404 ? -40.810 3.169 77.831 1.00 49.91 404 GLY A O 1
ATOM 3087 N N . ASP A 1 405 ? -39.532 2.331 76.204 1.00 48.91 405 ASP A N 1
ATOM 3088 C CA . ASP A 1 405 ? -38.260 2.548 76.910 1.00 48.91 405 ASP A CA 1
ATOM 3089 C C . ASP A 1 405 ? -37.629 3.902 76.543 1.00 48.91 405 ASP A C 1
ATOM 3091 O O . ASP A 1 405 ? -36.626 4.007 75.832 1.00 48.91 405 ASP A O 1
ATOM 3095 N N . ALA A 1 406 ? -38.230 4.983 77.044 1.00 43.78 406 ALA A N 1
ATOM 3096 C CA . ALA A 1 406 ? -37.797 6.360 76.794 1.00 43.78 406 ALA A CA 1
ATOM 3097 C C . ALA A 1 406 ? -36.632 6.852 77.682 1.00 43.78 406 ALA A C 1
ATOM 3099 O O . ALA A 1 406 ? -36.401 8.057 77.748 1.00 43.78 406 ALA A O 1
ATOM 3100 N N . GLU A 1 407 ? -35.862 5.975 78.340 1.00 45.84 407 GLU A N 1
ATOM 3101 C CA . GLU A 1 407 ? -34.806 6.431 79.260 1.00 45.84 407 GLU A CA 1
ATOM 3102 C C . GLU A 1 407 ? -33.530 5.578 79.238 1.00 45.84 407 GLU A C 1
ATOM 3104 O O . GLU A 1 407 ? -33.061 5.114 80.273 1.00 45.84 407 GLU A O 1
ATOM 3109 N N . LYS A 1 408 ? -32.930 5.376 78.050 1.00 46.94 408 LYS A N 1
ATOM 3110 C CA . LYS A 1 408 ? -31.469 5.146 77.925 1.00 46.94 408 LYS A CA 1
ATOM 3111 C C . LYS A 1 408 ? -30.905 5.208 76.500 1.00 46.94 408 LYS A C 1
ATOM 3113 O O . LYS A 1 408 ? -30.117 4.361 76.110 1.00 46.94 408 LYS A O 1
ATOM 3118 N N . LEU A 1 409 ? -31.232 6.229 75.707 1.00 45.91 409 LEU A N 1
ATOM 3119 C CA . LEU A 1 409 ? -30.464 6.513 74.477 1.00 45.91 409 LEU A CA 1
ATOM 3120 C C . LEU A 1 409 ? -30.437 8.014 74.137 1.00 45.91 409 LEU A C 1
ATOM 3122 O O . LEU A 1 409 ? -30.683 8.440 73.015 1.00 45.91 409 LEU A O 1
ATOM 3126 N N . GLN A 1 410 ? -30.094 8.834 75.131 1.00 42.31 410 GLN A N 1
ATOM 3127 C CA . GLN A 1 410 ? -29.672 10.228 74.948 1.00 42.31 410 GLN A CA 1
ATOM 3128 C C . GLN A 1 410 ? -28.156 10.351 75.154 1.00 42.31 410 GLN A C 1
ATOM 3130 O O . GLN A 1 410 ? -27.668 11.069 76.015 1.00 42.31 410 GLN A O 1
ATOM 3135 N N . SER A 1 411 ? -27.392 9.619 74.347 1.00 41.94 411 SER A N 1
ATOM 3136 C CA . SER A 1 411 ? -25.972 9.896 74.103 1.00 41.94 411 SER A CA 1
ATOM 3137 C C . SER A 1 411 ? -25.563 9.256 72.774 1.00 41.94 411 SER A C 1
ATOM 3139 O O . SER A 1 411 ? -25.005 8.167 72.715 1.00 41.94 411 SER A O 1
ATOM 3141 N N . GLY A 1 412 ? -25.913 9.921 71.670 1.00 40.09 412 GLY A N 1
ATOM 3142 C CA . GLY A 1 412 ? -25.500 9.483 70.331 1.00 40.09 412 GLY A CA 1
ATOM 3143 C C . GLY A 1 412 ? -26.311 10.034 69.158 1.00 40.09 412 GLY A C 1
ATOM 3144 O O . GLY A 1 412 ? -25.924 9.825 68.014 1.00 40.09 412 GLY A O 1
ATOM 3145 N N . ALA A 1 413 ? -27.414 10.747 69.400 1.00 36.50 413 ALA A N 1
ATOM 3146 C CA . ALA A 1 413 ? -28.176 11.398 68.338 1.00 36.50 413 ALA A CA 1
ATOM 3147 C C . ALA A 1 413 ? -27.654 12.822 68.097 1.00 36.50 413 ALA A C 1
ATOM 3149 O O . ALA A 1 413 ? -28.171 13.788 68.652 1.00 36.50 413 ALA A O 1
ATOM 3150 N N . ALA A 1 414 ? -26.631 12.952 67.252 1.00 33.19 414 ALA A N 1
ATOM 3151 C CA . ALA A 1 414 ? -26.460 14.182 66.492 1.00 33.19 414 ALA A CA 1
ATOM 3152 C C . ALA A 1 414 ? -27.585 14.235 65.444 1.00 33.19 414 ALA A C 1
ATOM 3154 O O . ALA A 1 414 ? -27.735 13.309 64.646 1.00 33.19 414 ALA A O 1
ATOM 3155 N N . GLN A 1 415 ? -28.411 15.282 65.474 1.00 37.59 415 GLN A N 1
ATOM 3156 C CA . GLN A 1 415 ? -29.334 15.584 64.377 1.00 37.59 415 GLN A CA 1
ATOM 3157 C C . GLN A 1 415 ? -28.516 15.875 63.106 1.00 37.59 415 GLN A C 1
ATOM 3159 O O . GLN A 1 415 ? -27.641 16.740 63.173 1.00 37.59 415 GLN A O 1
ATOM 3164 N N . PRO A 1 416 ? -28.793 15.250 61.946 1.00 37.53 416 PRO A N 1
ATOM 3165 C CA . PRO A 1 416 ? -28.314 15.779 60.681 1.00 37.53 416 PRO A CA 1
ATOM 3166 C C . PRO A 1 416 ? -29.291 16.844 60.163 1.00 37.53 416 PRO A C 1
ATOM 3168 O O . PRO A 1 416 ? -30.494 16.609 60.033 1.00 37.53 416 PRO A O 1
ATOM 3171 N N . SER A 1 417 ? -28.751 18.030 59.889 1.00 29.66 417 SER A N 1
ATOM 3172 C CA . SER A 1 417 ? -29.402 19.131 59.170 1.00 29.66 417 SER A CA 1
ATOM 3173 C C . SER A 1 417 ? -29.729 18.746 57.713 1.00 29.66 417 SER A C 1
ATOM 3175 O O . SER A 1 417 ? -29.025 17.923 57.130 1.00 29.66 417 SER A O 1
ATOM 3177 N N . PRO A 1 418 ? -30.729 19.374 57.062 1.00 40.25 418 PRO A N 1
ATOM 3178 C CA . PRO A 1 418 ? -31.130 19.092 55.676 1.00 40.25 418 PRO A CA 1
ATOM 3179 C C . PRO A 1 418 ? -30.224 19.758 54.619 1.00 40.25 418 PRO A C 1
ATOM 3181 O O . PRO A 1 418 ? -30.704 20.270 53.611 1.00 40.25 418 PRO A O 1
ATOM 3184 N N . THR A 1 419 ? -28.909 19.755 54.828 1.00 36.59 419 THR A N 1
ATOM 3185 C CA . THR A 1 419 ? -27.917 20.229 53.850 1.00 36.59 419 THR A CA 1
ATOM 3186 C C . THR A 1 419 ? -26.606 19.486 54.047 1.00 36.59 419 THR A C 1
ATOM 3188 O O . THR A 1 419 ? -25.640 20.030 54.570 1.00 36.59 419 THR A O 1
ATOM 3191 N N . GLU A 1 420 ? -26.567 18.238 53.601 1.00 32.94 420 GLU A N 1
ATOM 3192 C CA . GLU A 1 420 ? -25.314 17.600 53.218 1.00 32.94 420 GLU A CA 1
ATOM 3193 C C . GLU A 1 420 ? -25.615 16.737 51.994 1.00 32.94 420 GLU A C 1
ATOM 3195 O O . GLU A 1 420 ? -26.074 15.600 52.080 1.00 32.94 420 GLU A O 1
ATOM 3200 N N . GLN A 1 421 ? -25.468 17.350 50.817 1.00 37.41 421 GLN A N 1
ATOM 3201 C CA . GLN A 1 421 ? -25.376 16.593 49.576 1.00 37.41 421 GLN A CA 1
ATOM 3202 C C . GLN A 1 421 ? -24.217 15.602 49.731 1.00 37.41 421 GLN A C 1
ATOM 3204 O O . GLN A 1 421 ? -23.129 16.028 50.132 1.00 37.41 421 GLN A O 1
ATOM 3209 N N . PRO A 1 422 ? -24.374 14.322 49.356 1.00 33.31 422 PRO A N 1
ATOM 3210 C CA . PRO A 1 422 ? -23.212 13.504 49.086 1.00 33.31 422 PRO A CA 1
ATOM 3211 C C . PRO A 1 422 ? -22.486 14.171 47.916 1.00 33.31 422 PRO A C 1
ATOM 3213 O O . PRO A 1 422 ? -23.015 14.256 46.804 1.00 33.31 422 PRO A O 1
ATOM 3216 N N . GLY A 1 423 ? -21.282 14.686 48.166 1.00 37.59 423 GLY A N 1
ATOM 3217 C CA . GLY A 1 423 ? -20.343 14.948 47.084 1.00 37.59 423 GLY A CA 1
ATOM 3218 C C . GLY A 1 423 ? -20.187 13.677 46.235 1.00 37.59 423 GLY A C 1
ATOM 3219 O O . GLY A 1 423 ? -20.390 12.573 46.751 1.00 37.59 423 GLY A O 1
ATOM 3220 N N . PRO A 1 424 ? -19.864 13.801 44.937 1.00 35.19 424 PRO A N 1
ATOM 3221 C CA . PRO A 1 424 ? -19.733 12.646 44.060 1.00 35.19 424 PRO A CA 1
ATOM 3222 C C . PRO A 1 424 ? -18.790 11.625 44.699 1.00 35.19 424 PRO A C 1
ATOM 3224 O O . PRO A 1 424 ? -17.678 11.971 45.104 1.00 35.19 424 PRO A O 1
ATOM 3227 N N . ALA A 1 425 ? -19.244 10.372 44.793 1.00 33.81 425 ALA A N 1
ATOM 3228 C CA . ALA A 1 425 ? -18.378 9.264 45.160 1.00 33.81 425 ALA A CA 1
ATOM 3229 C C . ALA A 1 425 ? -17.123 9.318 44.269 1.00 33.81 425 ALA A C 1
ATOM 3231 O O . ALA A 1 425 ? -17.257 9.478 43.048 1.00 33.81 425 ALA A O 1
ATOM 3232 N N . PRO A 1 426 ? -15.907 9.229 44.838 1.00 33.19 426 PRO A N 1
ATOM 3233 C CA . PRO A 1 426 ? -14.706 9.219 44.030 1.00 33.19 426 PRO A CA 1
ATOM 3234 C C . PRO A 1 426 ? -14.775 8.022 43.082 1.00 33.19 426 PRO A C 1
ATOM 3236 O O . PRO A 1 426 ? -15.062 6.894 43.490 1.00 33.19 426 PRO A O 1
ATOM 3239 N N . ALA A 1 427 ? -14.516 8.292 41.803 1.00 33.66 427 ALA A N 1
ATOM 3240 C CA . ALA A 1 427 ? -14.234 7.263 40.818 1.00 33.66 427 ALA A CA 1
ATOM 3241 C C . ALA A 1 427 ? -13.205 6.268 41.392 1.00 33.66 427 ALA A C 1
ATOM 3243 O O . ALA A 1 427 ? -12.300 6.694 42.120 1.00 33.66 427 ALA A O 1
ATOM 3244 N N . PRO A 1 428 ? -13.295 4.965 41.071 1.00 32.06 428 PRO A N 1
ATOM 3245 C CA . PRO A 1 428 ? -12.282 4.012 41.484 1.00 32.06 428 PRO A CA 1
ATOM 3246 C C . PRO A 1 428 ? -10.951 4.419 40.846 1.00 32.06 428 PRO A C 1
ATOM 3248 O O . PRO A 1 428 ? -10.718 4.230 39.652 1.00 32.06 428 PRO A O 1
ATOM 3251 N N . LEU A 1 429 ? -10.072 5.004 41.659 1.00 27.97 429 LEU A N 1
ATOM 3252 C CA . LEU A 1 429 ? -8.657 5.097 41.354 1.00 27.97 429 LEU A CA 1
ATOM 3253 C C . LEU A 1 429 ? -8.128 3.666 41.369 1.00 27.97 429 LEU A C 1
ATOM 3255 O O . LEU A 1 429 ? -7.838 3.098 42.419 1.00 27.97 429 LEU A O 1
ATOM 3259 N N . LEU A 1 430 ? -8.024 3.087 40.175 1.00 29.67 430 LEU A N 1
ATOM 3260 C CA . LEU A 1 430 ? -7.037 2.063 39.885 1.00 29.67 430 LEU A CA 1
ATOM 3261 C C . LEU A 1 430 ? -5.676 2.652 40.266 1.00 29.67 430 LEU A C 1
ATOM 3263 O O . LEU A 1 430 ? -5.074 3.400 39.501 1.00 29.67 430 LEU A O 1
ATOM 3267 N N . THR A 1 431 ? -5.204 2.349 41.469 1.00 27.97 431 THR A N 1
ATOM 3268 C CA . THR A 1 431 ? -3.777 2.292 41.741 1.00 27.97 431 THR A CA 1
ATOM 3269 C C . THR A 1 431 ? -3.255 1.034 41.051 1.00 27.97 431 THR A C 1
ATOM 3271 O O . THR A 1 431 ? -3.660 -0.074 41.407 1.00 27.97 431 THR A O 1
ATOM 3274 N N . PRO A 1 432 ? -2.349 1.137 40.065 1.00 32.12 432 PRO A N 1
ATOM 3275 C CA . PRO A 1 432 ? -1.492 0.015 39.754 1.00 32.12 432 PRO A CA 1
ATOM 3276 C C . PRO A 1 432 ? -0.583 -0.174 40.964 1.00 32.12 432 PRO A C 1
ATOM 3278 O O . PRO A 1 432 ? 0.238 0.685 41.291 1.00 32.12 432 PRO A O 1
ATOM 3281 N N . SER A 1 433 ? -0.743 -1.304 41.642 1.00 28.28 433 SER A N 1
ATOM 3282 C CA . SER A 1 433 ? 0.296 -1.865 42.488 1.00 28.28 433 SER A CA 1
ATOM 3283 C C . SER A 1 433 ? 1.543 -2.043 41.617 1.00 28.28 433 SER A C 1
ATOM 3285 O O . SER A 1 433 ? 1.595 -2.937 40.777 1.00 28.28 433 SER A O 1
ATOM 3287 N N . GLN A 1 434 ? 2.532 -1.163 41.777 1.00 31.73 434 GLN A N 1
ATOM 3288 C CA . GLN A 1 434 ? 3.899 -1.453 41.361 1.00 31.73 434 GLN A CA 1
ATOM 3289 C C . GLN A 1 434 ? 4.408 -2.627 42.209 1.00 31.73 434 GLN A C 1
ATOM 3291 O O . GLN A 1 434 ? 4.409 -2.521 43.438 1.00 31.73 434 GLN A O 1
ATOM 3296 N N . PRO A 1 435 ? 4.887 -3.724 41.604 1.00 33.03 435 PRO A N 1
ATOM 3297 C CA . PRO A 1 435 ? 5.798 -4.623 42.285 1.00 33.03 435 PRO A CA 1
ATOM 3298 C C . PRO A 1 435 ? 7.133 -3.906 42.484 1.00 33.03 435 PRO A C 1
ATOM 3300 O O . PRO A 1 435 ? 7.690 -3.308 41.560 1.00 33.03 435 PRO A O 1
ATOM 3303 N N . ALA A 1 436 ? 7.648 -3.991 43.704 1.00 31.48 436 ALA A N 1
ATOM 3304 C CA . ALA A 1 436 ? 8.997 -3.592 44.043 1.00 31.48 436 ALA A CA 1
ATOM 3305 C C . ALA A 1 436 ? 10.016 -4.371 43.196 1.00 31.48 436 ALA A C 1
ATOM 3307 O O . ALA A 1 436 ? 10.050 -5.599 43.226 1.00 31.48 436 ALA A O 1
ATOM 3308 N N . SER A 1 437 ? 10.867 -3.645 42.472 1.00 33.16 437 SER A N 1
ATOM 3309 C CA . SER A 1 437 ? 12.190 -4.081 42.014 1.00 33.16 437 SER A CA 1
ATOM 3310 C C . SER A 1 437 ? 13.013 -2.836 41.666 1.00 33.16 437 SER A C 1
ATOM 3312 O O . SER A 1 437 ? 12.850 -2.261 40.598 1.00 33.16 437 SER A O 1
ATOM 3314 N N . ALA A 1 438 ? 13.823 -2.404 42.638 1.00 34.59 438 ALA A N 1
ATOM 3315 C CA . ALA A 1 438 ? 15.009 -1.541 42.560 1.00 34.59 438 ALA A CA 1
ATOM 3316 C C . ALA A 1 438 ? 15.073 -0.432 41.477 1.00 34.59 438 ALA A C 1
ATOM 3318 O O . ALA A 1 438 ? 15.320 -0.722 40.306 1.00 34.59 438 ALA A O 1
ATOM 3319 N N . PRO A 1 439 ? 15.054 0.862 41.858 1.00 33.69 439 PRO A N 1
ATOM 3320 C CA . PRO A 1 439 ? 15.557 1.911 40.988 1.00 33.69 439 PRO A CA 1
ATOM 3321 C C . PRO A 1 439 ? 17.090 1.887 41.008 1.00 33.69 439 PRO A C 1
ATOM 3323 O O . PRO A 1 439 ? 17.730 2.261 41.994 1.00 33.69 439 PRO A O 1
ATOM 3326 N N . LEU A 1 440 ? 17.686 1.497 39.883 1.00 32.66 440 LEU A N 1
ATOM 3327 C CA . LEU A 1 440 ? 18.982 2.037 39.495 1.00 32.66 440 LEU A CA 1
ATOM 3328 C C . LEU A 1 440 ? 18.811 3.558 39.379 1.00 32.66 440 LEU A C 1
ATOM 3330 O O . LEU A 1 440 ? 18.084 4.055 38.526 1.00 32.66 440 LEU A O 1
ATOM 3334 N N . LYS A 1 441 ? 19.426 4.259 40.332 1.00 32.34 441 LYS A N 1
ATOM 3335 C CA . LYS A 1 441 ? 19.855 5.662 40.312 1.00 32.34 441 LYS A CA 1
ATOM 3336 C C . LYS A 1 441 ? 19.644 6.355 38.945 1.00 32.34 441 LYS A C 1
ATOM 3338 O O . LYS A 1 441 ? 20.373 6.036 38.008 1.00 32.34 441 LYS A O 1
ATOM 3343 N N . PRO A 1 442 ? 18.725 7.333 38.819 1.00 34.66 442 PRO A N 1
ATOM 3344 C CA . PRO A 1 442 ? 18.763 8.259 37.700 1.00 34.66 442 PRO A CA 1
ATOM 3345 C C . PRO A 1 442 ? 20.054 9.061 37.834 1.00 34.66 442 PRO A C 1
ATOM 3347 O O . PRO A 1 442 ? 20.269 9.749 38.836 1.00 34.66 442 PRO A O 1
ATOM 3350 N N . GLU A 1 443 ? 20.940 8.935 36.854 1.00 33.00 443 GLU A N 1
ATOM 3351 C CA . GLU A 1 443 ? 21.997 9.914 36.662 1.00 33.00 443 GLU A CA 1
ATOM 3352 C C . GLU A 1 443 ? 21.342 11.290 36.575 1.00 33.00 443 GLU A C 1
ATOM 3354 O O . GLU A 1 443 ? 20.463 11.537 35.748 1.00 33.00 443 GLU A O 1
ATOM 3359 N N . ALA A 1 444 ? 21.744 12.168 37.490 1.00 33.69 444 ALA A N 1
ATOM 3360 C CA . ALA A 1 444 ? 21.413 13.572 37.448 1.00 33.69 444 ALA A CA 1
ATOM 3361 C C . ALA A 1 444 ? 21.784 14.112 36.060 1.00 33.69 444 ALA A C 1
ATOM 3363 O O . ALA A 1 444 ? 22.962 14.233 35.723 1.00 33.69 444 ALA A O 1
ATOM 3364 N N . GLY A 1 445 ? 20.768 14.420 35.250 1.00 36.03 445 GLY A N 1
ATOM 3365 C CA . GLY A 1 445 ? 20.949 15.233 34.059 1.00 36.03 445 GLY A CA 1
ATOM 3366 C C . GLY A 1 445 ? 21.591 16.549 34.484 1.00 36.03 445 GLY A C 1
ATOM 3367 O O . GLY A 1 445 ? 21.143 17.176 35.444 1.00 36.03 445 GLY A O 1
ATOM 3368 N N . ALA A 1 446 ? 22.676 16.909 33.804 1.00 41.78 446 ALA A N 1
ATOM 3369 C CA . ALA A 1 446 ? 23.471 18.102 34.055 1.00 41.78 446 ALA A CA 1
ATOM 3370 C C . ALA A 1 446 ? 22.609 19.352 34.351 1.00 41.78 446 ALA A C 1
ATOM 3372 O O . ALA A 1 446 ? 21.516 19.495 33.790 1.00 41.78 446 ALA A O 1
ATOM 3373 N N . PRO A 1 447 ? 23.090 20.276 35.205 1.00 46.16 447 PRO A N 1
ATOM 3374 C CA . PRO A 1 447 ? 22.362 21.493 35.547 1.00 46.16 447 PRO A CA 1
ATOM 3375 C C . PRO A 1 447 ? 22.093 22.296 34.269 1.00 46.16 447 PRO A C 1
ATOM 3377 O O . PRO A 1 447 ? 23.011 22.864 33.685 1.00 46.16 447 PRO A O 1
ATOM 3380 N N . GLY A 1 448 ? 20.838 22.307 33.810 1.00 55.72 448 GLY A N 1
ATOM 3381 C CA . GLY A 1 448 ? 20.448 23.059 32.616 1.00 55.72 448 GLY A CA 1
ATOM 3382 C C . GLY A 1 448 ? 19.469 22.389 31.656 1.00 55.72 448 GLY A C 1
ATOM 3383 O O . GLY A 1 448 ? 19.380 22.857 30.540 1.00 55.72 448 GLY A O 1
ATOM 3384 N N . ASN A 1 449 ? 18.736 21.330 32.009 1.00 70.94 449 ASN A N 1
ATOM 3385 C CA . ASN A 1 449 ? 17.712 20.746 31.119 1.00 70.94 449 ASN A CA 1
ATOM 3386 C C . ASN A 1 449 ? 16.325 20.697 31.783 1.00 70.94 449 ASN A C 1
ATOM 3388 O O . ASN A 1 449 ? 15.656 19.667 31.777 1.00 70.94 449 ASN A O 1
ATOM 3392 N N . ASP A 1 450 ? 15.893 21.816 32.371 1.00 81.81 450 ASP A N 1
ATOM 3393 C CA . ASP A 1 450 ? 14.518 21.969 32.861 1.00 81.81 450 ASP A CA 1
ATOM 3394 C C . ASP A 1 450 ? 13.528 21.919 31.671 1.00 81.81 450 ASP A C 1
ATOM 3396 O O . ASP A 1 450 ? 13.674 22.716 30.734 1.00 81.81 450 ASP A O 1
ATOM 3400 N N . PRO A 1 451 ? 12.508 21.035 31.685 1.00 81.12 451 PRO A N 1
ATOM 3401 C CA . PRO A 1 451 ? 11.497 20.937 30.631 1.00 81.12 451 PRO A CA 1
ATOM 3402 C C . PRO A 1 451 ? 10.820 22.265 30.267 1.00 81.12 451 PRO A C 1
ATOM 3404 O O . PRO A 1 451 ? 10.470 22.480 29.105 1.00 81.12 451 PRO A O 1
ATOM 3407 N N . GLN A 1 452 ? 10.639 23.183 31.222 1.00 82.31 452 GLN A N 1
ATOM 3408 C CA . GLN A 1 452 ? 10.058 24.501 30.950 1.00 82.31 452 GLN A CA 1
ATOM 3409 C C . GLN A 1 452 ? 11.017 25.391 30.151 1.00 82.31 452 GLN A C 1
ATOM 3411 O O . GLN A 1 452 ? 10.597 26.073 29.212 1.00 82.31 452 GLN A O 1
ATOM 3416 N N . VAL A 1 453 ? 12.314 25.337 30.466 1.00 86.00 453 VAL A N 1
ATOM 3417 C CA . VAL A 1 453 ? 13.361 26.078 29.748 1.00 86.00 453 VAL A CA 1
ATOM 3418 C C . VAL A 1 453 ? 13.561 25.500 28.348 1.00 86.00 453 VAL A C 1
ATOM 3420 O O . VAL A 1 453 ? 13.678 26.261 27.389 1.00 86.00 453 VAL A O 1
ATOM 3423 N N . ILE A 1 454 ? 13.507 24.173 28.197 1.00 87.88 454 ILE A N 1
ATOM 3424 C CA . ILE A 1 454 ? 13.583 23.506 26.890 1.00 87.88 454 ILE A CA 1
ATOM 3425 C C . ILE A 1 454 ? 12.414 23.935 25.996 1.00 87.88 454 ILE A C 1
ATOM 3427 O O . ILE A 1 454 ? 12.640 24.332 24.852 1.00 87.88 454 ILE A O 1
ATOM 3431 N N . LYS A 1 455 ? 11.177 23.935 26.516 1.00 89.44 455 LYS A N 1
ATOM 3432 C CA . LYS A 1 455 ? 10.003 24.404 25.759 1.00 89.44 455 LYS A CA 1
ATOM 3433 C C . LYS A 1 455 ? 10.143 25.864 25.346 1.00 89.44 455 LYS A C 1
ATOM 3435 O O . LYS A 1 455 ? 9.913 26.190 24.183 1.00 89.44 455 LYS A O 1
ATOM 3440 N N . ALA A 1 456 ? 10.558 26.734 26.268 1.00 89.31 456 ALA A N 1
ATOM 3441 C CA . ALA A 1 456 ? 10.787 28.145 25.964 1.00 89.31 456 ALA A CA 1
ATOM 3442 C C . ALA A 1 456 ? 11.847 28.321 24.862 1.00 89.31 456 ALA A C 1
ATOM 3444 O O . ALA A 1 456 ? 11.672 29.125 23.948 1.00 89.31 456 ALA A O 1
ATOM 3445 N N . LEU A 1 457 ? 12.912 27.522 24.893 1.00 91.88 457 LEU A N 1
ATOM 3446 C CA . LEU A 1 457 ? 13.970 27.553 23.890 1.00 91.88 457 LEU A CA 1
ATOM 3447 C C . LEU A 1 457 ? 13.497 27.054 22.519 1.00 91.88 457 LEU A C 1
ATOM 3449 O O . LEU A 1 457 ? 13.795 27.679 21.504 1.00 91.88 457 LEU A O 1
ATOM 3453 N N . GLN A 1 458 ? 12.737 25.959 22.476 1.00 93.88 458 GLN A N 1
ATOM 3454 C CA . GLN A 1 458 ? 12.159 25.413 21.245 1.00 93.88 458 GLN A CA 1
ATOM 3455 C C . GLN A 1 458 ? 11.185 26.398 20.588 1.00 93.88 458 GLN A C 1
ATOM 3457 O O . GLN A 1 458 ? 11.217 26.557 19.367 1.00 93.88 458 GLN A O 1
ATOM 3462 N N . VAL A 1 459 ? 10.366 27.101 21.383 1.00 92.81 459 VAL A N 1
ATOM 3463 C CA . VAL A 1 459 ? 9.480 28.177 20.904 1.00 92.81 459 VAL A CA 1
ATOM 3464 C C . VAL A 1 459 ? 10.291 29.267 20.203 1.00 92.81 459 VAL A C 1
ATOM 3466 O O . VAL A 1 459 ? 9.992 29.623 19.061 1.00 92.81 459 VAL A O 1
ATOM 3469 N N . GLU A 1 460 ? 11.345 29.770 20.848 1.00 93.19 460 GLU A N 1
ATOM 3470 C CA . GLU A 1 460 ? 12.156 30.858 20.294 1.00 93.19 460 GLU A CA 1
ATOM 3471 C C . GLU A 1 460 ? 12.967 30.408 19.071 1.00 93.19 460 GLU A C 1
ATOM 3473 O O . GLU A 1 460 ? 13.018 31.120 18.068 1.00 93.19 460 GLU A O 1
ATOM 3478 N N . LEU A 1 461 ? 13.536 29.197 19.092 1.00 91.31 461 LEU A N 1
ATOM 3479 C CA . LEU A 1 461 ? 14.243 28.619 17.945 1.00 91.31 461 LEU A CA 1
ATOM 3480 C C . LEU A 1 461 ? 13.316 28.409 16.744 1.00 91.31 461 LEU A C 1
ATOM 3482 O O . LEU A 1 461 ? 13.737 28.595 15.599 1.00 91.31 461 LEU A O 1
ATOM 3486 N N . LYS A 1 462 ? 12.054 28.045 16.986 1.00 91.12 462 LYS A N 1
ATOM 3487 C CA . LYS A 1 462 ? 11.038 27.916 15.938 1.00 91.12 462 LYS A CA 1
ATOM 3488 C C . LYS A 1 462 ? 10.656 29.283 15.375 1.00 91.12 462 LYS A C 1
ATOM 3490 O O . LYS A 1 462 ? 10.601 29.436 14.157 1.00 91.12 462 LYS A O 1
ATOM 3495 N N . ARG A 1 463 ? 10.506 30.300 16.232 1.00 90.50 463 ARG A N 1
ATOM 3496 C CA . ARG A 1 463 ? 10.225 31.693 15.835 1.00 90.50 463 ARG A CA 1
ATOM 3497 C C . ARG A 1 463 ? 11.294 32.270 14.904 1.00 90.50 463 ARG A C 1
ATOM 3499 O O . ARG A 1 463 ? 10.957 32.943 13.935 1.00 90.50 463 ARG A O 1
ATOM 3506 N N . VAL A 1 464 ? 12.574 31.997 15.164 1.00 91.62 464 VAL A N 1
ATOM 3507 C CA . VAL A 1 464 ? 13.692 32.455 14.309 1.00 91.62 464 VAL A CA 1
ATOM 3508 C C . VAL A 1 464 ? 13.967 31.532 13.110 1.00 91.62 464 VAL A C 1
ATOM 3510 O O . VAL A 1 464 ? 14.918 31.762 12.358 1.00 91.62 464 VAL A O 1
ATOM 3513 N N . GLY A 1 465 ? 13.132 30.507 12.908 1.00 86.44 465 GLY A N 1
ATOM 3514 C CA . GLY A 1 465 ? 13.172 29.601 11.759 1.00 86.44 465 GLY A CA 1
ATOM 3515 C C . GLY A 1 465 ? 14.202 28.473 11.849 1.00 86.44 465 GLY A C 1
ATOM 3516 O O . GLY A 1 465 ? 14.468 27.813 10.848 1.00 86.44 465 GLY A O 1
ATOM 3517 N N . CYS A 1 466 ? 14.823 28.266 13.013 1.00 90.06 466 CYS A N 1
ATOM 3518 C CA . CYS A 1 466 ? 15.904 27.297 13.213 1.00 90.06 466 CYS A CA 1
ATOM 3519 C C . CYS A 1 466 ? 15.428 25.931 13.730 1.00 90.06 466 CYS A C 1
ATOM 3521 O O . CYS A 1 466 ? 16.203 24.977 13.690 1.00 90.06 466 CYS A O 1
ATOM 3523 N N . HIS A 1 467 ? 14.178 25.817 14.194 1.00 90.19 467 HIS A N 1
ATOM 3524 C CA . HIS A 1 467 ? 13.593 24.565 14.681 1.00 90.19 467 HIS A CA 1
ATOM 3525 C C . HIS A 1 467 ? 12.339 24.175 13.887 1.00 90.19 467 HIS A C 1
ATOM 3527 O O . HIS A 1 467 ? 11.337 24.886 13.915 1.00 90.19 467 HIS A O 1
ATOM 3533 N N . ALA A 1 468 ? 12.395 23.031 13.198 1.00 79.56 468 ALA A N 1
ATOM 3534 C CA . ALA A 1 468 ? 11.289 22.490 12.400 1.00 79.56 468 ALA A CA 1
ATOM 3535 C C . ALA A 1 468 ? 10.419 21.466 13.164 1.00 79.56 468 ALA A C 1
ATOM 3537 O O . ALA A 1 468 ? 9.348 21.096 12.688 1.00 79.56 468 ALA A O 1
ATOM 3538 N N . GLY A 1 469 ? 10.863 21.022 14.347 1.00 78.31 469 GLY A N 1
ATOM 3539 C CA . GLY A 1 469 ? 10.190 20.012 15.171 1.00 78.31 469 GLY A CA 1
ATOM 3540 C C . GLY A 1 469 ? 8.979 20.521 15.964 1.00 78.31 469 GLY A C 1
ATOM 3541 O O . GLY A 1 469 ? 8.593 21.698 15.898 1.00 78.31 469 GLY A O 1
ATOM 3542 N N . ALA A 1 470 ? 8.351 19.604 16.707 1.00 80.62 470 ALA A N 1
ATOM 3543 C CA . ALA A 1 470 ? 7.329 19.924 17.701 1.00 80.62 470 ALA A CA 1
ATOM 3544 C C . ALA A 1 470 ? 7.973 20.504 18.973 1.00 80.62 470 ALA A C 1
ATOM 3546 O O . ALA A 1 470 ? 9.119 20.204 19.284 1.00 80.62 470 ALA A O 1
ATOM 3547 N N . ILE A 1 471 ? 7.229 21.338 19.704 1.00 87.25 471 ILE A N 1
ATOM 3548 C CA . ILE A 1 471 ? 7.656 21.845 21.015 1.00 87.25 471 ILE A CA 1
ATOM 3549 C C . ILE A 1 471 ? 7.244 20.793 22.050 1.00 87.25 471 ILE A C 1
ATOM 3551 O O . ILE A 1 471 ? 6.152 20.853 22.614 1.00 87.25 471 ILE A O 1
ATOM 3555 N N . ASP A 1 472 ? 8.082 19.776 22.214 1.00 82.12 472 ASP A N 1
ATOM 3556 C CA . ASP A 1 472 ? 7.856 18.624 23.095 1.00 82.12 472 ASP A CA 1
ATOM 3557 C C . ASP A 1 472 ? 8.440 18.828 24.506 1.00 82.12 472 ASP A C 1
ATOM 3559 O O . ASP A 1 472 ? 7.972 18.219 25.467 1.00 82.12 472 ASP A O 1
ATOM 3563 N N . GLY A 1 473 ? 9.369 19.772 24.677 1.00 85.50 473 GLY A N 1
ATOM 3564 C CA . GLY A 1 473 ? 10.078 19.994 25.937 1.00 85.50 473 GLY A CA 1
ATOM 3565 C C . GLY A 1 473 ? 11.192 18.995 26.210 1.00 85.50 473 GLY A C 1
ATOM 3566 O O . GLY A 1 473 ? 11.684 18.944 27.336 1.00 85.50 473 GLY A O 1
ATOM 3567 N N . GLU A 1 474 ? 11.608 18.234 25.198 1.00 86.81 474 GLU A N 1
ATOM 3568 C CA . GLU A 1 474 ? 12.686 17.262 25.305 1.00 86.81 474 GLU A CA 1
ATOM 3569 C C . GLU A 1 474 ? 14.000 17.812 24.731 1.00 86.81 474 GLU A C 1
ATOM 3571 O O . GLU A 1 474 ? 14.076 18.387 23.635 1.00 86.81 474 GLU A O 1
ATOM 3576 N N . TRP A 1 475 ? 15.093 17.620 25.475 1.00 85.62 475 TRP A N 1
ATOM 3577 C CA . TRP A 1 475 ? 16.437 17.967 25.011 1.00 85.62 475 TRP A CA 1
ATOM 3578 C C . TRP A 1 475 ? 17.001 16.882 24.081 1.00 85.62 475 TRP A C 1
ATOM 3580 O O . TRP A 1 475 ? 17.977 16.201 24.392 1.00 85.62 475 TRP A O 1
ATOM 3590 N N . GLY A 1 476 ? 16.345 16.694 22.935 1.00 84.38 476 GLY A N 1
ATOM 3591 C CA . GLY A 1 476 ? 16.703 15.693 21.930 1.00 84.38 476 GLY A CA 1
ATOM 3592 C C . GLY A 1 476 ? 17.598 16.218 20.801 1.00 84.38 476 GLY A C 1
ATOM 3593 O O . GLY A 1 476 ? 17.900 17.411 20.693 1.00 84.38 476 GLY A O 1
ATOM 3594 N N . ALA A 1 477 ? 17.979 15.318 19.887 1.00 83.44 477 ALA A N 1
ATOM 3595 C CA . ALA A 1 477 ? 18.832 15.627 18.733 1.00 83.44 477 ALA A CA 1
ATOM 3596 C C . ALA A 1 477 ? 18.285 16.772 17.856 1.00 83.44 477 ALA A C 1
ATOM 3598 O O . ALA A 1 477 ? 19.062 17.590 17.361 1.00 83.44 477 ALA A O 1
ATOM 3599 N N . SER A 1 478 ? 16.956 16.870 17.719 1.00 84.12 478 SER A N 1
ATOM 3600 C CA . SER A 1 478 ? 16.269 17.945 16.986 1.00 84.12 478 SER A CA 1
ATOM 3601 C C . SER A 1 478 ? 16.484 19.323 17.633 1.00 84.12 478 SER A C 1
ATOM 3603 O O . SER A 1 478 ? 16.836 20.289 16.950 1.00 84.12 478 SER A O 1
ATOM 3605 N N . THR A 1 479 ? 16.361 19.418 18.962 1.00 88.75 479 THR A N 1
ATOM 3606 C CA . THR A 1 479 ? 16.589 20.656 19.729 1.00 88.75 479 THR A CA 1
ATOM 3607 C C . THR A 1 479 ? 18.059 21.082 19.663 1.00 88.75 479 THR A C 1
ATOM 3609 O O . THR A 1 479 ? 18.367 22.244 19.389 1.00 88.75 479 THR A O 1
ATOM 3612 N N . GLN A 1 480 ? 18.987 20.128 19.791 1.00 90.31 480 GLN A N 1
ATOM 3613 C CA . GLN A 1 480 ? 20.425 20.387 19.655 1.00 90.31 480 GLN A CA 1
ATOM 3614 C C . GLN A 1 480 ? 20.815 20.816 18.231 1.00 90.31 480 GLN A C 1
ATOM 3616 O O . GLN A 1 480 ? 21.646 21.708 18.045 1.00 90.31 480 GLN A O 1
ATOM 3621 N N . GLN A 1 481 ? 20.220 20.206 17.201 1.00 88.12 481 GLN A N 1
ATOM 3622 C CA . GLN A 1 481 ? 20.445 20.593 15.808 1.00 88.12 481 GLN A CA 1
ATOM 3623 C C . GLN A 1 481 ? 19.905 21.995 15.521 1.00 88.12 481 GLN A C 1
ATOM 3625 O O . GLN A 1 481 ? 20.569 22.767 14.827 1.00 88.12 481 GLN A O 1
ATOM 3630 N N . ALA A 1 482 ? 18.748 22.352 16.078 1.00 89.62 482 ALA A N 1
ATOM 3631 C CA . ALA A 1 482 ? 18.208 23.700 15.970 1.00 89.62 482 ALA A CA 1
ATOM 3632 C C . ALA A 1 482 ? 19.139 24.739 16.612 1.00 89.62 482 ALA A C 1
ATOM 3634 O O . ALA A 1 482 ? 19.395 25.783 16.009 1.00 89.62 482 ALA A O 1
ATOM 3635 N N . MET A 1 483 ? 19.733 24.419 17.767 1.00 90.62 483 MET A N 1
ATOM 3636 C CA . MET A 1 483 ? 20.730 25.281 18.409 1.00 90.62 483 MET A CA 1
ATOM 3637 C C . MET A 1 483 ? 22.002 25.439 17.567 1.00 90.62 483 MET A C 1
ATOM 3639 O O . MET A 1 483 ? 22.502 26.549 17.384 1.00 90.62 483 MET A O 1
ATOM 3643 N N . ARG A 1 484 ? 22.506 24.344 16.978 1.00 89.94 484 ARG A N 1
ATOM 3644 C CA . ARG A 1 484 ? 23.652 24.386 16.050 1.00 89.94 484 ARG A CA 1
ATOM 3645 C C . ARG A 1 484 ? 23.355 25.232 14.813 1.00 89.94 484 ARG A C 1
ATOM 3647 O O . ARG A 1 484 ? 24.209 26.005 14.381 1.00 89.94 484 ARG A O 1
ATOM 3654 N N . SER A 1 485 ? 22.151 25.111 14.258 1.00 87.31 485 SER A N 1
ATOM 3655 C CA . SER A 1 485 ? 21.705 25.915 13.119 1.00 87.31 485 SER A CA 1
ATOM 3656 C C . SER A 1 485 ? 21.620 27.393 13.482 1.00 87.31 485 SER A C 1
ATOM 3658 O O . SER A 1 485 ? 22.117 28.224 12.724 1.00 87.31 485 SER A O 1
ATOM 3660 N N . PHE A 1 486 ? 21.070 27.721 14.652 1.00 91.88 486 PHE A N 1
ATOM 3661 C CA . PHE A 1 486 ? 21.032 29.092 15.149 1.00 91.88 486 PHE A CA 1
ATOM 3662 C C . PHE A 1 486 ? 22.441 29.669 15.316 1.00 91.88 486 PHE A C 1
ATOM 3664 O O . PHE A 1 486 ? 22.739 30.706 14.731 1.00 91.88 486 PHE A O 1
ATOM 3671 N N . ASN A 1 487 ? 23.339 28.971 16.018 1.00 92.19 487 ASN A N 1
ATOM 3672 C CA . ASN A 1 487 ? 24.727 29.403 16.208 1.00 92.19 487 ASN A CA 1
ATOM 3673 C C . ASN A 1 487 ? 25.445 29.654 14.876 1.00 92.19 487 ASN A C 1
ATOM 3675 O O . ASN A 1 487 ? 26.115 30.672 14.713 1.00 92.19 487 ASN A O 1
ATOM 3679 N N . ARG A 1 488 ? 25.251 28.764 13.894 1.00 86.69 488 ARG A N 1
ATOM 3680 C CA . ARG A 1 488 ? 25.852 28.887 12.560 1.00 86.69 488 ARG A CA 1
ATOM 3681 C C . ARG A 1 488 ? 25.393 30.143 11.815 1.00 86.69 488 ARG A C 1
ATOM 3683 O O . ARG A 1 488 ? 26.220 30.800 11.197 1.00 86.69 488 ARG A O 1
ATOM 3690 N N . HIS A 1 489 ? 24.099 30.460 11.849 1.00 84.56 489 HIS A N 1
ATOM 3691 C CA . HIS A 1 489 ? 23.528 31.545 11.039 1.00 84.56 489 HIS A CA 1
ATOM 3692 C C . HIS A 1 489 ? 23.489 32.897 11.766 1.00 84.56 489 HIS A C 1
ATOM 3694 O O . HIS A 1 489 ? 23.584 33.935 11.119 1.00 84.56 489 HIS A O 1
ATOM 3700 N N . ALA A 1 490 ? 23.389 32.900 13.097 1.00 85.38 490 ALA A N 1
ATOM 3701 C CA . ALA A 1 490 ? 23.480 34.108 13.920 1.00 85.38 490 ALA A CA 1
ATOM 3702 C C . ALA A 1 490 ? 24.928 34.482 14.284 1.00 85.38 490 ALA A C 1
ATOM 3704 O O . ALA A 1 490 ? 25.144 35.532 14.885 1.00 85.38 490 ALA A O 1
ATOM 3705 N N . GLY A 1 491 ? 25.912 33.619 13.994 1.00 83.75 491 GLY A N 1
ATOM 3706 C CA . GLY A 1 491 ? 27.292 33.793 14.461 1.00 83.75 491 GLY A CA 1
ATOM 3707 C C . GLY A 1 491 ? 27.432 33.713 15.988 1.00 83.75 491 GLY A C 1
ATOM 3708 O O . GLY A 1 491 ? 28.374 34.262 16.556 1.00 83.75 491 GLY A O 1
ATOM 3709 N N . ALA A 1 492 ? 26.481 33.066 16.667 1.00 86.06 492 ALA A N 1
ATOM 3710 C CA . ALA A 1 492 ? 26.450 32.945 18.119 1.00 86.06 492 ALA A CA 1
ATOM 3711 C C . ALA A 1 492 ? 27.239 31.716 18.608 1.00 86.06 492 ALA A C 1
ATOM 3713 O O . ALA A 1 492 ? 27.437 30.744 17.881 1.00 86.06 492 ALA A O 1
ATOM 3714 N N . LYS A 1 493 ? 27.672 31.752 19.872 1.00 87.44 493 LYS A N 1
ATOM 3715 C CA . LYS A 1 493 ? 28.352 30.642 20.562 1.00 87.44 493 LYS A CA 1
ATOM 3716 C C . LYS A 1 493 ? 27.562 30.224 21.803 1.00 87.44 493 LYS A C 1
ATOM 3718 O O . LYS A 1 493 ? 28.051 30.344 22.923 1.00 87.44 493 LYS A O 1
ATOM 3723 N N . LEU A 1 494 ? 26.301 29.842 21.613 1.00 87.31 494 LEU A N 1
ATOM 3724 C CA . LEU A 1 494 ? 25.473 29.295 22.691 1.00 87.31 494 LEU A CA 1
ATOM 3725 C C . LEU A 1 494 ? 25.816 27.825 22.930 1.00 87.31 494 LEU A C 1
ATOM 3727 O O . LEU A 1 494 ? 26.165 27.118 21.983 1.00 87.31 494 LEU A O 1
ATOM 3731 N N . ASP A 1 495 ? 25.693 27.372 24.175 1.00 83.31 495 ASP A N 1
ATOM 3732 C CA . ASP A 1 495 ? 25.888 25.965 24.509 1.00 83.31 495 ASP A CA 1
ATOM 3733 C C . ASP A 1 495 ? 24.843 25.090 23.795 1.00 83.31 495 ASP A C 1
ATOM 3735 O O . ASP A 1 495 ? 23.650 25.394 23.776 1.00 83.31 495 ASP A O 1
ATOM 3739 N N . THR A 1 496 ? 25.313 24.016 23.164 1.00 85.06 496 THR A N 1
ATOM 3740 C CA . THR A 1 496 ? 24.482 23.029 22.463 1.00 85.06 496 THR A CA 1
ATOM 3741 C C . THR A 1 496 ? 24.276 21.753 23.280 1.00 85.06 496 THR A C 1
ATOM 3743 O O . THR A 1 496 ? 23.565 20.861 22.821 1.00 85.06 496 THR A O 1
ATOM 3746 N N . GLY A 1 497 ? 24.920 21.643 24.446 1.00 79.56 497 GLY A N 1
ATOM 3747 C CA . GLY A 1 497 ? 24.842 20.506 25.358 1.00 79.56 497 GLY A CA 1
ATOM 3748 C C . GLY A 1 497 ? 23.694 20.591 26.365 1.00 79.56 497 GLY A C 1
ATOM 3749 O O . GLY A 1 497 ? 23.189 19.541 26.761 1.00 79.56 497 GLY A O 1
ATOM 3750 N N . ALA A 1 498 ? 23.228 21.796 26.714 1.00 84.25 498 ALA A N 1
ATOM 3751 C CA . ALA A 1 498 ? 22.133 22.005 27.665 1.00 84.25 498 ALA A CA 1
ATOM 3752 C C . ALA A 1 498 ? 21.259 23.244 27.360 1.00 84.25 498 ALA A C 1
ATOM 3754 O O . ALA A 1 498 ? 21.704 24.214 26.738 1.00 84.25 498 ALA A O 1
ATOM 3755 N N . ALA A 1 499 ? 20.010 23.226 27.831 1.00 84.69 499 ALA A N 1
ATOM 3756 C CA . ALA A 1 499 ? 19.043 24.320 27.737 1.00 84.69 499 ALA A CA 1
ATOM 3757 C C . ALA A 1 499 ? 19.239 25.387 28.833 1.00 84.69 499 ALA A C 1
ATOM 3759 O O . ALA A 1 499 ? 18.642 25.347 29.907 1.00 84.69 499 ALA A O 1
ATOM 3760 N N . SER A 1 500 ? 20.028 26.423 28.555 1.00 84.62 500 SER A N 1
ATOM 3761 C CA . SER A 1 500 ? 20.191 27.524 29.516 1.00 84.62 500 SER A CA 1
ATOM 3762 C C . SER A 1 500 ? 19.117 28.619 29.366 1.00 84.62 500 SER A C 1
ATOM 3764 O O . SER A 1 500 ? 18.791 29.011 28.240 1.00 84.62 500 SER A O 1
ATOM 3766 N N . PRO A 1 501 ? 18.624 29.215 30.472 1.00 84.56 501 PRO A N 1
ATOM 3767 C CA . PRO A 1 501 ? 17.767 30.405 30.420 1.00 84.56 501 PRO A CA 1
ATOM 3768 C C . PRO A 1 501 ? 18.408 31.569 29.645 1.00 84.56 501 PRO A C 1
ATOM 3770 O O . PRO A 1 501 ? 17.744 32.245 28.862 1.00 84.56 501 PRO A O 1
ATOM 3773 N N . GLY A 1 502 ? 19.731 31.736 29.762 1.00 83.69 502 GLY A N 1
ATOM 3774 C CA . GLY A 1 502 ? 20.478 32.750 29.010 1.00 83.69 502 GLY A CA 1
ATOM 3775 C C . GLY A 1 502 ? 20.493 32.523 27.490 1.00 83.69 502 GLY A C 1
ATOM 3776 O O . GLY A 1 502 ? 20.609 33.484 26.726 1.00 83.69 502 GLY A O 1
ATOM 3777 N N . ALA A 1 503 ? 20.345 31.279 27.017 1.00 85.81 503 ALA A N 1
ATOM 3778 C CA . ALA A 1 503 ? 20.163 31.001 25.592 1.00 85.81 503 ALA A CA 1
ATOM 3779 C C . ALA A 1 503 ? 18.770 31.437 25.109 1.00 85.81 503 ALA A C 1
ATOM 3781 O O . ALA A 1 503 ? 18.665 32.011 24.024 1.00 85.81 503 ALA A O 1
ATOM 3782 N N . VAL A 1 504 ? 17.726 31.243 25.925 1.00 89.62 504 VAL A N 1
ATOM 3783 C CA . VAL A 1 504 ? 16.356 31.694 25.616 1.00 89.62 504 VAL A CA 1
ATOM 3784 C C . VAL A 1 504 ? 16.330 33.207 25.414 1.00 89.62 504 VAL A C 1
ATOM 3786 O O . VAL A 1 504 ? 15.827 33.678 24.396 1.00 89.62 504 VAL A O 1
ATOM 3789 N N . GLU A 1 505 ? 16.931 33.972 26.325 1.00 87.69 505 GLU A N 1
ATOM 3790 C CA . GLU A 1 505 ? 16.971 35.437 26.232 1.00 87.69 505 GLU A CA 1
ATOM 3791 C C . GLU A 1 505 ? 17.728 35.930 24.992 1.00 87.69 505 GLU A C 1
ATOM 3793 O O . GLU A 1 505 ? 17.252 36.818 24.283 1.00 87.69 505 GLU A O 1
ATOM 3798 N N . LYS A 1 506 ? 18.873 35.315 24.667 1.00 87.00 506 LYS A N 1
ATOM 3799 C CA . LYS A 1 506 ? 19.672 35.687 23.487 1.00 87.00 506 LYS A CA 1
ATOM 3800 C C . LYS A 1 506 ? 18.971 35.386 22.164 1.00 87.00 506 LYS A C 1
ATOM 3802 O O . LYS A 1 506 ? 19.122 36.151 21.213 1.00 87.00 506 LYS A O 1
ATOM 3807 N N . ILE A 1 507 ? 18.213 34.294 22.083 1.00 91.50 507 ILE A N 1
ATOM 3808 C CA . ILE A 1 507 ? 17.431 33.964 20.882 1.00 91.50 507 ILE A CA 1
ATOM 3809 C C . ILE A 1 507 ? 16.193 34.863 20.807 1.00 91.50 507 ILE A C 1
ATOM 3811 O O . ILE A 1 507 ? 15.872 35.376 19.734 1.00 91.50 507 ILE A O 1
ATOM 3815 N N . ARG A 1 508 ? 15.540 35.137 21.943 1.00 90.56 508 ARG A N 1
ATOM 3816 C CA . ARG A 1 508 ? 14.417 36.080 22.036 1.00 90.56 508 ARG A CA 1
ATOM 3817 C C . ARG A 1 508 ? 14.810 37.492 21.594 1.00 90.56 508 ARG A C 1
ATOM 3819 O O . ARG A 1 508 ? 14.027 38.151 20.918 1.00 90.56 508 ARG A O 1
ATOM 3826 N N . ALA A 1 509 ? 16.038 37.919 21.886 1.00 86.38 509 ALA A N 1
ATOM 3827 C CA . ALA A 1 509 ? 16.580 39.205 21.453 1.00 86.38 509 ALA A CA 1
ATOM 3828 C C . ALA A 1 509 ? 16.761 39.335 19.926 1.00 86.38 509 ALA A C 1
ATOM 3830 O O . ALA A 1 509 ? 17.021 40.437 19.452 1.00 86.38 509 ALA A O 1
ATOM 3831 N N . GLN A 1 510 ? 16.618 38.255 19.142 1.00 84.62 510 GLN A N 1
ATOM 3832 C CA . GLN A 1 510 ? 16.699 38.320 17.681 1.00 84.62 510 GLN A CA 1
ATOM 3833 C C . GLN A 1 510 ? 15.351 38.727 17.059 1.00 84.62 510 GLN A C 1
ATOM 3835 O O . GLN A 1 510 ? 14.398 37.938 17.079 1.00 84.62 510 GLN A O 1
ATOM 3840 N N . PRO A 1 511 ? 15.247 39.919 16.440 1.00 77.12 511 PRO A N 1
ATOM 3841 C CA . PRO A 1 511 ? 13.981 40.431 15.915 1.00 77.12 511 PRO A CA 1
ATOM 3842 C C . PRO A 1 511 ? 13.625 39.886 14.521 1.00 77.12 511 PRO A C 1
ATOM 3844 O O . PRO A 1 511 ? 12.564 40.209 13.993 1.00 77.12 511 PRO A O 1
ATOM 3847 N N . ARG A 1 512 ? 14.506 39.101 13.884 1.00 79.75 512 ARG A N 1
ATOM 3848 C CA . ARG A 1 512 ? 14.357 38.632 12.493 1.00 79.75 512 ARG A CA 1
ATOM 3849 C C . ARG A 1 512 ? 14.569 37.123 12.369 1.00 79.75 512 ARG A C 1
ATOM 3851 O O . ARG A 1 512 ? 15.126 36.497 13.267 1.00 79.75 512 ARG A O 1
ATOM 3858 N N . LEU A 1 513 ? 14.139 36.558 11.238 1.00 84.56 513 LEU A N 1
ATOM 3859 C CA . LEU A 1 513 ? 14.427 35.167 10.881 1.00 84.56 513 LEU A CA 1
ATOM 3860 C C . LEU A 1 513 ? 15.934 34.987 10.681 1.00 84.56 513 LEU A C 1
ATOM 3862 O O . LEU A 1 513 ? 16.566 35.751 9.951 1.00 84.56 513 LEU A O 1
ATOM 3866 N N . VAL A 1 514 ? 16.490 33.971 11.332 1.00 86.44 514 VAL A N 1
ATOM 3867 C CA . VAL A 1 514 ? 17.926 33.670 11.341 1.00 86.44 514 VAL A CA 1
ATOM 3868 C C . VAL A 1 514 ? 18.233 32.505 10.402 1.00 86.44 514 VAL A C 1
ATOM 3870 O O . VAL A 1 514 ? 19.209 32.560 9.659 1.00 86.44 514 VAL A O 1
ATOM 3873 N N . CYS A 1 515 ? 17.393 31.466 10.392 1.00 86.88 515 CYS A N 1
ATOM 3874 C CA . CYS A 1 515 ? 17.645 30.259 9.608 1.00 86.88 515 CYS A CA 1
ATOM 3875 C C . CYS A 1 515 ? 16.802 30.202 8.312 1.00 86.88 515 CYS A C 1
ATOM 3877 O O . CYS A 1 515 ? 15.608 30.507 8.335 1.00 86.88 515 CYS A O 1
ATOM 3879 N N . PRO A 1 516 ? 17.392 29.781 7.173 1.00 68.56 516 PRO A N 1
ATOM 3880 C CA . PRO A 1 516 ? 16.748 29.802 5.852 1.00 68.56 516 PRO A CA 1
ATOM 3881 C C . PRO A 1 516 ? 15.686 28.714 5.640 1.00 68.56 516 PRO A C 1
ATOM 3883 O O . PRO A 1 516 ? 14.899 28.817 4.703 1.00 68.56 516 PRO A O 1
ATOM 3886 N N . GLY A 1 517 ? 15.626 27.705 6.516 1.00 68.00 517 GLY A N 1
ATOM 3887 C CA . GLY A 1 517 ? 14.666 26.595 6.438 1.00 68.00 517 GLY A CA 1
ATOM 3888 C C . GLY A 1 517 ? 13.201 26.980 6.682 1.00 68.00 517 GLY A C 1
ATOM 3889 O O . GLY A 1 517 ? 12.326 26.144 6.501 1.00 68.00 517 GLY A O 1
ATOM 3890 N N . ALA A 1 518 ? 12.922 28.229 7.070 1.00 64.25 518 ALA A N 1
ATOM 3891 C CA . ALA A 1 518 ? 11.564 28.750 7.230 1.00 64.25 518 ALA A CA 1
ATOM 3892 C C . ALA A 1 518 ? 10.969 29.358 5.942 1.00 64.25 518 ALA A C 1
ATOM 3894 O O . ALA A 1 518 ? 9.802 29.747 5.941 1.00 64.25 518 ALA A O 1
ATOM 3895 N N . CYS A 1 519 ? 11.747 29.482 4.859 1.00 72.12 519 CYS A N 1
ATOM 3896 C CA . CYS A 1 519 ? 11.270 30.057 3.600 1.00 72.12 519 CYS A CA 1
ATOM 3897 C C . CYS A 1 519 ? 10.627 28.997 2.693 1.00 72.12 519 CYS A C 1
ATOM 3899 O O . CYS A 1 519 ? 11.172 27.911 2.513 1.00 72.12 519 CYS A O 1
ATOM 3901 N N . SER A 1 520 ? 9.475 29.324 2.101 1.00 69.94 520 SER A N 1
ATOM 3902 C CA . SER A 1 520 ? 8.755 28.446 1.170 1.00 69.94 520 SER A CA 1
ATOM 3903 C C . SER A 1 520 ? 9.522 28.236 -0.144 1.00 69.94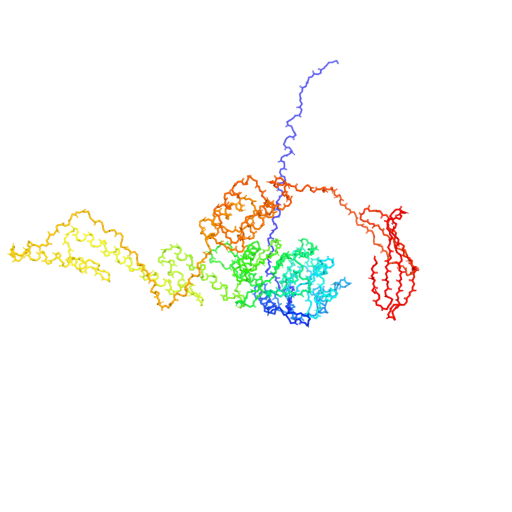 520 SER A C 1
ATOM 3905 O O . SER A 1 520 ? 10.352 29.061 -0.533 1.00 69.94 520 SER A O 1
ATOM 3907 N N . SER A 1 521 ? 9.217 27.143 -0.855 1.00 66.06 521 SER A N 1
ATOM 3908 C CA . SER A 1 521 ? 9.809 26.828 -2.165 1.00 66.06 521 SER A CA 1
ATOM 3909 C C . SER A 1 521 ? 9.709 28.019 -3.133 1.00 66.06 521 SER A C 1
ATOM 3911 O O . SER A 1 521 ? 8.657 28.648 -3.244 1.00 66.06 521 SER A O 1
ATOM 3913 N N . GLY A 1 522 ? 10.816 28.363 -3.800 1.00 68.00 522 GLY A N 1
ATOM 3914 C CA . GLY A 1 522 ? 10.917 29.544 -4.671 1.00 68.00 522 GLY A CA 1
ATOM 3915 C C . GLY A 1 522 ? 11.259 30.859 -3.956 1.00 68.00 522 GLY A C 1
ATOM 3916 O O . GLY A 1 522 ? 11.278 31.913 -4.592 1.00 68.00 522 GLY A O 1
ATOM 3917 N N . GLN A 1 523 ? 11.559 30.836 -2.653 1.00 77.50 523 GLN A N 1
ATOM 3918 C CA . GLN A 1 523 ? 12.024 31.998 -1.890 1.00 77.50 523 GLN A CA 1
ATOM 3919 C C . GLN A 1 523 ? 13.401 31.738 -1.261 1.00 77.50 523 GLN A C 1
ATOM 3921 O O . GLN A 1 523 ? 13.729 30.615 -0.891 1.00 77.50 523 GLN A O 1
ATOM 3926 N N . ARG A 1 524 ? 14.216 32.786 -1.111 1.00 78.38 524 ARG A N 1
ATOM 3927 C CA . ARG A 1 524 ? 15.502 32.743 -0.396 1.00 78.38 524 ARG A CA 1
ATOM 3928 C C . ARG A 1 524 ? 15.486 33.694 0.794 1.00 78.38 524 ARG A C 1
ATOM 3930 O O . ARG A 1 524 ? 14.874 34.759 0.723 1.00 78.38 524 ARG A O 1
ATOM 3937 N N . LEU A 1 525 ? 16.191 33.349 1.868 1.00 75.19 525 LEU A N 1
ATOM 3938 C CA . LEU A 1 525 ? 16.364 34.252 3.005 1.00 75.19 525 LEU A CA 1
ATOM 3939 C C . LEU A 1 525 ? 17.327 35.386 2.617 1.00 75.19 525 LEU A C 1
ATOM 3941 O O . LEU A 1 525 ? 18.479 35.141 2.266 1.00 75.19 525 LEU A O 1
ATOM 3945 N N . SER A 1 526 ? 16.857 36.631 2.674 1.00 76.50 526 SER A N 1
ATOM 3946 C CA . SER A 1 526 ? 17.653 37.835 2.428 1.00 76.50 526 SER A CA 1
ATOM 3947 C C . SER A 1 526 ? 17.366 38.861 3.522 1.00 76.50 526 SER A C 1
ATOM 3949 O O . SER A 1 526 ? 16.224 39.275 3.705 1.00 76.50 526 SER A O 1
ATOM 3951 N N . ALA A 1 527 ? 18.396 39.258 4.277 1.00 69.94 527 ALA A N 1
ATOM 3952 C CA . ALA A 1 527 ? 18.298 40.210 5.394 1.00 69.94 527 ALA A CA 1
ATOM 3953 C C . ALA A 1 527 ? 17.229 39.860 6.461 1.00 69.94 527 ALA A C 1
ATOM 3955 O O . ALA A 1 527 ? 16.623 40.747 7.067 1.00 69.94 527 ALA A O 1
ATOM 3956 N N . GLY A 1 528 ? 16.997 38.564 6.696 1.00 67.25 528 GLY A N 1
ATOM 3957 C CA . GLY A 1 528 ? 16.029 38.072 7.682 1.00 67.25 528 GLY A CA 1
ATOM 3958 C C . GLY A 1 528 ? 14.571 38.068 7.211 1.00 67.25 528 GLY A C 1
ATOM 3959 O O . GLY A 1 528 ? 13.663 37.995 8.038 1.00 67.25 528 GLY A O 1
ATOM 3960 N N . ARG A 1 529 ? 14.339 38.155 5.894 1.00 73.56 529 ARG A N 1
ATOM 3961 C CA . ARG A 1 529 ? 13.032 37.988 5.243 1.00 73.56 529 ARG A CA 1
ATOM 3962 C C . ARG A 1 529 ? 13.130 37.014 4.075 1.00 73.56 529 ARG A C 1
ATOM 3964 O O . ARG A 1 529 ? 14.128 37.003 3.357 1.00 73.56 529 ARG A O 1
ATOM 3971 N N . CYS A 1 530 ? 12.088 36.219 3.870 1.00 77.94 530 CYS A N 1
ATOM 3972 C CA . CYS A 1 530 ? 11.980 35.363 2.696 1.00 77.94 530 CYS A CA 1
ATOM 3973 C C . CYS A 1 530 ? 11.584 36.218 1.487 1.00 77.94 530 CYS A C 1
ATOM 3975 O O . CYS A 1 530 ? 10.548 36.880 1.502 1.00 77.94 530 CYS A O 1
ATOM 3977 N N . VAL A 1 531 ? 12.433 36.245 0.461 1.00 78.19 531 VAL A N 1
ATOM 3978 C CA . VAL A 1 531 ? 12.202 36.994 -0.781 1.00 78.19 531 VAL A CA 1
ATOM 3979 C C . VAL A 1 531 ? 12.114 36.029 -1.955 1.00 78.19 531 VAL A C 1
ATOM 3981 O O . VAL A 1 531 ? 12.920 35.105 -2.057 1.00 78.19 531 VAL A O 1
ATOM 3984 N N . ALA A 1 532 ? 11.142 36.232 -2.845 1.00 75.62 532 ALA A N 1
ATOM 3985 C CA . ALA A 1 532 ? 10.963 35.396 -4.029 1.00 75.62 532 ALA A CA 1
ATOM 3986 C C . ALA A 1 532 ? 12.200 35.436 -4.938 1.00 75.62 532 ALA A C 1
ATOM 3988 O O . ALA A 1 532 ? 12.747 36.503 -5.238 1.00 75.62 532 ALA A O 1
ATOM 3989 N N . VAL A 1 533 ? 12.634 34.261 -5.384 1.00 73.38 533 VAL A N 1
ATOM 3990 C CA . VAL A 1 533 ? 13.660 34.105 -6.411 1.00 73.38 533 VAL A CA 1
ATOM 3991 C C . VAL A 1 533 ? 12.982 34.417 -7.745 1.00 73.38 533 VAL A C 1
ATOM 3993 O O . VAL A 1 533 ? 12.124 33.669 -8.200 1.00 73.38 533 VAL A O 1
ATOM 3996 N N . LYS A 1 534 ? 13.291 35.573 -8.349 1.00 49.47 534 LYS A N 1
ATOM 3997 C CA . LYS A 1 534 ? 12.764 35.927 -9.675 1.00 49.47 534 LYS A CA 1
ATOM 3998 C C . LYS A 1 534 ? 13.402 35.020 -10.729 1.00 49.47 534 LYS A C 1
ATOM 4000 O O . LYS A 1 534 ? 14.544 35.259 -11.117 1.00 49.47 534 LYS A O 1
ATOM 4005 N N . ASP A 1 535 ? 12.650 34.034 -11.209 1.00 44.38 535 ASP A N 1
ATOM 4006 C CA . ASP A 1 535 ? 12.974 33.309 -12.436 1.00 44.38 535 ASP A CA 1
ATOM 4007 C C . ASP A 1 535 ? 12.831 34.254 -13.634 1.00 44.38 535 ASP A C 1
ATOM 4009 O O . ASP A 1 535 ? 11.755 34.788 -13.909 1.00 44.38 535 ASP A O 1
ATOM 4013 N N . LYS A 1 536 ? 13.921 34.467 -14.375 1.00 38.44 536 LYS A N 1
ATOM 4014 C CA . LYS A 1 536 ? 13.846 35.040 -15.723 1.00 38.44 536 LYS A CA 1
ATOM 4015 C C . LYS A 1 536 ? 13.414 33.935 -16.688 1.00 38.44 536 LYS A C 1
ATOM 4017 O O . LYS A 1 536 ? 14.233 33.374 -17.406 1.00 38.44 536 LYS A O 1
ATOM 4022 N N . THR A 1 537 ? 12.128 33.605 -16.683 1.00 35.25 537 THR A N 1
ATOM 4023 C CA . THR A 1 537 ? 11.507 32.766 -17.711 1.00 35.25 537 THR A CA 1
ATOM 4024 C C . THR A 1 537 ? 11.070 33.656 -18.872 1.00 35.25 537 THR A C 1
ATOM 4026 O O . THR A 1 537 ? 10.060 34.355 -18.808 1.00 35.25 537 THR A O 1
ATOM 4029 N N . GLU A 1 538 ? 11.852 33.652 -19.948 1.00 33.88 538 GLU A N 1
ATOM 4030 C CA . GLU A 1 538 ? 11.431 34.214 -21.228 1.00 33.88 538 GLU A CA 1
ATOM 4031 C C . GLU A 1 538 ? 10.481 33.215 -21.916 1.00 33.88 538 GLU A C 1
ATOM 4033 O O . GLU A 1 538 ? 10.753 32.015 -21.993 1.00 33.88 538 GLU A O 1
ATOM 4038 N N . LYS A 1 539 ? 9.309 33.696 -22.346 1.00 33.59 539 LYS A N 1
ATOM 4039 C CA . LYS A 1 539 ? 8.227 32.892 -22.934 1.00 33.59 539 LYS A CA 1
ATOM 4040 C C . LYS A 1 539 ? 8.679 32.253 -24.255 1.00 33.59 539 LYS A C 1
ATOM 4042 O O . LYS A 1 539 ? 8.786 32.945 -25.264 1.00 33.59 539 LYS A O 1
ATOM 4047 N N . VAL A 1 540 ? 8.855 30.934 -24.287 1.00 33.22 540 VAL A N 1
ATOM 4048 C CA . VAL A 1 540 ? 9.112 30.189 -25.532 1.00 33.22 540 VAL A CA 1
ATOM 4049 C C . VAL A 1 540 ? 7.784 29.865 -26.226 1.00 33.22 540 VAL A C 1
ATOM 4051 O O . VAL A 1 540 ? 6.952 29.130 -25.696 1.00 33.22 540 VAL A O 1
ATOM 4054 N N . LYS A 1 541 ? 7.583 30.420 -27.428 1.00 33.03 541 LYS A N 1
ATOM 4055 C CA . LYS A 1 541 ? 6.549 29.978 -28.379 1.00 33.03 541 LYS A CA 1
ATOM 4056 C C . LYS A 1 541 ? 6.932 28.599 -28.938 1.00 33.03 541 LYS A C 1
ATOM 4058 O O . LYS A 1 541 ? 8.104 28.352 -29.204 1.00 33.03 541 LYS A O 1
ATOM 4063 N N . GLN A 1 542 ? 5.940 27.721 -29.104 1.00 31.11 542 GLN A N 1
ATOM 4064 C CA . GLN A 1 542 ? 6.075 26.340 -29.593 1.00 31.11 542 GLN A CA 1
ATOM 4065 C C . GLN A 1 542 ? 7.003 26.223 -30.818 1.00 31.11 542 GLN A C 1
ATOM 4067 O O . GLN A 1 542 ? 6.792 26.891 -31.830 1.00 31.11 542 GLN A O 1
ATOM 4072 N N . ALA A 1 543 ? 8.009 25.347 -30.733 1.00 30.70 543 ALA A N 1
ATOM 4073 C CA . ALA A 1 543 ? 8.915 25.031 -31.834 1.00 30.70 543 ALA A CA 1
ATOM 4074 C C . ALA A 1 543 ? 8.376 23.866 -32.685 1.00 30.70 543 ALA A C 1
ATOM 4076 O O . ALA A 1 543 ? 7.894 22.865 -32.156 1.00 30.70 543 ALA A O 1
ATOM 4077 N N . LYS A 1 544 ? 8.487 24.000 -34.013 1.00 29.28 544 LYS A N 1
ATOM 4078 C CA . LYS A 1 544 ? 8.209 22.942 -35.002 1.00 29.28 544 LYS A CA 1
ATOM 4079 C C . LYS A 1 544 ? 9.246 21.805 -34.895 1.00 29.28 544 LYS A C 1
ATOM 4081 O O . LYS A 1 544 ? 10.405 22.096 -34.593 1.00 29.28 544 LYS A O 1
ATOM 4086 N N . PRO A 1 545 ? 8.879 20.542 -35.191 1.00 30.22 545 PRO A N 1
ATOM 4087 C CA . PRO A 1 545 ? 9.823 19.430 -35.155 1.00 30.22 545 PRO A CA 1
ATOM 4088 C C . PRO A 1 545 ? 10.876 19.571 -36.262 1.00 30.22 545 PRO A C 1
ATOM 4090 O O . PRO A 1 545 ? 10.548 19.872 -37.411 1.00 30.22 545 PRO A O 1
ATOM 4093 N N . ALA A 1 546 ? 12.144 19.370 -35.900 1.00 29.86 546 ALA A N 1
ATOM 4094 C CA . ALA A 1 546 ? 13.267 19.359 -36.832 1.00 29.86 546 ALA A CA 1
ATOM 4095 C C . ALA A 1 546 ? 13.335 18.021 -37.600 1.00 29.86 546 ALA A C 1
ATOM 4097 O O . ALA A 1 546 ? 13.007 16.980 -37.025 1.00 29.86 546 ALA A O 1
ATOM 4098 N N . PRO A 1 547 ? 13.768 18.022 -38.876 1.00 32.06 547 PRO A N 1
ATOM 4099 C CA . PRO A 1 547 ? 13.943 16.799 -39.651 1.00 32.06 547 PRO A CA 1
ATOM 4100 C C . PRO A 1 547 ? 15.135 15.971 -39.147 1.00 32.06 547 PRO A C 1
ATOM 4102 O O . PRO A 1 547 ? 16.147 16.509 -38.696 1.00 32.06 547 PRO A O 1
ATOM 4105 N N . SER A 1 548 ? 14.996 14.649 -39.241 1.00 30.64 548 SER A N 1
ATOM 4106 C CA . SER A 1 548 ? 15.988 13.641 -38.859 1.00 30.64 548 SER A CA 1
ATOM 4107 C C . SER A 1 548 ? 17.292 13.777 -39.650 1.00 30.64 548 SER A C 1
ATOM 4109 O O . SER A 1 548 ? 17.274 13.824 -40.880 1.00 30.64 548 SER A O 1
ATOM 4111 N N . ILE A 1 549 ? 18.423 13.781 -38.943 1.00 33.44 549 ILE A N 1
ATOM 4112 C CA . ILE A 1 549 ? 19.768 13.739 -39.530 1.00 33.44 549 ILE A CA 1
ATOM 4113 C C . ILE A 1 549 ? 20.097 12.275 -39.888 1.00 33.44 549 ILE A C 1
ATOM 4115 O O . ILE A 1 549 ? 19.943 11.411 -39.022 1.00 33.44 549 ILE A O 1
ATOM 4119 N N . PRO A 1 550 ? 20.537 11.962 -41.122 1.00 34.16 550 PRO A N 1
ATOM 4120 C CA . PRO A 1 550 ? 20.966 10.613 -41.489 1.00 34.16 550 PRO A CA 1
ATOM 4121 C C . PRO A 1 550 ? 22.314 10.244 -40.835 1.00 34.16 550 PRO A C 1
ATOM 4123 O O . PRO A 1 550 ? 23.116 11.132 -40.537 1.00 34.16 550 PRO A O 1
ATOM 4126 N N . PRO A 1 551 ? 22.597 8.946 -40.619 1.00 32.72 551 PRO A N 1
ATOM 4127 C CA . PRO A 1 551 ? 23.858 8.503 -40.030 1.00 32.72 551 PRO A CA 1
ATOM 4128 C C . PRO A 1 551 ? 25.049 8.845 -40.943 1.00 32.72 551 PRO A C 1
ATOM 4130 O O . PRO A 1 551 ? 25.011 8.614 -42.151 1.00 32.72 551 PRO A O 1
ATOM 4133 N N . LEU A 1 552 ? 26.107 9.416 -40.357 1.00 38.41 552 LEU A N 1
ATOM 4134 C CA . LEU A 1 552 ? 27.332 9.821 -41.056 1.00 38.41 552 LEU A CA 1
ATOM 4135 C C . LEU A 1 552 ? 28.181 8.604 -41.464 1.00 38.41 552 LEU A C 1
ATOM 4137 O O . LEU A 1 552 ? 28.377 7.674 -40.682 1.00 38.41 552 LEU A O 1
ATOM 4141 N N . ALA A 1 553 ? 28.722 8.656 -42.683 1.00 35.81 553 ALA A N 1
ATOM 4142 C CA . ALA A 1 553 ? 29.665 7.684 -43.224 1.00 35.81 553 ALA A CA 1
ATOM 4143 C C . ALA A 1 553 ? 31.020 7.722 -42.489 1.00 35.81 553 ALA A C 1
ATOM 4145 O O . ALA A 1 553 ? 31.505 8.782 -42.085 1.00 35.81 553 ALA A O 1
ATOM 4146 N N . ALA A 1 554 ? 31.644 6.552 -42.341 1.00 33.78 554 ALA A N 1
ATOM 4147 C CA . ALA A 1 554 ? 32.938 6.384 -41.689 1.00 33.78 554 ALA A CA 1
ATOM 4148 C C . ALA A 1 554 ? 34.047 7.186 -42.398 1.00 33.78 554 ALA A C 1
ATOM 4150 O O . ALA A 1 554 ? 34.238 7.055 -43.605 1.00 33.78 554 ALA A O 1
ATOM 4151 N N . GLY A 1 555 ? 34.801 7.987 -41.634 1.00 49.62 555 GLY A N 1
ATOM 4152 C CA . GLY A 1 555 ? 36.046 8.622 -42.094 1.00 49.62 555 GLY A CA 1
ATOM 4153 C C . GLY A 1 555 ? 36.137 10.143 -41.948 1.00 49.62 555 GLY A C 1
ATOM 4154 O O . GLY A 1 555 ? 37.209 10.699 -42.171 1.00 49.62 555 GLY A O 1
ATOM 4155 N N . GLN A 1 556 ? 35.072 10.839 -41.545 1.00 52.19 556 GLN A N 1
ATOM 4156 C CA . GLN A 1 556 ? 35.158 12.281 -41.296 1.00 52.19 556 GLN A CA 1
ATOM 4157 C C . GLN A 1 556 ? 35.492 12.557 -39.825 1.00 52.19 556 GLN A C 1
ATOM 4159 O O . GLN A 1 556 ? 34.666 12.358 -38.939 1.00 52.19 556 GLN A O 1
ATOM 4164 N N . ASN A 1 557 ? 36.707 13.054 -39.558 1.00 68.00 557 ASN A N 1
ATOM 4165 C CA . ASN A 1 557 ? 37.151 13.503 -38.228 1.00 68.00 557 ASN A CA 1
ATOM 4166 C C . ASN A 1 557 ? 36.510 14.846 -37.804 1.00 68.00 557 ASN A C 1
ATOM 4168 O O . ASN A 1 557 ? 37.110 15.646 -37.085 1.00 68.00 557 ASN A O 1
ATOM 4172 N N . GLU A 1 558 ? 35.305 15.125 -38.294 1.00 76.81 558 GLU A N 1
ATOM 4173 C CA . GLU A 1 558 ? 34.579 16.368 -38.088 1.00 76.81 558 GLU A CA 1
ATOM 4174 C C . GLU A 1 558 ? 33.104 16.052 -37.825 1.00 76.81 558 GLU A C 1
ATOM 4176 O O . GLU A 1 558 ? 32.435 15.432 -38.648 1.00 76.81 558 GLU A O 1
ATOM 4181 N N . GLN A 1 559 ? 32.593 16.479 -36.672 1.00 78.62 559 GLN A N 1
ATOM 4182 C CA . GLN A 1 559 ? 31.184 16.359 -36.311 1.00 78.62 559 GLN A CA 1
ATOM 4183 C C . GLN A 1 559 ? 30.528 17.731 -36.385 1.00 78.62 559 GLN A C 1
ATOM 4185 O O . GLN A 1 559 ? 31.007 18.689 -35.780 1.00 78.62 559 GLN A O 1
ATOM 4190 N N . ARG A 1 560 ? 29.416 17.824 -37.116 1.00 83.94 560 ARG A N 1
ATOM 4191 C CA . ARG A 1 560 ? 28.637 19.056 -37.262 1.00 83.94 560 ARG A CA 1
ATOM 4192 C C . ARG A 1 560 ? 27.258 18.870 -36.657 1.00 83.94 560 ARG A C 1
ATOM 4194 O O . ARG A 1 560 ? 26.551 17.933 -37.014 1.00 83.94 560 ARG A O 1
ATOM 4201 N N . PHE A 1 561 ? 26.862 19.779 -35.780 1.00 73.75 561 PHE A N 1
ATOM 4202 C CA . PHE A 1 561 ? 25.526 19.793 -35.192 1.00 73.75 561 PHE A CA 1
ATOM 4203 C C . PHE A 1 561 ? 25.123 21.222 -34.823 1.00 73.75 561 PHE A C 1
ATOM 4205 O O . PHE A 1 561 ? 25.971 22.102 -34.695 1.00 73.75 561 PHE A O 1
ATOM 4212 N N . ARG A 1 562 ? 23.822 21.476 -34.656 1.00 78.50 562 ARG A N 1
ATOM 4213 C CA . ARG A 1 562 ? 23.346 22.732 -34.060 1.00 78.50 562 ARG A CA 1
ATOM 4214 C C . ARG A 1 562 ? 23.082 22.531 -32.581 1.00 78.50 562 ARG A C 1
ATOM 4216 O O . ARG A 1 562 ? 22.434 21.559 -32.202 1.00 78.50 562 ARG A O 1
ATOM 4223 N N . ASN A 1 563 ? 23.583 23.441 -31.755 1.00 72.75 563 ASN A N 1
ATOM 4224 C CA . ASN A 1 563 ? 23.274 23.429 -30.329 1.00 72.75 563 ASN A CA 1
ATOM 4225 C C . ASN A 1 563 ? 21.875 24.021 -30.064 1.00 72.75 563 ASN A C 1
ATOM 4227 O O . ASN A 1 563 ? 21.188 24.501 -30.968 1.00 72.75 563 ASN A O 1
ATOM 4231 N N . SER A 1 564 ? 21.450 24.006 -28.802 1.00 56.22 564 SER A N 1
ATOM 4232 C CA . SER A 1 564 ? 20.138 24.505 -28.372 1.00 56.22 564 SER A CA 1
ATOM 4233 C C . SER A 1 564 ? 19.922 26.007 -28.594 1.00 56.22 564 SER A C 1
ATOM 4235 O O . SER A 1 564 ? 18.778 26.449 -28.578 1.00 56.22 564 SER A O 1
ATOM 4237 N N . SER A 1 565 ? 20.985 26.790 -28.817 1.00 69.12 565 SER A N 1
ATOM 4238 C CA . SER A 1 565 ? 20.909 28.207 -29.202 1.00 69.12 565 SER A CA 1
ATOM 4239 C C . SER A 1 565 ? 20.861 28.421 -30.722 1.00 69.12 565 SER A C 1
ATOM 4241 O O . SER A 1 565 ? 20.846 29.560 -31.178 1.00 69.12 565 SER A O 1
ATOM 4243 N N . GLY A 1 566 ? 20.811 27.348 -31.519 1.00 72.69 566 GLY A N 1
ATOM 4244 C CA . GLY A 1 566 ? 20.727 27.406 -32.980 1.00 72.69 566 GLY A CA 1
ATOM 4245 C C . GLY A 1 566 ? 22.058 27.681 -33.686 1.00 72.69 566 GLY A C 1
ATOM 4246 O O . GLY A 1 566 ? 22.070 27.787 -34.912 1.00 72.69 566 GLY A O 1
ATOM 4247 N N . GLN A 1 567 ? 23.162 27.756 -32.942 1.00 76.56 567 GLN A N 1
ATOM 4248 C CA . GLN A 1 567 ? 24.498 28.009 -33.479 1.00 76.56 567 GLN A CA 1
ATOM 4249 C C . GLN A 1 567 ? 25.050 26.762 -34.158 1.00 76.56 567 GLN A C 1
ATOM 4251 O O . GLN A 1 567 ? 24.833 25.639 -33.691 1.00 76.56 567 GLN A O 1
ATOM 4256 N N . ASN A 1 568 ? 25.803 26.953 -35.239 1.00 80.06 568 ASN A N 1
ATOM 4257 C CA . ASN A 1 568 ? 26.483 25.855 -35.908 1.00 80.06 568 ASN A CA 1
ATOM 4258 C C . ASN A 1 568 ? 27.726 25.480 -35.103 1.00 80.06 568 ASN A C 1
ATOM 4260 O O . ASN A 1 568 ? 28.675 26.257 -35.018 1.00 80.06 568 ASN A O 1
ATOM 4264 N N . VAL A 1 569 ? 27.725 24.283 -34.526 1.00 86.44 569 VAL A N 1
ATOM 4265 C CA . VAL A 1 569 ? 28.869 23.732 -33.805 1.00 86.44 569 VAL A CA 1
ATOM 4266 C C . VAL A 1 569 ? 29.584 22.733 -34.699 1.00 86.44 569 VAL A C 1
ATOM 4268 O O . VAL A 1 569 ? 28.969 21.817 -35.248 1.00 86.44 569 VAL A O 1
ATOM 4271 N N . VAL A 1 570 ? 30.893 22.911 -34.843 1.00 86.81 570 VAL A N 1
ATOM 4272 C CA . VAL A 1 570 ? 31.764 21.984 -35.564 1.00 86.81 570 VAL A CA 1
ATOM 4273 C C . VAL A 1 570 ? 32.843 21.507 -34.608 1.00 86.81 570 VAL A C 1
ATOM 4275 O O . VAL A 1 570 ? 33.618 22.312 -34.106 1.00 86.81 570 VAL A O 1
ATOM 4278 N N . VAL A 1 571 ? 32.905 20.205 -34.355 1.00 85.88 571 VAL A N 1
ATOM 4279 C CA . VAL A 1 571 ? 33.962 19.584 -33.555 1.00 85.88 571 VAL A CA 1
ATOM 4280 C C . VAL A 1 571 ? 34.910 18.871 -34.501 1.00 85.88 571 VAL A C 1
ATOM 4282 O O . VAL A 1 571 ? 34.523 17.903 -35.151 1.00 85.88 571 VAL A O 1
ATOM 4285 N N . ARG A 1 572 ? 36.151 19.345 -34.585 1.00 86.69 572 ARG A N 1
ATOM 4286 C CA . ARG A 1 572 ? 37.223 18.695 -35.344 1.00 86.69 572 ARG A CA 1
ATOM 4287 C C . ARG A 1 572 ? 38.093 17.902 -34.397 1.00 86.69 572 ARG A C 1
ATOM 4289 O O . ARG A 1 572 ? 38.586 18.458 -33.424 1.00 86.69 572 ARG A O 1
ATOM 4296 N N . ALA A 1 573 ? 38.313 16.633 -34.697 1.00 83.62 573 ALA A N 1
ATOM 4297 C CA . ALA A 1 573 ? 39.236 15.789 -33.961 1.00 83.62 573 ALA A CA 1
ATOM 4298 C C . ALA A 1 573 ? 40.476 15.509 -34.814 1.00 83.62 573 ALA A C 1
ATOM 4300 O O . ALA A 1 573 ? 40.379 15.267 -36.014 1.00 83.62 573 ALA A O 1
ATOM 4301 N N . ARG A 1 574 ? 41.663 15.500 -34.213 1.00 82.94 574 ARG A N 1
ATOM 4302 C CA . ARG A 1 574 ? 42.867 14.983 -34.871 1.00 82.94 574 ARG A CA 1
ATOM 4303 C C . ARG A 1 574 ? 43.716 14.204 -33.889 1.00 82.94 574 ARG A C 1
ATOM 4305 O O . ARG A 1 574 ? 43.864 14.585 -32.732 1.00 82.94 574 ARG A O 1
ATOM 4312 N N . THR A 1 575 ? 44.292 13.101 -34.348 1.00 82.81 575 THR A N 1
ATOM 4313 C CA . THR A 1 575 ? 45.307 12.399 -33.563 1.00 82.81 575 THR A CA 1
ATOM 4314 C C . THR A 1 575 ? 46.575 13.240 -33.543 1.00 82.81 575 THR A C 1
ATOM 4316 O O . THR A 1 575 ? 47.141 13.520 -34.595 1.00 82.81 575 THR A O 1
ATOM 4319 N N . VAL A 1 576 ? 47.006 13.642 -32.350 1.00 82.12 576 VAL A N 1
ATOM 4320 C CA . VAL A 1 576 ? 48.219 14.451 -32.162 1.00 82.12 576 VAL A CA 1
ATOM 4321 C C . VAL A 1 576 ? 49.409 13.609 -31.728 1.00 82.12 576 VAL A C 1
ATOM 4323 O O . VAL A 1 576 ? 50.546 13.943 -32.046 1.00 82.12 576 VAL A O 1
ATOM 4326 N N . ARG A 1 577 ? 49.169 12.494 -31.030 1.00 80.25 577 ARG A N 1
ATOM 4327 C CA . ARG A 1 577 ? 50.229 11.587 -30.590 1.00 80.25 577 ARG A CA 1
ATOM 4328 C C . ARG A 1 577 ? 49.686 10.180 -30.402 1.00 80.25 577 ARG A C 1
ATOM 4330 O O . ARG A 1 577 ? 48.573 10.014 -29.919 1.00 80.25 577 ARG A O 1
ATOM 4337 N N . THR A 1 578 ? 50.493 9.175 -30.716 1.00 85.06 578 THR A N 1
ATOM 4338 C CA . THR A 1 578 ? 50.225 7.783 -30.334 1.00 85.06 578 THR A CA 1
ATOM 4339 C C . THR A 1 578 ? 51.463 7.239 -29.641 1.00 85.06 578 THR A C 1
ATOM 4341 O O . THR A 1 578 ? 52.573 7.458 -30.122 1.00 85.06 578 THR A O 1
ATOM 4344 N N . TYR A 1 579 ? 51.294 6.596 -28.490 1.00 78.62 579 TYR A N 1
ATOM 4345 C CA . TYR A 1 579 ? 52.392 6.012 -27.724 1.00 78.62 579 TYR A CA 1
ATOM 4346 C C . TYR A 1 579 ? 51.917 4.777 -26.952 1.00 78.62 579 TYR A C 1
ATOM 4348 O O . TYR A 1 579 ? 50.718 4.527 -26.850 1.00 78.62 579 TYR A O 1
ATOM 4356 N N . VAL A 1 580 ? 52.854 3.979 -26.444 1.00 81.62 580 VAL A N 1
ATOM 4357 C CA . VAL A 1 580 ? 52.546 2.790 -25.641 1.00 81.62 580 VAL A CA 1
ATOM 4358 C C . VAL A 1 580 ? 52.789 3.111 -24.170 1.00 81.62 580 VAL A C 1
ATOM 4360 O O . VAL A 1 580 ? 53.860 3.598 -23.816 1.00 81.62 580 VAL A O 1
ATOM 4363 N N . GLU A 1 581 ? 51.799 2.845 -23.322 1.00 80.25 581 GLU A N 1
ATOM 4364 C CA . GLU A 1 581 ? 51.845 3.044 -21.870 1.00 80.25 581 GLU A CA 1
ATOM 4365 C C . GLU A 1 581 ? 51.407 1.739 -21.204 1.00 80.25 581 GLU A C 1
ATOM 4367 O O . GLU A 1 581 ? 50.330 1.228 -21.503 1.00 80.25 581 GLU A O 1
ATOM 4372 N N . ASN A 1 582 ? 52.261 1.147 -20.361 1.00 80.00 582 ASN A N 1
ATOM 4373 C CA . ASN A 1 582 ? 52.002 -0.142 -19.698 1.00 80.00 582 ASN A CA 1
ATOM 4374 C C . ASN A 1 582 ? 51.560 -1.270 -20.660 1.00 80.00 582 ASN A C 1
ATOM 4376 O O . ASN A 1 582 ? 50.658 -2.047 -20.358 1.00 80.00 582 ASN A O 1
ATOM 4380 N N . GLY A 1 583 ? 52.174 -1.340 -21.847 1.00 79.62 583 GLY A N 1
ATOM 4381 C CA . GLY A 1 583 ? 51.857 -2.344 -22.872 1.00 79.62 583 GLY A CA 1
ATOM 4382 C C . GLY A 1 583 ? 50.573 -2.079 -23.670 1.00 79.62 583 GLY A C 1
ATOM 4383 O O . GLY A 1 583 ? 50.240 -2.866 -24.550 1.00 79.62 583 GLY A O 1
ATOM 4384 N N . GLN A 1 584 ? 49.869 -0.972 -23.414 1.00 77.94 584 GLN A N 1
ATOM 4385 C CA . GLN A 1 584 ? 48.640 -0.592 -24.114 1.00 77.94 584 GLN A CA 1
ATOM 4386 C C . GLN A 1 584 ? 48.887 0.590 -25.057 1.00 77.94 584 GLN A C 1
ATOM 4388 O O . GLN A 1 584 ? 49.588 1.543 -24.713 1.00 77.94 584 GLN A O 1
ATOM 4393 N N . THR A 1 585 ? 48.313 0.548 -26.263 1.00 83.94 585 THR A N 1
ATOM 4394 C CA . THR A 1 585 ? 48.426 1.650 -27.228 1.00 83.94 585 THR A CA 1
ATOM 4395 C C . THR A 1 585 ? 47.460 2.774 -26.866 1.00 83.94 585 THR A C 1
ATOM 4397 O O . THR A 1 585 ? 46.241 2.620 -26.952 1.00 83.94 585 THR A O 1
ATOM 4400 N N . ILE A 1 586 ? 48.014 3.926 -26.500 1.00 85.38 586 ILE A N 1
ATOM 4401 C CA . ILE A 1 586 ? 47.276 5.141 -26.170 1.00 85.38 586 ILE A CA 1
ATOM 4402 C C . ILE A 1 586 ? 47.369 6.124 -27.334 1.00 85.38 586 ILE A C 1
ATOM 4404 O O . ILE A 1 586 ? 48.456 6.478 -27.799 1.00 85.38 586 ILE A O 1
ATOM 4408 N N . ARG A 1 587 ? 46.212 6.606 -27.787 1.00 85.75 587 ARG A N 1
ATOM 4409 C CA . ARG A 1 587 ? 46.084 7.632 -28.821 1.00 85.75 587 ARG A CA 1
ATOM 4410 C C . ARG A 1 587 ? 45.579 8.927 -28.205 1.00 85.75 587 ARG A C 1
ATOM 4412 O O . ARG A 1 587 ? 44.456 8.988 -27.719 1.00 85.75 587 ARG A O 1
ATOM 4419 N N . VAL A 1 588 ? 46.394 9.971 -28.246 1.00 81.56 588 VAL A N 1
ATOM 4420 C CA . VAL A 1 588 ? 46.003 11.321 -27.839 1.00 81.56 588 VAL A CA 1
ATOM 4421 C C . VAL A 1 588 ? 45.307 11.993 -29.013 1.00 81.56 588 VAL A C 1
ATOM 4423 O O . VAL A 1 588 ? 45.890 12.170 -30.089 1.00 81.56 588 VAL A O 1
ATOM 4426 N N . VAL A 1 589 ? 44.048 12.351 -28.805 1.00 84.75 589 VAL A N 1
ATOM 4427 C CA . VAL A 1 589 ? 43.200 13.032 -29.776 1.00 84.75 589 VAL A CA 1
ATOM 4428 C C . VAL A 1 589 ? 42.952 14.445 -29.276 1.00 84.75 589 VAL A C 1
ATOM 4430 O O . VAL A 1 589 ? 42.386 14.634 -28.205 1.00 84.75 589 VAL A O 1
ATOM 4433 N N . GLU A 1 590 ? 43.375 15.433 -30.053 1.00 86.50 590 GLU A N 1
ATOM 4434 C CA . GLU A 1 590 ? 43.003 16.826 -29.830 1.00 86.50 590 GLU A CA 1
ATOM 4435 C C . GLU A 1 590 ? 41.645 17.077 -30.478 1.00 86.50 590 GLU A C 1
ATOM 4437 O O . GLU A 1 590 ? 41.445 16.718 -31.645 1.00 86.50 590 GLU A O 1
ATOM 4442 N N . ARG A 1 591 ? 40.719 17.684 -29.735 1.00 89.69 591 ARG A N 1
ATOM 4443 C CA . ARG A 1 591 ? 39.424 18.118 -30.253 1.00 89.69 591 ARG A CA 1
ATOM 4444 C C . ARG A 1 591 ? 39.348 19.631 -30.178 1.00 89.69 591 ARG A C 1
ATOM 4446 O O . ARG A 1 591 ? 39.695 20.232 -29.169 1.00 89.69 591 ARG A O 1
ATOM 4453 N N . ILE A 1 592 ? 38.883 20.236 -31.259 1.00 87.12 592 ILE A N 1
ATOM 4454 C CA . ILE A 1 592 ? 38.709 21.677 -31.378 1.00 87.12 592 ILE A CA 1
ATOM 4455 C C . ILE A 1 592 ? 37.245 21.941 -31.695 1.00 87.12 592 ILE A C 1
ATOM 4457 O O . ILE A 1 592 ? 36.700 21.375 -32.648 1.00 87.12 592 ILE A O 1
ATOM 4461 N N . VAL A 1 593 ? 36.612 22.793 -30.897 1.00 86.75 593 VAL A N 1
ATOM 4462 C CA . VAL A 1 593 ? 35.203 23.156 -31.029 1.00 86.75 593 VAL A CA 1
ATOM 4463 C C . VAL A 1 593 ? 35.100 24.541 -31.647 1.00 86.75 593 VAL A C 1
ATOM 4465 O O . VAL A 1 593 ? 35.579 25.525 -31.089 1.00 86.75 593 VAL A O 1
ATOM 4468 N N . TYR A 1 594 ? 34.409 24.624 -32.776 1.00 87.19 594 TYR A N 1
ATOM 4469 C CA . TYR A 1 594 ? 34.048 25.869 -33.437 1.00 87.19 594 TYR A CA 1
ATOM 4470 C C . TYR A 1 594 ? 32.559 26.149 -33.229 1.00 87.19 594 TYR A C 1
ATOM 4472 O O . TYR A 1 594 ? 31.741 25.247 -33.406 1.00 87.19 594 TYR A O 1
ATOM 4480 N N . ARG A 1 595 ? 32.188 27.389 -32.903 1.00 85.75 595 ARG A N 1
ATOM 4481 C CA . ARG A 1 595 ? 30.802 27.886 -32.918 1.00 85.75 595 ARG A CA 1
ATOM 4482 C C . ARG A 1 595 ? 30.690 29.004 -33.940 1.00 85.75 595 ARG A C 1
ATOM 4484 O O . ARG A 1 595 ? 31.438 29.971 -33.873 1.00 85.75 595 ARG A O 1
ATOM 4491 N N . ASP A 1 596 ? 29.800 28.831 -34.912 1.00 87.00 596 ASP A N 1
ATOM 4492 C CA . ASP A 1 596 ? 29.596 29.751 -36.037 1.00 87.00 596 ASP A CA 1
ATOM 4493 C C . ASP A 1 596 ? 30.909 30.118 -36.762 1.00 87.00 596 ASP A C 1
ATOM 4495 O O . ASP A 1 596 ? 31.091 31.226 -37.255 1.00 87.00 596 ASP A O 1
ATOM 4499 N N . GLY A 1 597 ? 31.841 29.159 -36.825 1.00 82.69 597 GLY A N 1
ATOM 4500 C CA . GLY A 1 597 ? 33.153 29.316 -37.461 1.00 82.69 597 GLY A CA 1
ATOM 4501 C C . GLY A 1 597 ? 34.268 29.849 -36.553 1.00 82.69 597 GLY A C 1
ATOM 4502 O O . GLY A 1 597 ? 35.417 29.860 -36.984 1.00 82.69 597 GLY A O 1
ATOM 4503 N N . VAL A 1 598 ? 33.973 30.225 -35.305 1.00 82.25 598 VAL A N 1
ATOM 4504 C CA . VAL A 1 598 ? 34.960 30.724 -34.330 1.00 82.25 598 VAL A CA 1
ATOM 4505 C C . VAL A 1 598 ? 35.371 29.606 -33.373 1.00 82.25 598 VAL A C 1
ATOM 4507 O O . VAL A 1 598 ? 34.503 28.954 -32.799 1.00 82.25 598 VAL A O 1
ATOM 4510 N N . GLU A 1 599 ? 36.674 29.371 -33.192 1.00 89.38 599 GLU A N 1
ATOM 4511 C CA . GLU A 1 599 ? 37.189 28.421 -32.190 1.00 89.38 599 GLU A CA 1
ATOM 4512 C C . GLU A 1 599 ? 36.838 28.923 -30.785 1.00 89.38 599 GLU A C 1
ATOM 4514 O O . GLU A 1 599 ? 37.192 30.040 -30.414 1.00 89.38 599 GLU A O 1
ATOM 4519 N N . VAL A 1 600 ? 36.108 28.114 -30.020 1.00 88.25 600 VAL A N 1
ATOM 4520 C CA . VAL A 1 600 ? 35.651 28.466 -28.666 1.00 88.25 600 VAL A CA 1
ATOM 4521 C C . VAL A 1 600 ? 36.219 27.560 -27.588 1.00 88.25 600 VAL A C 1
ATOM 4523 O O . VAL A 1 600 ? 36.138 27.914 -26.416 1.00 88.25 600 VAL A O 1
ATOM 4526 N N . ASP A 1 601 ? 36.732 26.389 -27.963 1.00 85.25 601 ASP A N 1
ATOM 4527 C CA . ASP A 1 601 ? 37.275 25.424 -27.015 1.00 85.25 601 ASP A CA 1
ATOM 4528 C C . ASP A 1 601 ? 38.243 24.456 -27.702 1.00 85.25 601 ASP A C 1
ATOM 4530 O O . ASP A 1 601 ? 38.087 24.137 -28.888 1.00 85.25 601 ASP A O 1
ATOM 4534 N N . ARG A 1 602 ? 39.232 23.981 -26.948 1.00 89.00 602 ARG A N 1
ATOM 4535 C CA . ARG A 1 602 ? 40.243 23.024 -27.397 1.00 89.00 602 ARG A CA 1
ATOM 4536 C C . ARG A 1 602 ? 40.671 22.155 -26.227 1.00 89.00 602 ARG A C 1
ATOM 4538 O O . ARG A 1 602 ? 41.205 22.662 -25.245 1.00 89.00 602 ARG A O 1
ATOM 4545 N N . ASP A 1 603 ? 40.533 20.844 -26.384 1.00 84.25 603 ASP A N 1
ATOM 4546 C CA . ASP A 1 603 ? 40.965 19.874 -25.385 1.00 84.25 603 ASP A CA 1
ATOM 4547 C C . ASP A 1 603 ? 41.730 18.695 -25.999 1.00 84.25 603 ASP A C 1
ATOM 4549 O O . ASP A 1 603 ? 41.780 18.503 -27.219 1.00 84.25 603 ASP A O 1
ATOM 4553 N N . GLN A 1 604 ? 42.384 17.913 -25.139 1.00 86.81 604 GLN A N 1
ATOM 4554 C CA . GLN A 1 604 ? 43.054 16.676 -25.522 1.00 86.81 604 GLN A CA 1
ATOM 4555 C C . GLN A 1 604 ? 42.528 15.517 -24.687 1.00 86.81 604 GLN A C 1
ATOM 4557 O O . GLN A 1 604 ? 42.422 15.598 -23.466 1.00 86.81 604 GLN A O 1
ATOM 4562 N N . VAL A 1 605 ? 42.228 14.413 -25.362 1.00 82.62 605 VAL A N 1
ATOM 4563 C CA . VAL A 1 605 ? 41.714 13.194 -24.743 1.00 82.62 605 VAL A CA 1
ATOM 4564 C C . VAL A 1 605 ? 42.646 12.041 -25.069 1.00 82.62 605 VAL A C 1
ATOM 4566 O O . VAL A 1 605 ? 42.990 11.814 -26.232 1.00 82.62 605 VAL A O 1
ATOM 4569 N N . LYS A 1 606 ? 43.047 11.290 -24.045 1.00 84.44 606 LYS A N 1
ATOM 4570 C CA . LYS A 1 606 ? 43.771 10.032 -24.212 1.00 84.44 606 LYS A CA 1
ATOM 4571 C C . LYS A 1 606 ? 42.757 8.920 -24.436 1.00 84.44 606 LYS A C 1
ATOM 4573 O O . LYS A 1 606 ? 41.874 8.707 -23.614 1.00 84.44 606 LYS A O 1
ATOM 4578 N N . VAL A 1 607 ? 42.882 8.209 -25.548 1.00 81.62 607 VAL A N 1
ATOM 4579 C CA . VAL A 1 607 ? 42.034 7.067 -25.892 1.00 81.62 607 VAL A CA 1
ATOM 4580 C C . VAL A 1 607 ? 42.881 5.810 -25.844 1.00 81.62 607 VAL A C 1
ATOM 4582 O O . VAL A 1 607 ? 43.836 5.670 -26.609 1.00 81.62 607 VAL A O 1
ATOM 4585 N N . ASN A 1 608 ? 42.533 4.890 -24.953 1.00 81.94 608 ASN A N 1
ATOM 4586 C CA . ASN A 1 608 ? 43.120 3.561 -24.943 1.00 81.94 608 ASN A CA 1
ATOM 4587 C C . ASN A 1 608 ? 42.498 2.734 -26.070 1.00 81.94 608 ASN A C 1
ATOM 4589 O O . ASN A 1 608 ? 41.302 2.452 -26.048 1.00 81.94 608 ASN A O 1
ATOM 4593 N N . LEU A 1 609 ? 43.300 2.355 -27.066 1.00 76.19 609 LEU A N 1
ATOM 4594 C CA . LEU A 1 609 ? 42.795 1.667 -28.256 1.00 76.19 609 LEU A CA 1
ATOM 4595 C C . LEU A 1 609 ? 42.411 0.204 -27.996 1.00 76.19 609 LEU A C 1
ATOM 4597 O O . LEU A 1 609 ? 41.673 -0.368 -28.790 1.00 76.19 609 LEU A O 1
ATOM 4601 N N . ALA A 1 610 ? 42.889 -0.399 -26.904 1.00 69.25 610 ALA A N 1
ATOM 4602 C CA . ALA A 1 610 ? 42.547 -1.774 -26.547 1.00 69.25 610 ALA A CA 1
ATOM 4603 C C . ALA A 1 610 ? 41.209 -1.863 -25.797 1.00 69.25 610 ALA A C 1
ATOM 4605 O O . ALA A 1 610 ? 40.458 -2.814 -25.988 1.00 69.25 610 ALA A O 1
ATOM 4606 N N . THR A 1 611 ? 40.899 -0.874 -24.953 1.00 72.19 611 THR A N 1
ATOM 4607 C CA . THR A 1 611 ? 39.682 -0.868 -24.121 1.00 72.19 611 THR A CA 1
ATOM 4608 C C . THR A 1 611 ? 38.601 0.093 -24.617 1.00 72.19 611 THR A C 1
ATOM 4610 O O . THR A 1 611 ? 37.508 0.109 -24.059 1.00 72.19 611 THR A O 1
ATOM 4613 N N . ASN A 1 612 ? 38.894 0.917 -25.631 1.00 68.12 612 ASN A N 1
ATOM 4614 C CA . ASN A 1 612 ? 38.066 2.045 -26.081 1.00 68.12 612 ASN A CA 1
ATOM 4615 C C . ASN A 1 612 ? 37.698 3.050 -24.971 1.00 68.12 612 ASN A C 1
ATOM 4617 O O . ASN A 1 612 ? 36.796 3.869 -25.142 1.00 68.12 612 ASN A O 1
ATOM 4621 N N . GLN A 1 613 ? 38.407 3.033 -23.842 1.00 64.56 613 GLN A N 1
ATOM 4622 C CA . GLN A 1 613 ? 38.203 3.997 -22.767 1.00 64.56 613 GLN A CA 1
ATOM 4623 C C . GLN A 1 613 ? 38.906 5.316 -23.094 1.00 64.56 613 GLN A C 1
ATOM 4625 O O . GLN A 1 613 ? 40.058 5.332 -23.537 1.00 64.56 613 GLN A O 1
ATOM 4630 N N . ALA A 1 614 ? 38.209 6.425 -22.856 1.00 75.38 614 ALA A N 1
ATOM 4631 C CA . ALA A 1 614 ? 38.714 7.776 -23.045 1.00 75.38 614 ALA A CA 1
ATOM 4632 C C . ALA A 1 614 ? 38.847 8.484 -21.688 1.00 75.38 614 ALA A C 1
ATOM 4634 O O . ALA A 1 614 ? 37.897 8.501 -20.908 1.00 75.38 614 ALA A O 1
ATOM 4635 N N . SER A 1 615 ? 40.006 9.083 -21.413 1.00 67.94 615 SER A N 1
ATOM 4636 C CA . SER A 1 615 ? 40.263 9.891 -20.216 1.00 67.94 615 SER A CA 1
ATOM 4637 C C . SER A 1 615 ? 40.828 11.263 -20.601 1.00 67.94 615 SER A C 1
ATOM 4639 O O . SER A 1 615 ? 41.663 11.382 -21.503 1.00 67.94 615 SER A O 1
ATOM 4641 N N . GLY A 1 616 ? 40.309 12.322 -19.971 1.00 58.75 616 GLY A N 1
ATOM 4642 C CA . GLY A 1 616 ? 40.758 13.704 -20.185 1.00 58.75 616 GLY A CA 1
ATOM 4643 C C . GLY A 1 616 ? 41.995 14.050 -19.350 1.00 58.75 616 GLY A C 1
ATOM 4644 O O . GLY A 1 616 ? 42.225 13.419 -18.318 1.00 58.75 616 GLY A O 1
ATOM 4645 N N . ILE A 1 617 ? 42.780 15.027 -19.819 1.00 44.62 617 ILE A N 1
ATOM 4646 C CA . ILE A 1 617 ? 43.826 15.725 -19.043 1.00 44.62 617 ILE A CA 1
ATOM 4647 C C . ILE A 1 617 ? 43.205 16.945 -18.371 1.00 44.62 617 ILE A C 1
ATOM 4649 O O . ILE A 1 617 ? 42.429 17.637 -19.069 1.00 44.62 617 ILE A O 1
#

Secondary structure (DSSP, 8-state):
----------SSSSTTS-----------PPEETT-GGG-EEEEEE----SSS---TTHHHHHHHHHHHHHHTS---GGGEEEEES--HHHHHHHH--SS-GGGSHHHHHPPTTT--EEEEEEEEEEE-TTT--EEE--TT--TT-GGGSEEHHHHHHHHHHHHHHH-TTS-EEEEEEEE-SSB-SSTT-BSSTT--TT--PPPP---TTSEEEES--SSS---EETTTTEEHHHHHHHHIIIIIT--S-----S--EEEHHHHHHHHHHHHHHHIIIIISS----EE----EEEEP-PPPHHHHHHHHHHHHHHHHHHHHHH--HHHHHHHHHH--S--TTHHHHHHHHHHHHHHHHHHHHHHHHHHHHHTT-HHHHHHH--S--TTHHHHHHHHHHHHHHHTT--SS--SS-PPPPS----PPPPP------PPP----------TT--HHHHHHHHHHHHHTT---S-------HHHHHHHHHHHHHHT----SSS--HHHHHHHHT--S---GGGSPTTEEEETTEEEE----------PPPPPPPPPPPTT-SEEEEE-TTS-EEEEEEEEEEEEEETTEEEEEEEEEEEETTEEEEEEEEEEETTT--EEE-

pLDDT: mean 78.37, std 21.05, range [27.97, 98.88]

Foldseek 3Di:
DDDDDDDDPDPPPPVVPPPPPPPPPPPPQFQELAQAQLAAEEFEFAAQAPAFHGPQQSLVLSVQVLCCCCVFSVYDNVRYHYYYQAFPVRVCQAQNALVGRCNHPLNVSHAAQRYAYEYHGADEWEADPPQLFIFAQHRHRHNPDCVRTHGPLSNLVSVVSVLVRNDQSHAAEYEYQYAHQQPAQDPPGGNDPDSDQPRAGDDHDHDPRHWYKYFANRNFGWYDDPVLSHTLLSLQLLLCLLPPLDDDDPDPDPWDKDFPVSSVVRSQVRSQVCCCVPVVTGIGMDTDDGSHIGTHDQGRPSNNVVSLQVVLVVLVVVLVVVVDLVSLVVSLVPDDPDHPCVVVSVVSNVVVVVVVLQVVLVVLCVVCVVVVNLVVSCVPRDPDNPCVVVSVVSVVVVVCVVVPPPPDDPPDDDDDDPDDDPDDDDDPPPDPPDDDDDDPDDDPDPPALDLVLQLLQLVLLVVLVLAPDDSPSDLDPRSLSSVVQQCVQVVDDDDSRHRHNVSSVVSVPDPARRHQNNEDPQWGQDPRDTHGDDDPDDDDDDDDDDDDDDDDDPDAQWDWDADPVRWIKIKHKDFPDWDADPNWIKTKIKIFIDTNNHTDDIFIWIAGPVVRDIDGD

Mean predicted aligned error: 19.82 Å

Solvent-accessible surface area (backbone atoms only — not comparable to full-atom values): 35302 Å² total; per-residue (Å²): 134,91,79,91,88,89,85,80,96,76,81,80,73,69,84,76,76,72,76,75,80,75,64,78,78,79,72,79,73,59,48,65,64,73,71,21,66,56,16,38,32,42,30,30,6,28,22,76,35,77,64,54,81,67,34,93,24,13,53,49,38,30,50,48,50,52,48,38,39,37,72,53,38,44,28,38,70,93,36,48,48,73,37,68,43,40,34,54,66,53,50,31,48,37,52,19,42,88,92,43,34,72,72,2,47,54,54,68,66,51,40,66,73,52,16,34,38,42,37,38,41,26,30,55,26,33,39,34,89,87,80,24,45,40,19,42,47,21,18,74,19,42,70,89,40,64,90,39,35,48,48,44,57,46,49,43,56,32,46,49,51,45,49,60,53,16,29,91,93,39,54,37,39,40,38,39,48,34,19,36,36,23,45,42,67,53,89,93,45,61,64,34,102,70,57,53,88,90,48,60,43,53,80,69,87,62,64,99,74,58,42,44,33,31,32,26,70,21,77,25,40,36,50,65,31,79,89,56,48,20,37,30,53,58,47,36,45,52,38,21,54,36,51,71,18,54,81,84,75,101,60,99,57,102,74,54,63,38,48,39,64,38,35,49,56,35,29,43,53,52,31,33,52,45,28,44,72,75,73,67,40,64,25,47,50,43,65,59,86,58,65,38,36,41,65,50,40,82,50,48,79,65,43,32,65,60,47,42,50,54,50,38,52,53,50,48,53,51,20,62,69,67,70,42,69,69,37,38,52,52,44,58,72,67,47,61,99,55,52,91,54,46,66,62,43,51,52,53,52,53,49,52,49,51,53,53,45,42,54,50,37,51,52,48,45,60,57,26,54,76,69,68,38,37,69,59,43,64,72,67,46,65,97,47,53,91,56,51,70,59,36,57,48,53,52,53,57,52,50,49,66,71,72,72,64,89,83,82,78,92,82,80,80,75,82,82,71,102,78,74,77,81,69,80,77,77,74,86,76,80,71,79,82,76,80,92,75,80,85,78,75,79,76,79,73,66,96,34,69,50,48,68,46,31,30,51,35,44,52,38,35,35,71,25,26,30,36,89,72,80,78,78,32,63,94,42,73,67,52,35,48,18,45,51,44,41,24,67,58,67,73,48,88,66,74,59,89,49,41,44,69,71,52,36,54,60,48,60,70,51,91,47,42,53,32,60,80,64,40,57,93,66,35,43,67,53,98,43,39,69,39,75,60,82,76,88,76,76,87,80,75,88,78,79,86,79,82,87,82,77,88,81,72,92,84,67,57,57,50,76,50,66,50,98,87,69,44,47,33,37,39,40,50,44,80,76,46,74,49,75,56,98,90,39,50,32,36,32,32,36,38,38,33,23,50,74,83,41,81,76,50,74,52,53,33,41,31,32,70,85,77,71,48,72,48,76,122

Sequence (617 aa):
MISEASLPAFLLAVLLWFGLVSGPIAQTLPATLSDNAESIAVVIGNKAYKQTSTVDFAHNDAEAIKAWLTGTLGFREQNVFLLKDATLSELNQVFGSEVNPQAGRLWRSVSESRSNVFVYYSGHGVPDLATRQPFLLPQDGNPNLTETGYSLQALYRNLELVRQKIGSQRQLIVMIDACFTGETGRKGESLLAVSAPGFTPARPRAGGSIVKLVATSGATPANWDEKAKLGLFTSRFLMGAAGLAQAGQSGSSNDMRIVWSELQSYVVREVEAAARRDSGREQAPEIDEAAIVLPVALPVPAVARAVGLTRDEANWRRAKAAGERSALEGYIARCGEICQYREVAMELLLDRRRSAEAATDEQNWQRLSAAGQYEEYLKGCRVICAYRTVAQGYLRLAHAKSDGDAEKLQSGAAQPSPTEQPGPAPAPLLTPSQPASAPLKPEAGAPGNDPQVIKALQVELKRVGCHAGAIDGEWGASTQQAMRSFNRHAGAKLDTGAASPGAVEKIRAQPRLVCPGACSSGQRLSAGRCVAVKDKTEKVKQAKPAPSIPPLAAGQNEQRFRNSSGQNVVVRARTVRTYVENGQTIRVVERIVYRDGVEVDRDQVKVNLATNQASGI

Nearest PDB structures (foldseek):
  8a53-assembly2_B  TM=5.917E-01  e=3.330E-06  Arabidopsis thaliana
  6w8r-assembly2_B  TM=6.217E-01  e=5.533E-06  Arabidopsis thaliana
  8a53-assembly3_C  TM=6.068E-01  e=8.211E-06  Arabidopsis thaliana
  6w8r-assembly1_A  TM=4.412E-01  e=4.943E-06  Arabidopsis thaliana
  6w8s-assembly2_B  TM=5.050E-01  e=3.363E-05  Arabidopsis thaliana

=== Feature glossary ===
Legend for the data blocks above and below:

— What the protein is —

The amino-acid sequence is the protein's primary structure: the linear order of residues from the N-terminus to the C-terminus, written in one-letter code. Everything else here — the 3D coordinates, the secondary structure, the domain annotations — is ultimately a consequence of this string.

Database cross-references. InterPro integrates a dozen domain/family signature databases into unified entries with residue-range hits. GO terms attach function/process/location labels with evidence codes. CATH codes position the fold in a four-level structural taxonomy. Organism is the NCBI-taxonomy species name.

— Where its atoms are —

The mmCIF block holds the 3D Cartesian coordinates of each backbone atom (N, Cα, C, O) in ångströms. mmCIF is the PDB's canonical archive format — a tagged-loop text representation of the atomic model.

The six renders are orthographic views along the three Cartesian axes in both directions. Representation (cartoon, sticks, or surface) and color scheme (sequence-rainbow or by-chain) vary across proteins so the training set covers all the common visualization conventions.

— Local backbone conformation —

Secondary structure is the local, repeating backbone conformation. DSSP classifies it into eight states by reading the hydrogen-bond network: three helix types (H, G, I), two β types (E, B), two non-regular types (T, S), and unstructured coil (-).

SS3 is a coarse helix/strand/coil call (letters a/b/c) made by the P-SEA algorithm from inter-Cα distances and dihedrals. It is less detailed than DSSP but needs only Cα positions.

Backbone dihedral angles. Every residue except chain termini has a φ (preceding-C → N → Cα → C) and a ψ (N → Cα → C → next-N). They are reported in degrees following the IUPAC sign convention. Secondary structure is essentially a statement about which (φ, ψ) basin each residue occupies.

— Global shape and packing —

The geometric summary reports three shape descriptors. Rg (radius of gyration) measures how spread out the Cα atoms are about their centre of mass; compact globular proteins have small Rg, elongated or unfolded ones large. Cα contacts (<8 Å, |i−j|>4) count long-range residue pairs in spatial proximity — high for tightly packed folds, near zero for rods or random coil. The bounding-box extents give the protein's footprint along x, y, z in Å.

Solvent accessibility: the surface area of each residue that a 1.4 Å water probe can touch, in Å². When only backbone atoms are present the absolute values are lower than full-atom SASA (side chains contribute most of the area) and are flagged as backbone-only.

Plot images: a contact map (which residues are close in 3D, as an N×N binary image), a Ramachandran scatter (backbone torsion angles, revealing secondary-structure composition at a glance), and — for AlphaFold structures — a PAE heatmap (pairwise prediction confidence).

— Structural neighborhood —

Foldseek's 3Di representation compresses backbone geometry into a per-residue letter drawn from a learned twenty-state alphabet. It captures the tertiary interaction pattern around each residue — which residues are packed against it in space, regardless of where they are in sequence.

Structural nearest neighbors (via Foldseek easy-search vs the PDB). Reported per hit: target PDB id, E-value, and alignment TM-score. A TM-score above ~0.5 is the conventional threshold for 'same fold'.

— Confidence and disorder —

pLDDT (predicted Local Distance Difference Test) is AlphaFold's per-residue confidence score, ranging from 0 to 100. Values above 90 indicate high confidence (typically well-packed cores); 70–90 is confident; 50–70 low confidence; below 50 usually means the region is disordered or the prediction is unreliable there. AlphaFold stores pLDDT in the mmCIF B-factor column.

For experimental (PDB) structures, the B-factor (temperature factor) quantifies the positional spread of each atom in the crystal — a combination of thermal vibration and static disorder — in units of Å². High B-factors mark flexible loops or poorly resolved regions; low B-factors mark the rigid, well-ordered core.

Predicted Aligned Error (PAE) is an AlphaFold confidence matrix: entry (i, j) is the expected error in the position of residue j, in ångströms, when the prediction is superimposed on the true structure at residue i. Low PAE within a block of residues means that block is internally rigid and well-predicted; high PAE between two blocks means their relative placement is uncertain even if each block individually is confident.